Protein AF-0000000072445864 (afdb_homodimer)

Solvent-accessible surface area (backbone atoms only — not comparable to full-atom values): 28161 Å² total; per-residue (Å²): 98,70,68,9,36,53,47,49,51,48,44,52,49,45,51,53,48,44,57,66,64,64,46,76,81,78,58,61,71,74,35,46,64,35,28,34,40,38,29,31,27,61,46,53,44,30,30,35,34,51,42,52,43,8,58,33,24,12,26,37,33,35,26,27,66,54,52,72,50,34,53,53,48,33,54,50,21,47,74,50,41,22,74,37,59,47,70,51,66,43,52,44,59,39,88,66,38,31,49,50,53,48,51,49,39,33,66,77,62,74,39,39,34,34,43,34,45,54,43,72,56,88,78,69,72,41,71,82,81,72,61,58,65,59,37,53,48,38,33,31,23,43,27,52,25,49,54,45,31,51,56,68,40,41,67,45,18,48,75,58,49,11,29,40,29,36,60,50,31,45,41,31,75,44,51,49,60,30,33,39,58,62,20,16,26,30,10,22,41,50,22,32,53,41,10,49,45,46,43,33,53,63,58,66,46,59,47,38,55,18,43,31,29,30,55,57,48,54,26,72,68,54,51,61,53,34,58,88,33,47,88,70,83,58,40,58,26,61,60,52,19,52,51,52,52,42,30,39,76,59,57,31,57,64,41,50,39,58,65,62,53,48,57,52,54,51,46,35,73,74,37,45,73,61,41,50,53,52,56,61,64,56,42,62,76,83,110,100,69,70,9,36,53,48,48,51,47,43,52,48,46,50,51,48,45,57,67,64,62,46,76,79,78,57,60,73,74,36,46,64,34,28,32,39,35,29,31,26,59,47,54,43,30,30,35,32,50,42,52,43,9,57,32,23,11,23,38,33,34,27,26,66,55,52,72,50,33,53,52,48,33,54,52,21,47,74,51,41,22,74,37,60,48,70,49,64,44,53,44,57,41,88,69,36,30,48,51,53,48,51,50,40,35,64,77,60,72,40,38,35,34,44,35,43,55,43,70,56,89,78,70,71,39,72,83,81,71,60,58,65,58,36,52,48,38,32,32,22,42,27,52,25,50,53,45,31,50,56,68,42,42,67,46,18,47,76,58,49,11,28,39,29,37,58,49,32,46,43,30,75,45,54,49,61,31,32,40,57,61,20,17,24,28,10,22,41,51,23,31,53,43,9,50,44,47,44,33,53,63,58,65,47,60,47,38,53,17,43,31,29,29,54,58,48,55,26,71,69,53,50,61,53,33,58,88,33,48,88,68,82,57,40,58,27,61,59,52,20,52,50,51,52,42,30,39,77,58,58,30,58,66,40,51,39,58,65,63,52,49,56,51,53,53,45,36,73,76,36,45,73,62,41,49,54,52,56,62,64,55,42,61,75,84,109

Nearest PDB structures (foldseek):
  2bel-assembly1_A  TM=9.881E-01  e=1.240E-33  Homo sapiens
  2ilt-assembly1_A  TM=9.310E-01  e=8.192E-34  Homo sapiens
  4bb5-assembly1_B  TM=9.255E-01  e=1.667E-33  Homo sapiens
  4k26-assembly1_A  TM=9.194E-01  e=2.841E-33  Mus musculus
  3dwf-assembly1_B  TM=9.161E-01  e=4.053E-33  Cavia porcellus

Secondary structure (DSSP, 8-state):
-HHHHHHHHHHHHHHHHHHHHSS----GGGGTT-EEEEES-SSHHHHHHHHHHHHTT-EEEEEES-HHHHHHHHHHHHHHT-SEEEEEE--TTSTTHHHHHHHHHHHHHTS-SEEEE--------S-----HHHHHHHHIIIIIHHHHHHHHHHHHHHHHT-EEEEE--GGGTS--TT-HHHHHHHHHHHHHHHHHHHHHHHTT---EEEEEEE--EE-HHHHHHHTTTB----EEHHHHHHHHHHHHHTT-SEEEESTHHHHHHHHHHH-HHHHHHHHHHHB----/-HHHHHHHHHHHHHHHHHHHHTS----GGGGTT-EEEEES-SSHHHHHHHHHHHHTT-EEEEEES-HHHHHHHHHHHHHHT-SEEEEEE--TTSTTHHHHHHHHHHHHHTS-SEEEE--------S-----HHHHHHHHIIIIIHHHHHHHHHHHHHHHHT-EEEEE--GGGTS--TT-HHHHHHHHHHHHHHHHHHHHHHHTT---EEEEEEE--EE-HHHHHHHTTTB----EEHHHHHHHHHHHHHTT-SEEEESTHHHHHHHHHHH-HHHHHHHHHHHB----

Sequence (574 aa):
MRTSAKVLLVSVCVVYAAVRWSGPSFDAESLRGARVLVTGASTGIGEQMAYHYSRFGAQIVITARREKVLQQVVEKCLSLGAQKAVYVAADMADEAQPEKVVDFALEKLGGLDYLVLNHIGSTTFSMWDGDVEHMRWLMKANFFSYVQMAWRALSALEQSKGAVVVVSSLLGRIPTPFMAPYTTSKFALDGFFGVLHHELSMKKSNVSISICTLGLIDTESAMEKVRGVLDAPAYPATDAALNIITAGATRQQELFYPWFTYSLHLFNDCFPSVMNRVIQNIYKYKPMRTSAKVLLVSVCVVYAAVRWSGPSFDAESLRGARVLVTGASTGIGEQMAYHYSRFGAQIVITARREKVLQQVVEKCLSLGAQKAVYVAADMADEAQPEKVVDFALEKLGGLDYLVLNHIGSTTFSMWDGDVEHMRWLMKANFFSYVQMAWRALSALEQSKGAVVVVSSLLGRIPTPFMAPYTTSKFALDGFFGVLHHELSMKKSNVSISICTLGLIDTESAMEKVRGVLDAPAYPATDAALNIITAGATRQQELFYPWFTYSLHLFNDCFPSVMNRVIQNIYKYKP

Foldseek 3Di:
DPVVVVVVVVVVVVVVVCVVVPFDDFDLLLLAAAQEEFEPCLFFLNLLLLLSSLLSAYAYEYEEADPVSQVVSQVNSVVNHHPHYDYDYDQQLPQPTLLVSLVVSCVVSVFHAEYEADDFDDDAQAADDPPVVVLNSRLSRLAVSLVNNCVSRVVRNLVNLHEYQYEAELLLQDPFGRQVSNSVSRVNRCVVVVVVQVVCVVVVGSYAYEYEYEYAADTPSSCVRCPPWADDDHHYSNVSSVQSVRCRSSRPRYHYPPPCSVVLSVCCVVPVVVNVVVRVVRTDDDD/DPVVVVVVVVVVVVVVVCVVVPFDDFDLLLLAAAQEEFEPCLFFLNLLLLLSSLLSAYAYEYEEADPVSQVVSQVNSVVNHHPHYDYDYDQQLPQVTLLVSLVVSCVVSVFHAEYEADDFDDDAQAADDPPVVVLNSRLSRLAVSLVNNCVSRVVRNLVNLHEYQYEAELLLQDPFGRQVSNSVSRVNRCVVVVVVQVVCVVVVGSYAYEYEYEYAADTPSSCVRCPPWADDDHHYSNVSSVQSVRCRSSRPRYHYPPPCSVVLSVCCVVPVVVNVVVRVVRTDDDD

pLDDT: mean 92.84, std 13.13, range [35.83, 98.97]

InterPro domains:
  IPR002347 Short-chain dehydrogenase/reductase SDR [PF00106] (36-225)
  IPR002347 Short-chain dehydrogenase/reductase SDR [PR00081] (35-52)
  IPR002347 Short-chain dehydrogenase/reductase SDR [PR00081] (156-172)
  IPR002347 Short-chain dehydrogenase/reductase SDR [PR00081] (182-201)
  IPR002347 Short-chain dehydrogenase/reductase SDR [PR00081] (205-222)
  IPR020904 Short-chain dehydrogenase/reductase, conserved site [PS00061] (169-197)
  IPR036291 NAD(P)-binding domain superfamily [SSF51735] (29-279)
  IPR051253 11-beta-hydroxysteroid dehydrogenase [PTHR44279] (1-285)

Radius of gyration: 24.3 Å; Cα contacts (8 Å, |Δi|>4): 1169; chains: 2; bounding box: 53×69×65 Å

Structure (mmCIF, N/CA/C/O backbone):
data_AF-0000000072445864-model_v1
#
loop_
_entity.id
_entity.type
_entity.pdbx_description
1 polymer 'Hydroxysteroid 11-beta-dehydrogenase 1-like protein'
#
loop_
_atom_site.group_PDB
_atom_site.id
_atom_site.type_symbol
_atom_site.label_atom_id
_atom_site.label_alt_id
_atom_site.label_comp_id
_atom_site.label_asym_id
_atom_site.label_entity_id
_atom_site.label_seq_id
_atom_site.pdbx_PDB_ins_code
_atom_site.Cartn_x
_atom_site.Cartn_y
_atom_site.Cartn_z
_atom_site.occupancy
_atom_site.B_iso_or_equiv
_atom_site.auth_seq_id
_atom_site.auth_comp_id
_atom_site.auth_asym_id
_atom_site.auth_atom_id
_atom_site.pdbx_PDB_model_num
ATOM 1 N N . MET A 1 1 ? 6.204 -20.929 35.946 1 35.83 1 MET A N 1
ATOM 2 C CA . MET A 1 1 ? 6.24 -20.706 34.503 1 35.83 1 MET A CA 1
ATOM 3 C C . MET A 1 1 ? 5.24 -19.629 34.095 1 35.83 1 MET A C 1
ATOM 5 O O . MET A 1 1 ? 5.331 -19.076 32.997 1 35.83 1 MET A O 1
ATOM 9 N N . ARG A 1 2 ? 4.063 -19.593 34.897 1 48.92 2 ARG A N 1
ATOM 10 C CA . ARG A 1 2 ? 2.797 -18.882 34.748 1 48.92 2 ARG A CA 1
ATOM 11 C C . ARG A 1 2 ? 2.952 -17.407 35.108 1 48.92 2 ARG A C 1
ATOM 13 O O . ARG A 1 2 ? 2.377 -16.539 34.448 1 48.92 2 ARG A O 1
ATOM 20 N N . THR A 1 3 ? 3.566 -17.062 36.165 1 48.16 3 THR A N 1
ATOM 21 C CA . THR A 1 3 ? 3.696 -15.737 36.76 1 48.16 3 THR A CA 1
ATOM 22 C C . THR A 1 3 ? 4.625 -14.859 35.926 1 48.16 3 THR A C 1
ATOM 24 O O . THR A 1 3 ? 4.352 -13.673 35.726 1 48.16 3 THR A O 1
ATOM 27 N N . SER A 1 4 ? 5.566 -15.401 35.195 1 42.78 4 SER A N 1
ATOM 28 C CA . SER A 1 4 ? 6.571 -14.656 34.444 1 42.78 4 SER A CA 1
ATOM 29 C C . SER A 1 4 ? 6.02 -14.178 33.105 1 42.78 4 SER A C 1
ATOM 31 O O . SER A 1 4 ? 6.301 -13.057 32.677 1 42.78 4 SER A O 1
ATOM 33 N N . ALA A 1 5 ? 5.274 -14.986 32.421 1 43.69 5 ALA A N 1
ATOM 34 C CA . ALA A 1 5 ? 4.638 -14.566 31.175 1 43.69 5 ALA A CA 1
ATOM 35 C C . ALA A 1 5 ? 3.655 -13.425 31.418 1 43.69 5 ALA A C 1
ATOM 37 O O . ALA A 1 5 ? 3.566 -12.492 30.617 1 43.69 5 ALA A O 1
ATOM 38 N N . LYS A 1 6 ? 2.976 -13.521 32.474 1 46.31 6 LYS A N 1
ATOM 39 C CA . LYS A 1 6 ? 2.053 -12.453 32.846 1 46.31 6 LYS A CA 1
ATOM 40 C C . LYS A 1 6 ? 2.797 -11.145 33.099 1 46.31 6 LYS A C 1
ATOM 42 O O . LYS A 1 6 ? 2.343 -10.076 32.686 1 46.31 6 LYS A O 1
ATOM 47 N N . VAL A 1 7 ? 3.889 -11.307 33.606 1 48.31 7 VAL A N 1
ATOM 48 C CA . VAL A 1 7 ? 4.687 -10.131 33.935 1 48.31 7 VAL A CA 1
ATOM 49 C C . VAL A 1 7 ? 5.258 -9.52 32.657 1 48.31 7 VAL A C 1
ATOM 51 O O . VAL A 1 7 ? 5.257 -8.297 32.492 1 48.31 7 VAL A O 1
ATOM 54 N N . LEU A 1 8 ? 5.653 -10.307 31.721 1 48.08 8 LEU A N 1
ATOM 55 C CA . LEU A 1 8 ? 6.208 -9.806 30.469 1 48.08 8 LEU A CA 1
ATOM 56 C C . LEU A 1 8 ? 5.126 -9.149 29.619 1 48.08 8 LEU A C 1
ATOM 58 O O . LEU A 1 8 ? 5.349 -8.085 29.036 1 48.08 8 LEU A O 1
ATOM 62 N N . LEU A 1 9 ? 4.037 -9.768 29.612 1 49.59 9 LEU A N 1
ATOM 63 C CA . LEU A 1 9 ? 2.922 -9.17 28.887 1 49.59 9 LEU A CA 1
ATOM 64 C C . LEU A 1 9 ? 2.498 -7.854 29.531 1 49.59 9 LEU A C 1
ATOM 66 O O . LEU A 1 9 ? 2.235 -6.872 28.833 1 49.59 9 LEU A O 1
ATOM 70 N N . VAL A 1 10 ? 2.437 -7.9 30.786 1 52.39 10 VAL A N 1
ATOM 71 C CA . VAL A 1 10 ? 2.097 -6.671 31.495 1 52.39 10 VAL A CA 1
ATOM 72 C C . VAL A 1 10 ? 3.185 -5.624 31.267 1 52.39 10 VAL A C 1
ATOM 74 O O . VAL A 1 10 ? 2.887 -4.447 31.053 1 52.39 10 VAL A O 1
ATOM 77 N N . SER A 1 11 ? 4.367 -6.103 31.206 1 50.64 11 SER A N 1
ATOM 78 C CA . SER A 1 11 ? 5.454 -5.152 31.002 1 50.64 11 SER A CA 1
ATOM 79 C C . SER A 1 11 ? 5.417 -4.562 29.597 1 50.64 11 SER A C 1
ATOM 81 O O . SER A 1 11 ? 5.607 -3.357 29.419 1 50.64 11 SER A O 1
ATOM 83 N N . VAL A 1 12 ? 5.22 -5.394 28.646 1 55.19 12 VAL A N 1
ATOM 84 C CA . VAL A 1 12 ? 5.1 -4.878 27.287 1 55.19 12 VAL A CA 1
ATOM 85 C C . VAL A 1 12 ? 3.921 -3.911 27.204 1 55.19 12 VAL A C 1
ATOM 87 O O . VAL A 1 12 ? 4.022 -2.851 26.582 1 55.19 12 VAL A O 1
ATOM 90 N N . CYS A 1 13 ? 2.878 -4.33 27.884 1 54.32 13 CYS A N 1
ATOM 91 C CA . CYS A 1 13 ? 1.723 -3.44 27.929 1 54.32 13 CYS A CA 1
ATOM 92 C C . CYS A 1 13 ? 2.059 -2.147 28.662 1 54.32 13 CYS A C 1
ATOM 94 O O . CYS A 1 13 ? 1.647 -1.064 28.241 1 54.32 13 CYS A O 1
ATOM 96 N N . VAL A 1 14 ? 2.755 -2.27 29.736 1 53.65 14 VAL A N 1
ATOM 97 C CA . VAL A 1 14 ? 3.135 -1.089 30.504 1 53.65 14 VAL A CA 1
ATOM 98 C C . VAL A 1 14 ? 4.094 -0.227 29.686 1 53.65 14 VAL A C 1
ATOM 100 O O . VAL A 1 14 ? 3.953 0.997 29.641 1 53.65 14 VAL A O 1
ATOM 103 N N . VAL A 1 15 ? 5.076 -0.846 29.091 1 55.05 15 VAL A N 1
ATOM 104 C CA . VAL A 1 15 ? 6.011 -0.077 28.275 1 55.05 15 VAL A CA 1
ATOM 105 C C . VAL A 1 15 ? 5.265 0.58 27.116 1 55.05 15 VAL A C 1
ATOM 107 O O . VAL A 1 15 ? 5.49 1.753 26.81 1 55.05 15 VAL A O 1
ATOM 110 N N . TYR A 1 16 ? 4.404 -0.228 26.532 1 55.03 16 TYR A N 1
ATOM 111 C CA . TYR A 1 16 ? 3.576 0.338 25.474 1 55.03 16 TYR A CA 1
ATOM 112 C C . TYR A 1 16 ? 2.747 1.505 25.995 1 55.03 16 TYR A C 1
ATOM 114 O O . TYR A 1 16 ? 2.679 2.56 25.359 1 55.03 16 TYR A O 1
ATOM 122 N N . ALA A 1 17 ? 2.164 1.326 27.16 1 53.25 17 ALA A N 1
ATOM 123 C CA . ALA A 1 17 ? 1.401 2.395 27.8 1 53.25 17 ALA A CA 1
ATOM 124 C C . ALA A 1 17 ? 2.304 3.569 28.168 1 53.25 17 ALA A C 1
ATOM 126 O O . ALA A 1 17 ? 1.916 4.73 28.016 1 53.25 17 ALA A O 1
ATOM 127 N N . ALA A 1 18 ? 3.419 3.262 28.67 1 52.77 18 ALA A N 1
ATOM 128 C CA . ALA A 1 18 ? 4.344 4.318 29.075 1 52.77 18 ALA A CA 1
ATOM 129 C C . ALA A 1 18 ? 4.805 5.136 27.872 1 52.77 18 ALA A C 1
ATOM 131 O O . ALA A 1 18 ? 4.9 6.363 27.947 1 52.77 18 ALA A O 1
ATOM 132 N N . VAL A 1 19 ? 5.16 4.535 26.804 1 53.34 19 VAL A N 1
ATOM 133 C CA . VAL A 1 19 ? 5.651 5.242 25.625 1 53.34 19 VAL A CA 1
ATOM 134 C C . VAL A 1 19 ? 4.537 6.106 25.039 1 53.34 19 VAL A C 1
ATOM 136 O O . VAL A 1 19 ? 4.779 7.236 24.61 1 53.34 19 VAL A O 1
ATOM 139 N N . ARG A 1 20 ? 3.431 5.531 25.064 1 52.85 20 ARG A N 1
ATOM 140 C CA . ARG A 1 20 ? 2.285 6.274 24.549 1 52.85 20 ARG A CA 1
ATOM 141 C C . ARG A 1 20 ? 1.938 7.446 25.461 1 52.85 20 ARG A C 1
ATOM 143 O O . ARG A 1 20 ? 1.508 8.5 24.988 1 52.85 20 ARG A O 1
ATOM 150 N N . TRP A 1 21 ? 2.088 7.165 26.709 1 50.13 21 TRP A N 1
ATOM 151 C CA . TRP A 1 21 ? 1.777 8.217 27.671 1 50.13 21 TRP A CA 1
ATOM 152 C C . TRP A 1 21 ? 2.913 9.231 27.755 1 50.13 21 TRP A C 1
ATOM 154 O O . TRP A 1 21 ? 2.692 10.392 28.108 1 50.13 21 TRP A O 1
ATOM 164 N N . SER A 1 22 ? 4.124 8.833 27.544 1 50.28 22 SER A N 1
ATOM 165 C CA . SER A 1 22 ? 5.228 9.768 27.73 1 50.28 22 SER A CA 1
ATOM 166 C C . SER A 1 22 ? 5.397 10.673 26.515 1 50.28 22 SER A C 1
ATOM 168 O O . SER A 1 22 ? 6.396 11.387 26.399 1 50.28 22 SER A O 1
ATOM 170 N N . GLY A 1 23 ? 4.501 10.641 25.701 1 57.34 23 GLY A N 1
ATOM 171 C CA . GLY A 1 23 ? 4.718 11.508 24.553 1 57.34 23 GLY A CA 1
ATOM 172 C C . GLY A 1 23 ? 4.692 12.983 24.906 1 57.34 23 GLY A C 1
ATOM 173 O O . GLY A 1 23 ? 4.267 13.357 26.001 1 57.34 23 GLY A O 1
ATOM 174 N N . PRO A 1 24 ? 5.452 13.784 24.158 1 66.56 24 PRO A N 1
ATOM 175 C CA . PRO A 1 24 ? 5.498 15.222 24.434 1 66.56 24 PRO A CA 1
ATOM 176 C C . PRO A 1 24 ? 4.114 15.82 24.679 1 66.56 24 PRO A C 1
ATOM 178 O O . PRO A 1 24 ? 3.118 15.317 24.153 1 66.56 24 PRO A O 1
ATOM 181 N N . SER A 1 25 ? 4.064 16.661 25.627 1 82.91 25 SER A N 1
ATOM 182 C CA . SER A 1 25 ? 2.816 17.335 25.972 1 82.91 25 SER A CA 1
ATOM 183 C C . SER A 1 25 ? 2.432 18.363 24.914 1 82.91 25 SER A C 1
ATOM 185 O O . SER A 1 25 ? 3.29 19.087 24.404 1 82.91 25 SER A O 1
ATOM 187 N N . PHE A 1 26 ? 1.321 18.336 24.409 1 91.47 26 PHE A N 1
ATOM 188 C CA . PHE A 1 26 ? 0.773 19.247 23.412 1 91.47 26 PHE A CA 1
ATOM 189 C C . PHE A 1 26 ? 0.541 20.629 24.012 1 91.47 26 PHE A C 1
ATOM 191 O O . PHE A 1 26 ? -0.076 20.756 25.072 1 91.47 26 PHE A O 1
ATOM 198 N N . ASP A 1 27 ? 1.189 21.632 23.386 1 92.98 27 ASP A N 1
ATOM 199 C CA . ASP A 1 27 ? 1.005 23.035 23.743 1 92.98 27 ASP A CA 1
ATOM 200 C C . ASP A 1 27 ? 0.201 23.773 22.675 1 92.98 27 ASP A C 1
ATOM 202 O O . ASP A 1 27 ? 0.737 24.13 21.624 1 92.98 27 ASP A O 1
ATOM 206 N N . ALA A 1 28 ? -0.993 24.162 22.982 1 93.31 28 ALA A N 1
ATOM 207 C CA . ALA A 1 28 ? -1.9 24.809 22.038 1 93.31 28 ALA A CA 1
ATOM 208 C C . ALA A 1 28 ? -1.313 26.121 21.525 1 93.31 28 ALA A C 1
ATOM 210 O O . ALA A 1 28 ? -1.527 26.494 20.369 1 93.31 28 ALA A O 1
ATOM 211 N N . GLU A 1 29 ? -0.602 26.768 22.363 1 95.36 29 GLU A N 1
ATOM 212 C CA . GLU A 1 29 ? -0.032 28.066 22.015 1 95.36 29 GLU A CA 1
ATOM 213 C C . GLU A 1 29 ? 0.999 27.935 20.898 1 95.36 29 GLU A C 1
ATOM 215 O O . GLU A 1 29 ? 1.291 28.906 20.198 1 95.36 29 GLU A O 1
ATOM 220 N N . SER A 1 30 ? 1.489 26.778 20.78 1 95.46 30 SER A N 1
ATOM 221 C CA . SER A 1 30 ? 2.492 26.547 19.745 1 95.46 30 SER A CA 1
ATOM 222 C C . SER A 1 30 ? 1.885 26.661 18.351 1 95.46 30 SER A C 1
ATOM 224 O O . SER A 1 30 ? 2.607 26.824 17.365 1 95.46 30 SER A O 1
ATOM 226 N N . LEU A 1 31 ? 0.563 26.68 18.246 1 98.1 31 LEU A N 1
ATOM 227 C CA . LEU A 1 31 ? -0.097 26.714 16.946 1 98.1 31 LEU A CA 1
ATOM 228 C C . LEU A 1 31 ? -0.607 28.117 16.633 1 98.1 31 LEU A C 1
ATOM 230 O O . LEU A 1 31 ? -1.149 28.358 15.551 1 98.1 31 LEU A O 1
ATOM 234 N N . ARG A 1 32 ? -0.431 29.002 17.618 1 98.39 32 ARG A N 1
ATOM 235 C CA . ARG A 1 32 ? -0.849 30.376 17.357 1 98.39 32 ARG A CA 1
ATOM 236 C C . ARG A 1 32 ? -0.044 30.985 16.214 1 98.39 32 ARG A C 1
ATOM 238 O O . ARG A 1 32 ? 1.188 31.002 16.255 1 98.39 32 ARG A O 1
ATOM 245 N N . GLY A 1 33 ? -0.7 31.365 15.185 1 98.63 33 GLY A N 1
ATOM 246 C CA . GLY A 1 33 ? -0.062 31.986 14.035 1 98.63 33 GLY A CA 1
ATOM 247 C C . GLY A 1 33 ? 0.507 30.98 13.053 1 98.63 33 GLY A C 1
ATOM 248 O O . GLY A 1 33 ? 1.006 31.355 11.99 1 98.63 33 GLY A O 1
ATOM 249 N N . ALA A 1 34 ? 0.425 29.737 13.449 1 98.84 34 ALA A N 1
ATOM 250 C CA . ALA A 1 34 ? 0.949 28.705 12.558 1 98.84 34 ALA A CA 1
ATOM 251 C C . ALA A 1 34 ? 0.221 28.717 11.217 1 98.84 34 ALA A C 1
ATOM 253 O O . ALA A 1 34 ? -0.997 28.904 11.166 1 98.84 34 ALA A O 1
ATOM 254 N N . ARG A 1 35 ? 0.934 28.567 10.12 1 98.93 35 ARG A N 1
ATOM 255 C CA . ARG A 1 35 ? 0.391 28.507 8.767 1 98.93 35 ARG A CA 1
ATOM 256 C C . ARG A 1 35 ? 0.075 27.069 8.368 1 98.93 35 ARG A C 1
ATOM 258 O O . ARG A 1 35 ? 0.981 26.245 8.225 1 98.93 35 ARG A O 1
ATOM 265 N N . VAL A 1 36 ? -1.227 26.799 8.125 1 98.95 36 VAL A N 1
ATOM 266 C CA . VAL A 1 36 ? -1.662 25.413 7.985 1 98.95 36 VAL A CA 1
ATOM 267 C C . VAL A 1 36 ? -2.49 25.258 6.711 1 98.95 36 VAL A C 1
ATOM 269 O O . VAL A 1 36 ? -3.393 26.057 6.449 1 98.95 36 VAL A O 1
ATOM 272 N N . LEU A 1 37 ? -2.17 24.301 5.882 1 98.97 37 LEU A N 1
ATOM 273 C CA . LEU A 1 37 ? -3.019 23.866 4.779 1 98.97 37 LEU A CA 1
ATOM 274 C C . LEU A 1 37 ? -3.714 22.55 5.113 1 98.97 37 LEU A C 1
ATOM 276 O O . LEU A 1 37 ? -3.052 21.545 5.381 1 98.97 37 LEU A O 1
ATOM 280 N N . VAL A 1 38 ? -5.027 22.524 5.143 1 98.96 38 VAL A N 1
ATOM 281 C CA . VAL A 1 38 ? -5.815 21.33 5.43 1 98.96 38 VAL A CA 1
ATOM 282 C C . VAL A 1 38 ? -6.606 20.922 4.189 1 98.96 38 VAL A C 1
ATOM 284 O O . VAL A 1 38 ? -7.391 21.711 3.659 1 98.96 38 VAL A O 1
ATOM 287 N N . THR A 1 39 ? -6.427 19.715 3.757 1 98.92 39 THR A N 1
ATOM 288 C CA . THR A 1 39 ? -7.181 19.226 2.608 1 98.92 39 THR A CA 1
ATOM 289 C C . THR A 1 39 ? -8.401 18.429 3.061 1 98.92 39 THR A C 1
ATOM 291 O O . THR A 1 39 ? -8.408 17.865 4.157 1 98.92 39 THR A O 1
ATOM 294 N N . GLY A 1 40 ? -9.408 18.347 2.146 1 98.56 40 GLY A N 1
ATOM 295 C CA . GLY A 1 40 ? -10.637 17.651 2.494 1 98.56 40 GLY A CA 1
ATOM 296 C C . GLY A 1 40 ? -11.357 18.268 3.678 1 98.56 40 GLY A C 1
ATOM 297 O O . GLY A 1 40 ? -11.787 17.557 4.589 1 98.56 40 GLY A O 1
ATOM 298 N N . ALA A 1 41 ? -11.441 19.558 3.704 1 98.47 41 ALA A N 1
ATOM 299 C CA . ALA A 1 41 ? -11.839 20.273 4.914 1 98.47 41 ALA A CA 1
ATOM 300 C C . ALA A 1 41 ? -13.307 20.685 4.849 1 98.47 41 ALA A C 1
ATOM 302 O O . ALA A 1 41 ? -13.759 21.52 5.636 1 98.47 41 ALA A O 1
ATOM 303 N N . SER A 1 42 ? -14.091 20.124 3.914 1 97.66 42 SER A N 1
ATOM 304 C CA . SER A 1 42 ? -15.476 20.549 3.741 1 97.66 42 SER A CA 1
ATOM 305 C C . SER A 1 42 ? -16.393 19.874 4.756 1 97.66 42 SER A C 1
ATOM 307 O O . SER A 1 42 ? -17.476 20.38 5.055 1 97.66 42 SER A O 1
ATOM 309 N N . THR A 1 43 ? -16.032 18.655 5.244 1 96.38 43 THR A N 1
ATOM 310 C CA . THR A 1 43 ? -16.844 17.923 6.21 1 96.38 43 THR A CA 1
ATOM 311 C C . THR A 1 43 ? -15.978 16.979 7.04 1 96.38 43 THR A C 1
ATOM 313 O O . THR A 1 43 ? -14.761 16.92 6.853 1 96.38 43 THR A O 1
ATOM 316 N N . GLY A 1 44 ? -16.599 16.384 8.021 1 97.39 44 GLY A N 1
ATOM 317 C CA . GLY A 1 44 ? -15.987 15.285 8.751 1 97.39 44 GLY A CA 1
ATOM 318 C C . GLY A 1 44 ? -14.738 15.694 9.51 1 97.39 44 GLY A C 1
ATOM 319 O O . GLY A 1 44 ? -14.743 16.695 10.229 1 97.39 44 GLY A O 1
ATOM 320 N N . ILE A 1 45 ? -13.72 14.932 9.39 1 98.69 45 ILE A N 1
ATOM 321 C CA . ILE A 1 45 ? -12.491 15.082 10.161 1 98.69 45 ILE A CA 1
ATOM 322 C C . ILE A 1 45 ? -11.773 16.363 9.742 1 98.69 45 ILE A C 1
ATOM 324 O O . ILE A 1 45 ? -11.262 17.101 10.589 1 98.69 45 ILE A O 1
ATOM 328 N N . GLY A 1 46 ? -11.744 16.632 8.42 1 98.77 46 GLY A N 1
ATOM 329 C CA . GLY A 1 46 ? -11.077 17.819 7.909 1 98.77 46 GLY A CA 1
ATOM 330 C C . GLY A 1 46 ? -11.687 19.111 8.419 1 98.77 46 GLY A C 1
ATOM 331 O O . GLY A 1 46 ? -10.966 20.04 8.79 1 98.77 46 GLY A O 1
ATOM 332 N N . GLU A 1 47 ? -12.975 19.118 8.413 1 98.76 47 GLU A N 1
ATOM 333 C CA . GLU A 1 47 ? -13.697 20.27 8.945 1 98.76 47 GLU A CA 1
ATOM 334 C C . GLU A 1 47 ? -13.38 20.486 10.422 1 98.76 47 GLU A C 1
ATOM 336 O O . GLU A 1 47 ? -13.125 21.614 10.849 1 98.76 47 GLU A O 1
ATOM 341 N N . GLN A 1 48 ? -13.381 19.424 11.169 1 98.86 48 GLN A N 1
ATOM 342 C CA . GLN A 1 48 ? -13.092 19.504 12.597 1 98.86 48 GLN A CA 1
ATOM 343 C C . GLN A 1 48 ? -11.648 19.933 12.843 1 98.86 48 GLN A C 1
ATOM 345 O O . GLN A 1 48 ? -11.366 20.665 13.794 1 98.86 48 GLN A O 1
ATOM 350 N N . MET A 1 49 ? -10.732 19.506 12.022 1 98.93 49 MET A N 1
ATOM 351 C CA . MET A 1 49 ? -9.35 19.956 12.159 1 98.93 49 MET A CA 1
ATOM 352 C C . MET A 1 49 ? -9.239 21.457 11.914 1 98.93 49 MET A C 1
ATOM 354 O O . MET A 1 49 ? -8.536 22.158 12.643 1 98.93 49 MET A O 1
ATOM 358 N N . ALA A 1 50 ? -9.921 21.898 10.854 1 98.92 50 ALA A N 1
ATOM 359 C CA . ALA A 1 50 ? -9.912 23.331 10.572 1 98.92 50 ALA A CA 1
ATOM 360 C C . ALA A 1 50 ? -10.4 24.13 11.776 1 98.92 50 ALA A C 1
ATOM 362 O O . ALA A 1 50 ? -9.801 25.145 12.14 1 98.92 50 ALA A O 1
ATOM 363 N N . TYR A 1 51 ? -11.423 23.649 12.42 1 98.92 51 TYR A N 1
ATOM 364 C CA . TYR A 1 51 ? -11.986 24.331 13.58 1 98.92 51 TYR A CA 1
ATOM 365 C C . TYR A 1 51 ? -11.007 24.319 14.748 1 98.92 51 TYR A C 1
ATOM 367 O O . TYR A 1 51 ? -10.811 25.339 15.413 1 98.92 51 TYR A O 1
ATOM 375 N N . HIS A 1 52 ? -10.397 23.184 15.015 1 98.89 52 HIS A N 1
ATOM 376 C CA . HIS A 1 52 ? -9.43 23.105 16.104 1 98.89 52 HIS A CA 1
ATOM 377 C C . HIS A 1 52 ? -8.24 24.024 15.852 1 98.89 52 HIS A C 1
ATOM 379 O O . HIS A 1 52 ? -7.822 24.765 16.745 1 98.89 52 HIS A O 1
ATOM 385 N N . TYR A 1 53 ? -7.669 24.015 14.653 1 98.89 53 TYR A N 1
ATOM 386 C CA . TYR A 1 53 ? -6.56 24.902 14.321 1 98.89 53 TYR A CA 1
ATOM 387 C C . TYR A 1 53 ? -6.947 26.361 14.533 1 98.89 53 TYR A C 1
ATOM 389 O O . TYR A 1 53 ? -6.142 27.159 15.02 1 98.89 53 TYR A O 1
ATOM 397 N N . SER A 1 54 ? -8.184 26.667 14.169 1 98.84 54 SER A N 1
ATOM 398 C CA . SER A 1 54 ? -8.685 28.03 14.324 1 98.84 54 SER A CA 1
ATOM 399 C C . SER A 1 54 ? -8.751 28.431 15.793 1 98.84 54 SER A C 1
ATOM 401 O O . SER A 1 54 ? -8.325 29.527 16.163 1 98.84 54 SER A O 1
ATOM 403 N N . ARG A 1 55 ? -9.273 27.525 16.591 1 98.67 55 ARG A N 1
ATOM 404 C CA . ARG A 1 55 ? -9.374 27.785 18.024 1 98.67 55 ARG A CA 1
ATOM 405 C C . ARG A 1 55 ? -8.001 28.053 18.63 1 98.67 55 ARG A C 1
ATOM 407 O O . ARG A 1 55 ? -7.879 28.817 19.589 1 98.67 55 ARG A O 1
ATOM 414 N N . PHE A 1 56 ? -6.972 27.474 18.054 1 98.64 56 PHE A N 1
ATOM 415 C CA . PHE A 1 56 ? -5.612 27.632 18.556 1 98.64 56 PHE A CA 1
ATOM 416 C C . PHE A 1 56 ? -4.948 28.859 17.944 1 98.64 56 PHE A C 1
ATOM 418 O O . PHE A 1 56 ? -3.773 29.129 18.201 1 98.64 56 PHE A O 1
ATOM 425 N N . GLY A 1 57 ? -5.655 29.579 17.07 1 98.69 57 GLY A N 1
ATOM 426 C CA . GLY A 1 57 ? -5.18 30.845 16.533 1 98.69 57 GLY A CA 1
ATOM 427 C C . GLY A 1 57 ? -4.303 30.681 15.306 1 98.69 57 GLY A C 1
ATOM 428 O O . GLY A 1 57 ? -3.424 31.507 15.051 1 98.69 57 GLY A O 1
ATOM 429 N N . ALA A 1 58 ? -4.485 29.68 14.553 1 98.86 58 ALA A N 1
ATOM 430 C CA . ALA A 1 58 ? -3.674 29.422 13.366 1 98.86 58 ALA A CA 1
ATOM 431 C C . ALA A 1 58 ? -4.16 30.25 12.18 1 98.86 58 ALA A C 1
ATOM 433 O O . ALA A 1 58 ? -5.231 30.859 12.237 1 98.86 58 ALA A O 1
ATOM 434 N N . GLN A 1 59 ? -3.306 30.39 11.182 1 98.91 59 GLN A N 1
ATOM 435 C CA . GLN A 1 59 ? -3.658 30.822 9.833 1 98.91 59 GLN A CA 1
ATOM 436 C C . GLN A 1 59 ? -3.898 29.626 8.917 1 98.91 59 GLN A C 1
ATOM 438 O O . GLN A 1 59 ? -3.019 28.777 8.752 1 98.91 59 GLN A O 1
ATOM 443 N N . ILE A 1 60 ? -5.062 29.615 8.308 1 98.76 60 ILE A N 1
ATOM 444 C CA . ILE A 1 60 ? -5.384 28.334 7.689 1 98.76 60 ILE A CA 1
ATOM 445 C C . ILE A 1 60 ? -5.858 28.559 6.255 1 98.76 60 ILE A C 1
ATOM 447 O O . ILE A 1 60 ? -6.554 29.537 5.97 1 98.76 60 ILE A O 1
ATOM 451 N N . VAL A 1 61 ? -5.413 27.759 5.359 1 98.94 61 VAL A N 1
ATOM 452 C CA . VAL A 1 61 ? -5.985 27.549 4.034 1 98.94 61 VAL A CA 1
ATOM 453 C C . VAL A 1 61 ? -6.655 26.178 3.972 1 98.94 61 VAL A C 1
ATOM 455 O O . VAL A 1 61 ? -6.069 25.174 4.382 1 98.94 61 VAL A O 1
ATOM 458 N N . ILE A 1 62 ? -7.911 26.145 3.534 1 98.95 62 ILE A N 1
ATOM 459 C CA . ILE A 1 62 ? -8.607 24.867 3.426 1 98.95 62 ILE A CA 1
ATOM 460 C C . ILE A 1 62 ? -8.985 24.607 1.969 1 98.95 62 ILE A C 1
ATOM 462 O O . ILE A 1 62 ? -9.146 25.546 1.186 1 98.95 62 ILE A O 1
ATOM 466 N N . THR A 1 63 ? -9.053 23.341 1.611 1 98.92 63 THR A N 1
ATOM 467 C CA . THR A 1 63 ? -9.44 22.991 0.249 1 98.92 63 THR A CA 1
ATOM 468 C C . THR A 1 63 ? -10.318 21.743 0.239 1 98.92 63 THR A C 1
ATOM 470 O O . THR A 1 63 ? -10.236 20.913 1.147 1 98.92 63 THR A O 1
ATOM 473 N N . ALA A 1 64 ? -11.185 21.606 -0.622 1 98.66 64 ALA A N 1
ATOM 474 C CA . ALA A 1 64 ? -12.08 20.518 -1.008 1 98.66 64 ALA A CA 1
ATOM 475 C C . ALA A 1 64 ? -12.789 20.831 -2.323 1 98.66 64 ALA A C 1
ATOM 477 O O . ALA A 1 64 ? -12.481 21.829 -2.979 1 98.66 64 ALA A O 1
ATOM 478 N N . ARG A 1 65 ? -13.711 20.054 -2.695 1 97.17 65 ARG A N 1
ATOM 479 C CA . ARG A 1 65 ? -14.336 20.219 -4.003 1 97.17 65 ARG A CA 1
ATOM 480 C C . ARG A 1 65 ? -15.484 21.221 -3.939 1 97.17 65 ARG A C 1
ATOM 482 O O . ARG A 1 65 ? -15.761 21.918 -4.917 1 97.17 65 ARG A O 1
ATOM 489 N N . ARG A 1 66 ? -16.174 21.318 -2.8 1 96.89 66 ARG A N 1
ATOM 490 C CA . ARG A 1 66 ? -17.421 22.071 -2.707 1 96.89 66 ARG A CA 1
ATOM 491 C C . ARG A 1 66 ? -17.167 23.492 -2.215 1 96.89 66 ARG A C 1
ATOM 493 O O . ARG A 1 66 ? -17.079 23.731 -1.009 1 96.89 66 ARG A O 1
ATOM 500 N N . GLU A 1 67 ? -17.268 24.416 -3.101 1 98.12 67 GLU A N 1
ATOM 501 C CA . GLU A 1 67 ? -16.874 25.794 -2.82 1 98.12 67 GLU A CA 1
ATOM 502 C C . GLU A 1 67 ? -17.801 26.434 -1.791 1 98.12 67 GLU A C 1
ATOM 504 O O . GLU A 1 67 ? -17.338 27.082 -0.849 1 98.12 67 GLU A O 1
ATOM 509 N N . LYS A 1 68 ? -19.065 26.237 -1.963 1 98.52 68 LYS A N 1
ATOM 510 C CA . LYS A 1 68 ? -20.036 26.864 -1.071 1 98.52 68 LYS A CA 1
ATOM 511 C C . LYS A 1 68 ? -19.86 26.375 0.364 1 98.52 68 LYS A C 1
ATOM 513 O O . LYS A 1 68 ? -19.972 27.158 1.31 1 98.52 68 LYS A O 1
ATOM 518 N N . VAL A 1 69 ? -19.624 25.117 0.492 1 98.59 69 VAL A N 1
ATOM 519 C CA . VAL A 1 69 ? -19.422 24.545 1.819 1 98.59 69 VAL A CA 1
ATOM 520 C C . VAL A 1 69 ? -18.123 25.079 2.419 1 98.59 69 VAL A C 1
ATOM 522 O O . VAL A 1 69 ? -18.063 25.384 3.613 1 98.59 69 VAL A O 1
ATOM 525 N N . LEU A 1 70 ? -17.11 25.221 1.596 1 98.81 70 LEU A N 1
ATOM 526 C CA . LEU A 1 70 ? -15.833 25.752 2.06 1 98.81 70 LEU A CA 1
ATOM 527 C C . LEU A 1 70 ? -15.997 27.172 2.592 1 98.81 70 LEU A C 1
ATOM 529 O O . LEU A 1 70 ? -15.373 27.541 3.589 1 98.81 70 LEU A O 1
ATOM 533 N N . GLN A 1 71 ? -16.778 27.93 1.928 1 98.66 71 GLN A N 1
ATOM 534 C CA . GLN A 1 71 ? -17.039 29.296 2.371 1 98.66 71 GLN A CA 1
ATOM 535 C C . GLN A 1 71 ? -17.639 29.313 3.774 1 98.66 71 GLN A C 1
ATOM 537 O O . GLN A 1 71 ? -17.252 30.133 4.61 1 98.66 71 GLN A O 1
ATOM 542 N N . GLN A 1 72 ? -18.541 28.398 4.006 1 98.81 72 GLN A N 1
ATOM 543 C CA . GLN A 1 72 ? -19.165 28.292 5.321 1 98.81 72 GLN A CA 1
ATOM 544 C C . GLN A 1 72 ? -18.148 27.879 6.381 1 98.81 72 GLN A C 1
ATOM 546 O O . GLN A 1 72 ? -18.171 28.388 7.503 1 98.81 72 GLN A O 1
ATOM 551 N N . VAL A 1 73 ? -17.296 26.964 6.049 1 98.88 73 VAL A N 1
ATOM 552 C CA . VAL A 1 73 ? -16.272 26.507 6.983 1 98.88 73 VAL A CA 1
ATOM 553 C C . VAL A 1 73 ? -15.32 27.655 7.31 1 98.88 73 VAL A C 1
ATOM 555 O O . VAL A 1 73 ? -14.93 27.836 8.466 1 98.88 73 VAL A O 1
ATOM 558 N N . VAL A 1 74 ? -14.982 28.443 6.335 1 98.85 74 VAL A N 1
ATOM 559 C CA . VAL A 1 74 ? -14.077 29.571 6.533 1 98.85 74 VAL A CA 1
ATOM 560 C C . VAL A 1 74 ? -14.713 30.584 7.481 1 98.85 74 VAL A C 1
ATOM 562 O O . VAL A 1 74 ? -14.051 31.097 8.387 1 98.85 74 VAL A O 1
ATOM 565 N N . GLU A 1 75 ? -15.961 30.868 7.266 1 98.81 75 GLU A N 1
ATOM 566 C CA . GLU A 1 75 ? -16.669 31.796 8.143 1 98.81 75 GLU A CA 1
ATOM 567 C C . GLU A 1 75 ? -16.644 31.315 9.591 1 98.81 75 GLU A C 1
ATOM 569 O O . GLU A 1 75 ? -16.408 32.103 10.508 1 98.81 75 GLU A O 1
ATOM 574 N N . LYS A 1 76 ? -16.91 30.043 9.744 1 98.86 76 LYS A N 1
ATOM 575 C CA . LYS A 1 76 ? -16.88 29.466 11.085 1 98.86 76 LYS A CA 1
ATOM 576 C C . LYS A 1 76 ? -15.471 29.509 11.669 1 98.86 76 LYS A C 1
ATOM 578 O O . LYS A 1 76 ? -15.295 29.78 12.859 1 98.86 76 LYS A O 1
ATOM 583 N N . CYS A 1 77 ? -14.478 29.251 10.885 1 98.89 77 CYS A N 1
ATOM 584 C CA . CYS A 1 77 ? -13.091 29.314 11.333 1 98.89 77 CYS A CA 1
ATOM 585 C C . CYS A 1 77 ? -12.749 30.705 11.854 1 98.89 77 CYS A C 1
ATOM 587 O O . CYS A 1 77 ? -12.117 30.842 12.902 1 98.89 77 CYS A O 1
ATOM 589 N N . LEU A 1 78 ? -13.139 31.722 11.113 1 98.78 78 LEU A N 1
ATOM 590 C CA . LEU A 1 78 ? -12.875 33.098 11.517 1 98.78 78 LEU A CA 1
ATOM 591 C C . LEU A 1 78 ? -13.572 33.42 12.835 1 98.78 78 LEU A C 1
ATOM 593 O O . LEU A 1 78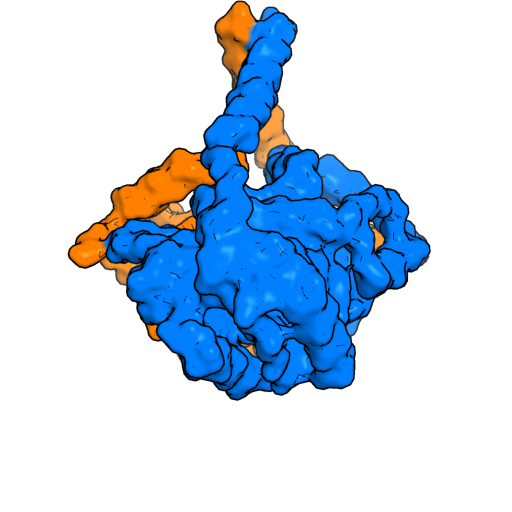 ? -12.987 34.062 13.711 1 98.78 78 LEU A O 1
ATOM 597 N N . SER A 1 79 ? -14.752 32.904 12.991 1 98.72 79 SER A N 1
ATOM 598 C CA . SER A 1 79 ? -15.508 33.15 14.215 1 98.72 79 SER A CA 1
ATOM 599 C C . SER A 1 79 ? -14.884 32.427 15.405 1 98.72 79 SER A C 1
ATOM 601 O O . SER A 1 79 ? -15.042 32.855 16.55 1 98.72 79 SER A O 1
ATOM 603 N N . LEU A 1 80 ? -14.152 31.318 15.194 1 98.67 80 LEU A N 1
ATOM 604 C CA . LEU A 1 80 ? -13.575 30.496 16.252 1 98.67 80 LEU A CA 1
ATOM 605 C C . LEU A 1 80 ? -12.214 31.036 16.679 1 98.67 80 LEU A C 1
ATOM 607 O O . LEU A 1 80 ? -11.659 30.602 17.691 1 98.67 80 LEU A O 1
ATOM 611 N N . GLY A 1 81 ? -11.639 31.919 15.81 1 98.3 81 GLY A N 1
ATOM 612 C CA . GLY A 1 81 ? -10.437 32.582 16.291 1 98.3 81 GLY A CA 1
ATOM 613 C C . GLY A 1 81 ? -9.257 32.436 15.349 1 98.3 81 GLY A C 1
ATOM 614 O O . GLY A 1 81 ? -8.124 32.764 15.709 1 98.3 81 GLY A O 1
ATOM 615 N N . ALA A 1 82 ? -9.485 31.957 14.19 1 98.74 82 ALA A N 1
ATOM 616 C CA . ALA A 1 82 ? -8.397 31.898 13.218 1 98.74 82 ALA A CA 1
ATOM 617 C C . ALA A 1 82 ? -7.835 33.289 12.939 1 98.74 82 ALA A C 1
ATOM 619 O O . ALA A 1 82 ? -8.59 34.256 12.81 1 98.74 82 ALA A O 1
ATOM 620 N N . GLN A 1 83 ? -6.543 33.4 12.886 1 98.78 83 GLN A N 1
ATOM 621 C CA . GLN A 1 83 ? -5.94 34.682 12.535 1 98.78 83 GLN A CA 1
ATOM 622 C C . GLN A 1 83 ? -6.19 35.024 11.069 1 98.78 83 GLN A C 1
ATOM 624 O O . GLN A 1 83 ? -6.29 36.199 10.709 1 98.78 83 GLN A O 1
ATOM 629 N N . LYS A 1 84 ? -6.21 33.988 10.276 1 98.79 84 LYS A N 1
ATOM 630 C CA . LYS A 1 84 ? -6.525 34.049 8.852 1 98.79 84 LYS A CA 1
ATOM 631 C C . LYS A 1 84 ? -7.171 32.751 8.375 1 98.79 84 LYS A C 1
ATOM 633 O O . LYS A 1 84 ? -6.786 31.664 8.811 1 98.79 84 LYS A O 1
ATOM 638 N N . ALA A 1 85 ? -8.18 32.867 7.532 1 98.87 85 ALA A N 1
ATOM 639 C CA . ALA A 1 85 ? -8.81 31.685 6.949 1 98.87 85 ALA A CA 1
ATOM 640 C C . ALA A 1 85 ? -9.267 31.956 5.519 1 98.87 85 ALA A C 1
ATOM 642 O O . ALA A 1 85 ? -10.003 32.913 5.266 1 98.87 85 ALA A O 1
ATOM 643 N N . VAL A 1 86 ? -8.766 31.206 4.606 1 98.84 86 VAL A N 1
ATOM 644 C CA . VAL A 1 86 ? -9.163 31.321 3.207 1 98.84 86 VAL A CA 1
ATOM 645 C C . VAL A 1 86 ? -9.352 29.929 2.607 1 98.84 86 VAL A C 1
ATOM 647 O O . VAL A 1 86 ? -8.9 28.934 3.178 1 98.84 86 VAL A O 1
ATOM 650 N N . TYR A 1 87 ? -10.104 29.856 1.522 1 98.87 87 TYR A N 1
ATOM 651 C CA . TYR A 1 87 ? -10.355 28.565 0.89 1 98.87 87 TYR A CA 1
ATOM 652 C C . TYR A 1 87 ? -9.947 28.588 -0.578 1 98.87 87 TYR A C 1
ATOM 654 O O . TYR A 1 87 ? -9.844 29.657 -1.183 1 98.87 87 TYR A O 1
ATOM 662 N N . VAL A 1 88 ? -9.644 27.455 -1.129 1 98.84 88 VAL A N 1
ATOM 663 C CA . VAL A 1 88 ? -9.482 27.228 -2.561 1 98.84 88 VAL A CA 1
ATOM 664 C C . VAL A 1 88 ? -10.176 25.928 -2.96 1 98.84 88 VAL A C 1
ATOM 666 O O . VAL A 1 88 ? -9.85 24.858 -2.441 1 98.84 88 VAL A O 1
ATOM 669 N N . ALA A 1 89 ? -11.159 26.013 -3.789 1 98.68 89 ALA A N 1
ATOM 670 C CA . ALA A 1 89 ? -11.869 24.826 -4.258 1 98.68 89 ALA A CA 1
ATOM 671 C C . ALA A 1 89 ? -11.061 24.088 -5.321 1 98.68 89 ALA A C 1
ATOM 673 O O . ALA A 1 89 ? -10.561 24.702 -6.267 1 98.68 89 ALA A O 1
ATOM 674 N N . ALA A 1 90 ? -10.881 22.76 -5.105 1 98.58 90 ALA A N 1
ATOM 675 C CA . ALA A 1 90 ? -10.089 21.981 -6.053 1 98.58 90 ALA A CA 1
ATOM 676 C C . ALA A 1 90 ? -10.467 20.503 -5.999 1 98.58 90 ALA A C 1
ATOM 678 O O . ALA A 1 90 ? -10.861 19.994 -4.947 1 98.58 90 ALA A O 1
ATOM 679 N N . ASP A 1 91 ? -10.368 19.854 -7.135 1 97.97 91 ASP A N 1
ATOM 680 C CA . ASP A 1 91 ? -10.504 18.405 -7.254 1 97.97 91 ASP A CA 1
ATOM 681 C C . ASP A 1 91 ? -9.137 17.725 -7.277 1 97.97 91 ASP A C 1
ATOM 683 O O . ASP A 1 91 ? -8.405 17.825 -8.264 1 97.97 91 ASP A O 1
ATOM 687 N N . MET A 1 92 ? -8.903 16.926 -6.281 1 97.89 92 MET A N 1
ATOM 688 C CA . MET A 1 92 ? -7.573 16.353 -6.094 1 97.89 92 MET A CA 1
ATOM 689 C C . MET A 1 92 ? -7.335 15.202 -7.067 1 97.89 92 MET A C 1
ATOM 691 O O . MET A 1 92 ? -6.202 14.746 -7.229 1 97.89 92 MET A O 1
ATOM 695 N N . ALA A 1 93 ? -8.372 14.757 -7.738 1 97.22 93 ALA A N 1
ATOM 696 C CA . ALA A 1 93 ? -8.211 13.737 -8.772 1 97.22 93 ALA A CA 1
ATOM 697 C C . ALA A 1 93 ? -7.719 14.354 -10.078 1 97.22 93 ALA A C 1
ATOM 699 O O . ALA A 1 93 ? -7.29 13.638 -10.987 1 97.22 93 ALA A O 1
ATOM 700 N N . ASP A 1 94 ? -7.828 15.688 -10.114 1 97.1 94 ASP A N 1
ATOM 701 C CA . ASP A 1 94 ? -7.224 16.403 -11.233 1 97.1 94 ASP A CA 1
ATOM 702 C C . ASP A 1 94 ? -5.718 16.558 -11.039 1 97.1 94 ASP A C 1
ATOM 704 O O . ASP A 1 94 ? -5.273 17.213 -10.093 1 97.1 94 ASP A O 1
ATOM 708 N N . GLU A 1 95 ? -4.921 16.111 -11.969 1 95.65 95 GLU A N 1
ATOM 709 C CA . GLU A 1 95 ? -3.478 15.957 -11.811 1 95.65 95 GLU A CA 1
ATOM 710 C C . GLU A 1 95 ? -2.796 17.309 -11.627 1 95.65 95 GLU A C 1
ATOM 712 O O . GLU A 1 95 ? -1.714 17.39 -11.042 1 95.65 95 GLU A O 1
ATOM 717 N N . ALA A 1 96 ? -3.383 18.355 -12.021 1 96.76 96 ALA A N 1
ATOM 718 C CA . ALA A 1 96 ? -2.759 19.675 -11.963 1 96.76 96 ALA A CA 1
ATOM 719 C C . ALA A 1 96 ? -3.119 20.395 -10.667 1 96.76 96 ALA A C 1
ATOM 721 O O . ALA A 1 96 ? -2.443 21.348 -10.271 1 96.76 96 ALA A O 1
ATOM 722 N N . GLN A 1 97 ? -4.124 19.992 -9.99 1 98.4 97 GLN A N 1
ATOM 723 C CA . GLN A 1 97 ? -4.726 20.781 -8.92 1 98.4 97 GLN A CA 1
ATOM 724 C C . GLN A 1 97 ? -3.917 20.668 -7.631 1 98.4 97 GLN A C 1
ATOM 726 O O . GLN A 1 97 ? -3.769 21.647 -6.897 1 98.4 97 GLN A O 1
ATOM 731 N N . PRO A 1 98 ? -3.386 19.53 -7.344 1 98.59 98 PRO A N 1
ATOM 732 C CA . PRO A 1 98 ? -2.668 19.426 -6.071 1 98.59 98 PRO A CA 1
ATOM 733 C C . PRO A 1 98 ? -1.548 20.455 -5.939 1 98.59 98 PRO A C 1
ATOM 735 O O . PRO A 1 98 ? -1.439 21.125 -4.909 1 98.59 98 PRO A O 1
ATOM 738 N N . GLU A 1 99 ? -0.728 20.634 -6.892 1 98.36 99 GLU A N 1
ATOM 739 C CA . GLU A 1 99 ? 0.373 21.589 -6.817 1 98.36 99 GLU A CA 1
ATOM 740 C C . GLU A 1 99 ? -0.144 23.025 -6.774 1 98.36 99 GLU A C 1
ATOM 742 O O . GLU A 1 99 ? 0.407 23.867 -6.062 1 98.36 99 GLU A O 1
ATOM 747 N N . LYS A 1 100 ? -1.193 23.281 -7.503 1 98.69 100 LYS A N 1
ATOM 748 C CA . LYS A 1 100 ? -1.782 24.617 -7.518 1 98.69 100 LYS A CA 1
ATOM 749 C C . LYS A 1 100 ? -2.317 24.996 -6.14 1 98.69 100 LYS A C 1
ATOM 751 O O . LYS A 1 100 ? -2.235 26.158 -5.735 1 98.69 100 LYS A O 1
ATOM 756 N N . VAL A 1 101 ? -2.873 24.057 -5.497 1 98.92 101 VAL A N 1
ATOM 757 C CA . VAL A 1 101 ? -3.412 24.298 -4.163 1 98.92 101 VAL A CA 1
ATOM 758 C C . VAL A 1 101 ? -2.278 24.659 -3.206 1 98.92 101 VAL A C 1
ATOM 760 O O . VAL A 1 101 ? -2.417 25.567 -2.383 1 98.92 101 VAL A O 1
ATOM 763 N N . VAL A 1 102 ? -1.142 23.935 -3.285 1 98.92 102 VAL A N 1
ATOM 764 C CA . VAL A 1 102 ? 0.003 24.224 -2.428 1 98.92 102 VAL A CA 1
ATOM 765 C C . VAL A 1 102 ? 0.54 25.619 -2.736 1 98.92 102 VAL A C 1
ATOM 767 O O . VAL A 1 102 ? 0.849 26.388 -1.823 1 98.92 102 VAL A O 1
ATOM 770 N N . ASP A 1 103 ? 0.604 25.955 -4.017 1 98.87 103 ASP A N 1
ATOM 771 C CA . ASP A 1 103 ? 1.076 27.277 -4.419 1 98.87 103 ASP A CA 1
ATOM 772 C C . ASP A 1 103 ? 0.171 28.375 -3.866 1 98.87 103 ASP A C 1
ATOM 774 O O . ASP A 1 103 ? 0.655 29.412 -3.406 1 98.87 103 ASP A O 1
ATOM 778 N N . PHE A 1 104 ? -1.061 28.179 -3.952 1 98.91 104 PHE A N 1
ATOM 779 C CA . PHE A 1 104 ? -2.031 29.131 -3.423 1 98.91 104 PHE A CA 1
ATOM 780 C C . PHE A 1 104 ? -1.819 29.346 -1.93 1 98.91 104 PHE A C 1
ATOM 782 O O . PHE A 1 104 ? -1.822 30.484 -1.455 1 98.91 104 PHE A O 1
ATOM 789 N N . ALA A 1 105 ? -1.681 28.241 -1.193 1 98.92 105 ALA A N 1
ATOM 790 C CA . ALA A 1 105 ? -1.465 28.329 0.249 1 98.92 105 ALA A CA 1
ATOM 791 C C . ALA A 1 105 ? -0.193 29.109 0.567 1 98.92 105 ALA A C 1
ATOM 793 O O . ALA A 1 105 ? -0.18 29.946 1.472 1 98.92 105 ALA A O 1
ATOM 794 N N . LEU A 1 106 ? 0.885 28.826 -0.143 1 98.87 106 LEU A N 1
ATOM 795 C CA . LEU A 1 106 ? 2.157 29.509 0.065 1 98.87 106 LEU A CA 1
ATOM 796 C C . LEU A 1 106 ? 2.018 31.006 -0.193 1 98.87 106 LEU A C 1
ATOM 798 O O . LEU A 1 106 ? 2.565 31.822 0.552 1 98.87 106 LEU A O 1
ATOM 802 N N . GLU A 1 107 ? 1.307 31.303 -1.231 1 98.78 107 GLU A N 1
ATOM 803 C CA . GLU A 1 107 ? 1.093 32.704 -1.581 1 98.78 107 GLU A CA 1
ATOM 804 C C . GLU A 1 107 ? 0.275 33.422 -0.511 1 98.78 107 GLU A C 1
ATOM 806 O O . GLU A 1 107 ? 0.622 34.529 -0.096 1 98.78 107 GLU A O 1
ATOM 811 N N . LYS A 1 108 ? -0.774 32.864 -0.056 1 98.83 108 LYS A N 1
ATOM 812 C CA . LYS A 1 108 ? -1.714 33.511 0.855 1 98.83 108 LYS A CA 1
ATOM 813 C C . LYS A 1 108 ? -1.146 33.584 2.27 1 98.83 108 LYS A C 1
ATOM 815 O O . LYS A 1 108 ? -1.419 34.535 3.005 1 98.83 108 LYS A O 1
ATOM 820 N N . LEU A 1 109 ? -0.359 32.557 2.638 1 98.78 109 LEU A N 1
ATOM 821 C CA . LEU A 1 109 ? 0.113 32.473 4.015 1 98.78 109 LEU A CA 1
ATOM 822 C C . LEU A 1 109 ? 1.538 33.003 4.135 1 98.78 109 LEU A C 1
ATOM 824 O O . LEU A 1 109 ? 2.014 33.271 5.24 1 98.78 109 LEU A O 1
ATOM 828 N N . GLY A 1 110 ? 2.283 33.144 3.044 1 98.41 110 GLY A N 1
ATOM 829 C CA . GLY A 1 110 ? 3.671 33.576 3.055 1 98.41 110 GLY A CA 1
ATOM 830 C C . GLY A 1 110 ? 4.633 32.484 3.484 1 98.41 110 GLY A C 1
ATOM 831 O O . GLY A 1 110 ? 5.738 32.769 3.948 1 98.41 110 GLY A O 1
ATOM 832 N N . GLY A 1 111 ? 4.197 31.3 3.471 1 98.54 111 GLY A N 1
ATOM 833 C CA . GLY A 1 111 ? 4.923 30.119 3.911 1 98.54 111 GLY A CA 1
ATOM 834 C C . GLY A 1 111 ? 4.013 29.006 4.395 1 98.54 111 GLY A C 1
ATOM 835 O O . GLY A 1 111 ? 2.791 29.089 4.252 1 98.54 111 GLY A O 1
ATOM 836 N N . LEU A 1 112 ? 4.625 27.956 4.928 1 98.88 112 LEU A N 1
ATOM 837 C CA . LEU A 1 112 ? 3.844 26.81 5.381 1 98.88 112 LEU A CA 1
ATOM 838 C C . LEU A 1 112 ? 4.539 26.1 6.537 1 98.88 112 LEU A C 1
ATOM 840 O O . LEU A 1 112 ? 5.738 25.82 6.469 1 98.88 112 LEU A O 1
ATOM 844 N N . ASP A 1 113 ? 3.772 25.816 7.564 1 98.93 113 ASP A N 1
ATOM 845 C CA . ASP A 1 113 ? 4.309 25.116 8.727 1 98.93 113 ASP A CA 1
ATOM 846 C C . ASP A 1 113 ? 3.753 23.696 8.818 1 98.93 113 ASP A C 1
ATOM 848 O O . ASP A 1 113 ? 4.431 22.788 9.304 1 98.93 113 ASP A O 1
ATOM 852 N N . TYR A 1 114 ? 2.467 23.537 8.414 1 98.94 114 TYR A N 1
ATOM 853 C CA . TYR A 1 114 ? 1.805 22.239 8.458 1 98.94 114 TYR A CA 1
ATOM 854 C C . TYR A 1 114 ? 1.063 21.96 7.157 1 98.94 114 TYR A C 1
ATOM 856 O O . TYR A 1 114 ? 0.263 22.782 6.702 1 98.94 114 TYR A O 1
ATOM 864 N N . LEU A 1 115 ? 1.332 20.893 6.552 1 98.96 115 LEU A N 1
ATOM 865 C CA . LEU A 1 115 ? 0.533 20.327 5.47 1 98.96 115 LEU A CA 1
ATOM 866 C C . LEU A 1 115 ? -0.255 19.115 5.954 1 98.96 115 LEU A C 1
ATOM 868 O O . LEU A 1 115 ? 0.33 18.087 6.304 1 98.96 115 LEU A O 1
ATOM 872 N N . VAL A 1 116 ? -1.56 19.25 6.027 1 98.97 116 VAL A N 1
ATOM 873 C CA . VAL A 1 116 ? -2.415 18.162 6.487 1 98.97 116 VAL A CA 1
ATOM 874 C C . VAL A 1 116 ? -3.119 17.518 5.295 1 98.97 116 VAL A C 1
ATOM 876 O O . VAL A 1 116 ? -4.018 18.116 4.699 1 98.97 116 VAL A O 1
ATOM 879 N N . LEU A 1 117 ? -2.726 16.353 4.987 1 98.94 117 LEU A N 1
ATOM 880 C CA . LEU A 1 117 ? -3.288 15.572 3.89 1 98.94 117 LEU A CA 1
ATOM 881 C C . LEU A 1 117 ? -4.396 14.651 4.39 1 98.94 117 LEU A C 1
ATOM 883 O O . LEU A 1 117 ? -4.125 13.661 5.074 1 98.94 117 LEU A O 1
ATOM 887 N N . ASN A 1 118 ? -5.607 14.942 3.992 1 98.8 118 ASN A N 1
ATOM 888 C CA . ASN A 1 118 ? -6.751 14.291 4.622 1 98.8 118 ASN A CA 1
ATOM 889 C C . ASN A 1 118 ? -7.857 14.001 3.611 1 98.8 118 ASN A C 1
ATOM 891 O O . ASN A 1 118 ? -8.784 13.243 3.9 1 98.8 118 ASN A O 1
ATOM 895 N N . HIS A 1 119 ? -7.732 14.528 2.424 1 98.6 119 HIS A N 1
ATOM 896 C CA . HIS A 1 119 ? -8.805 14.398 1.444 1 98.6 119 HIS A CA 1
ATOM 897 C C . HIS A 1 119 ? -8.903 12.97 0.92 1 98.6 119 HIS A C 1
ATOM 899 O O . HIS A 1 119 ? -7.911 12.238 0.911 1 98.6 119 HIS A O 1
ATOM 905 N N . ILE A 1 120 ? -10.074 12.586 0.511 1 96.85 120 ILE A N 1
ATOM 906 C CA . ILE A 1 120 ? -10.292 11.276 -0.093 1 96.85 120 ILE A CA 1
ATOM 907 C C . ILE A 1 120 ? -11.298 11.396 -1.236 1 96.85 120 ILE A C 1
ATOM 909 O O . ILE A 1 120 ? -12.154 12.283 -1.227 1 96.85 120 ILE A O 1
ATOM 913 N N . GLY A 1 121 ? -11.16 10.539 -2.171 1 95.89 121 GLY A N 1
ATOM 914 C CA . GLY A 1 121 ? -12.184 10.4 -3.193 1 95.89 121 GLY A CA 1
ATOM 915 C C . GLY A 1 121 ? -13.337 9.511 -2.766 1 95.89 121 GLY A C 1
ATOM 916 O O . GLY A 1 121 ? -13.191 8.691 -1.857 1 95.89 121 GLY A O 1
ATOM 917 N N . SER A 1 122 ? -14.411 9.668 -3.44 1 93.02 122 SER A N 1
ATOM 918 C CA . SER A 1 122 ? -15.584 8.846 -3.162 1 93.02 122 SER A CA 1
ATOM 919 C C . SER A 1 122 ? -15.386 7.416 -3.653 1 93.02 122 SER A C 1
ATOM 921 O O . SER A 1 122 ? -14.828 7.196 -4.73 1 93.02 122 SER A O 1
ATOM 923 N N . THR A 1 123 ? -15.797 6.489 -2.85 1 91.38 123 THR A N 1
ATOM 924 C CA . THR A 1 123 ? -15.76 5.085 -3.241 1 91.38 123 THR A CA 1
ATOM 925 C C . THR A 1 123 ? -16.944 4.326 -2.648 1 91.38 123 THR A C 1
ATOM 927 O O . THR A 1 123 ? -17.662 4.854 -1.797 1 91.38 123 THR A O 1
ATOM 930 N N . THR A 1 124 ? -17.167 3.161 -3.202 1 86.75 124 THR A N 1
ATOM 931 C CA . THR A 1 124 ? -18.306 2.354 -2.779 1 86.75 124 THR A CA 1
ATOM 932 C C . THR A 1 124 ? -17.875 1.296 -1.767 1 86.75 124 THR A C 1
ATOM 934 O O . THR A 1 124 ? -16.733 0.832 -1.795 1 86.75 124 THR A O 1
ATOM 937 N N . PHE A 1 125 ? -18.788 0.995 -0.885 1 92.26 125 PHE A N 1
ATOM 938 C CA . PHE A 1 125 ? -18.629 -0.101 0.063 1 92.26 125 PHE A CA 1
ATOM 939 C C . PHE A 1 125 ? -19.243 -1.384 -0.484 1 92.26 125 PHE A C 1
ATOM 941 O O . PHE A 1 125 ? -20.381 -1.724 -0.152 1 92.26 125 PHE A O 1
ATOM 948 N N . SER A 1 126 ? -18.503 -2.065 -1.276 1 93.17 126 SER A N 1
ATOM 949 C CA . SER A 1 126 ? -18.971 -3.267 -1.958 1 93.17 126 SER A CA 1
ATOM 950 C C . SER A 1 126 ? -17.811 -4.195 -2.302 1 93.17 126 SER A C 1
ATOM 952 O O . SER A 1 126 ? -16.651 -3.776 -2.299 1 93.17 126 SER A O 1
ATOM 954 N N . MET A 1 127 ? -18.162 -5.421 -2.603 1 95.07 127 MET A N 1
ATOM 955 C CA . MET A 1 127 ? -17.161 -6.355 -3.109 1 95.07 127 MET A CA 1
ATOM 956 C C . MET A 1 127 ? -16.575 -5.864 -4.429 1 95.07 127 MET A C 1
ATOM 958 O O . MET A 1 127 ? -17.274 -5.241 -5.23 1 95.07 127 MET A O 1
ATOM 962 N N . TRP A 1 128 ? -15.387 -6.169 -4.605 1 96.13 128 TRP A N 1
ATOM 963 C CA . TRP A 1 128 ? -14.699 -5.709 -5.807 1 96.13 128 TRP A CA 1
ATOM 964 C C . TRP A 1 128 ? -15.274 -6.376 -7.052 1 96.13 128 TRP A C 1
ATOM 966 O O . TRP A 1 128 ? -15.479 -7.592 -7.075 1 96.13 128 TRP A O 1
ATOM 976 N N . ASP A 1 129 ? -15.509 -5.562 -8.07 1 95.89 129 ASP A N 1
ATOM 977 C CA . ASP A 1 129 ? -16.189 -6.083 -9.252 1 95.89 129 ASP A CA 1
ATOM 978 C C . ASP A 1 129 ? -15.324 -5.92 -10.5 1 95.89 129 ASP A C 1
ATOM 980 O O . ASP A 1 129 ? -15.837 -5.913 -11.621 1 95.89 129 ASP A O 1
ATOM 984 N N . GLY A 1 130 ? -14.08 -5.595 -10.276 1 96.53 130 GLY A N 1
ATOM 985 C CA . GLY A 1 130 ? -13.182 -5.53 -11.418 1 96.53 130 GLY A CA 1
ATOM 986 C C . GLY A 1 130 ? -13.062 -4.136 -12.005 1 96.53 130 GLY A C 1
ATOM 987 O O . GLY A 1 130 ? -12.434 -3.947 -13.049 1 96.53 130 GLY A O 1
ATOM 988 N N . ASP A 1 131 ? -13.599 -3.14 -11.366 1 96.85 131 ASP A N 1
ATOM 989 C CA . ASP A 1 131 ? -13.567 -1.772 -11.875 1 96.85 131 ASP A CA 1
ATOM 990 C C . ASP A 1 131 ? -12.189 -1.144 -11.677 1 96.85 131 ASP A C 1
ATOM 992 O O . ASP A 1 131 ? -12.001 -0.315 -10.784 1 96.85 131 ASP A O 1
ATOM 996 N N . VAL A 1 132 ? -11.295 -1.399 -12.575 1 97.26 132 VAL A N 1
ATOM 997 C CA . VAL A 1 132 ? -9.915 -0.93 -12.494 1 97.26 132 VAL A CA 1
ATOM 998 C C . VAL A 1 132 ? -9.87 0.581 -12.712 1 97.26 132 VAL A C 1
ATOM 1000 O O . VAL A 1 132 ? -9.034 1.274 -12.127 1 97.26 132 VAL A O 1
ATOM 1003 N N . GLU A 1 133 ? -10.725 1.054 -13.494 1 96.58 133 GLU A N 1
ATOM 1004 C CA . GLU A 1 133 ? -10.75 2.484 -13.784 1 96.58 133 GLU A CA 1
ATOM 1005 C C . GLU A 1 133 ? -11.072 3.295 -12.532 1 96.58 133 GLU A C 1
ATOM 1007 O O . GLU A 1 133 ? -10.466 4.341 -12.291 1 96.58 133 GLU A O 1
ATOM 1012 N N . HIS A 1 134 ? -12.036 2.823 -11.812 1 97.23 134 HIS A N 1
ATOM 1013 C CA . HIS A 1 134 ? -12.333 3.505 -10.558 1 97.23 134 HIS A CA 1
ATOM 1014 C C . HIS A 1 134 ? -11.139 3.463 -9.611 1 97.23 134 HIS A C 1
ATOM 1016 O O . HIS A 1 134 ? -10.856 4.442 -8.916 1 97.23 134 HIS A O 1
ATOM 1022 N N . MET A 1 135 ? -10.508 2.36 -9.544 1 97.44 135 MET A N 1
ATOM 1023 C CA . MET A 1 135 ? -9.328 2.227 -8.694 1 97.44 135 MET A CA 1
ATOM 1024 C C . MET A 1 135 ? -8.241 3.211 -9.115 1 97.44 135 MET A C 1
ATOM 1026 O O . MET A 1 135 ? -7.594 3.827 -8.266 1 97.44 135 MET A O 1
ATOM 1030 N N . ARG A 1 136 ? -8.032 3.329 -10.416 1 97.26 136 ARG A N 1
ATOM 1031 C CA . ARG A 1 136 ? -7.068 4.294 -10.935 1 97.26 136 ARG A CA 1
ATOM 1032 C C . ARG A 1 136 ? -7.441 5.715 -10.526 1 97.26 136 ARG A C 1
ATOM 1034 O O . ARG A 1 136 ? -6.582 6.491 -10.103 1 97.26 136 ARG A O 1
ATOM 1041 N N . TRP A 1 137 ? -8.663 5.993 -10.702 1 97.61 137 TRP A N 1
ATOM 1042 C CA . TRP A 1 137 ? -9.156 7.319 -10.347 1 97.61 137 TRP A CA 1
ATOM 1043 C C . TRP A 1 137 ? -8.95 7.597 -8.861 1 97.61 137 TRP A C 1
ATOM 1045 O O . TRP A 1 137 ? -8.495 8.679 -8.483 1 97.61 137 TRP A O 1
ATOM 1055 N N . LEU A 1 138 ? -9.325 6.654 -8.05 1 97.97 138 LEU A N 1
ATOM 1056 C CA . LEU A 1 138 ? -9.199 6.834 -6.607 1 97.97 138 LEU A CA 1
ATOM 1057 C C . LEU A 1 138 ? -7.736 6.983 -6.204 1 97.97 138 LEU A C 1
ATOM 1059 O O . LEU A 1 138 ? -7.416 7.729 -5.275 1 97.97 138 LEU A O 1
ATOM 1063 N N . MET A 1 139 ? -6.818 6.263 -6.85 1 98.13 139 MET A N 1
ATOM 1064 C CA . MET A 1 139 ? -5.387 6.369 -6.581 1 98.13 139 MET A CA 1
ATOM 1065 C C . MET A 1 139 ? -4.878 7.773 -6.891 1 98.13 139 MET A C 1
ATOM 1067 O O . MET A 1 139 ? -3.97 8.27 -6.222 1 98.13 139 MET A O 1
ATOM 1071 N N . LYS A 1 140 ? -5.474 8.407 -7.884 1 97.95 140 LYS A N 1
ATOM 1072 C CA . LYS A 1 140 ? -5.101 9.785 -8.188 1 97.95 140 LYS A CA 1
ATOM 1073 C C . LYS A 1 140 ? -5.436 10.715 -7.025 1 97.95 140 LYS A C 1
ATOM 1075 O O . LYS A 1 140 ? -4.598 11.513 -6.6 1 97.95 140 LYS A O 1
ATOM 1080 N N . ALA A 1 141 ? -6.579 10.557 -6.537 1 98.39 141 ALA A N 1
ATOM 1081 C CA . ALA A 1 141 ? -7.073 11.449 -5.492 1 98.39 141 ALA A CA 1
ATOM 1082 C C . ALA A 1 141 ? -6.431 11.125 -4.146 1 98.39 141 ALA A C 1
ATOM 1084 O O . ALA A 1 141 ? -5.971 12.024 -3.438 1 98.39 141 ALA A O 1
ATOM 1085 N N . ASN A 1 142 ? -6.416 9.844 -3.835 1 98.57 142 ASN A N 1
ATOM 1086 C CA . ASN A 1 142 ? -6.078 9.411 -2.483 1 98.57 142 ASN A CA 1
ATOM 1087 C C . ASN A 1 142 ? -4.568 9.317 -2.286 1 98.57 142 ASN A C 1
ATOM 1089 O O . ASN A 1 142 ? -4.085 9.318 -1.152 1 98.57 142 ASN A O 1
ATOM 1093 N N . PHE A 1 143 ? -3.84 9.155 -3.353 1 98.81 143 PHE A N 1
ATOM 1094 C CA . PHE A 1 143 ? -2.427 8.848 -3.168 1 98.81 143 PHE A CA 1
ATOM 1095 C C . PHE A 1 143 ? -1.554 9.832 -3.938 1 98.81 143 PHE A C 1
ATOM 1097 O O . PHE A 1 143 ? -0.789 10.592 -3.341 1 98.81 143 PHE A O 1
ATOM 1104 N N . PHE A 1 144 ? -1.681 9.889 -5.274 1 98.79 144 PHE A N 1
ATOM 1105 C CA . PHE A 1 144 ? -0.772 10.697 -6.078 1 98.79 144 PHE A CA 1
ATOM 1106 C C . PHE A 1 144 ? -0.886 12.171 -5.707 1 98.79 144 PHE A C 1
ATOM 1108 O O . PHE A 1 144 ? 0.108 12.9 -5.723 1 98.79 144 PHE A O 1
ATOM 1115 N N . SER A 1 145 ? -2.062 12.581 -5.437 1 98.82 145 SER A N 1
ATOM 1116 C CA . SER A 1 145 ? -2.245 13.965 -5.011 1 98.82 145 SER A CA 1
ATOM 1117 C C . SER A 1 145 ? -1.465 14.258 -3.734 1 98.82 145 SER A C 1
ATOM 1119 O O . SER A 1 145 ? -0.87 15.329 -3.596 1 98.82 145 SER A O 1
ATOM 1121 N N . TYR A 1 146 ? -1.479 13.297 -2.738 1 98.86 146 TYR A N 1
ATOM 1122 C CA . TYR A 1 146 ? -0.702 13.447 -1.512 1 98.86 146 TYR A CA 1
ATOM 1123 C C . TYR A 1 146 ? 0.78 13.623 -1.824 1 98.86 146 TYR A C 1
ATOM 1125 O O . TYR A 1 146 ? 1.438 14.503 -1.265 1 98.86 146 TYR A O 1
ATOM 1133 N N . VAL A 1 147 ? 1.254 12.78 -2.69 1 98.79 147 VAL A N 1
ATOM 1134 C CA . VAL A 1 147 ? 2.669 12.768 -3.046 1 98.79 147 VAL A CA 1
ATOM 1135 C C . VAL A 1 147 ? 3.051 14.097 -3.692 1 98.79 147 VAL A C 1
ATOM 1137 O O . VAL A 1 147 ? 4.07 14.696 -3.339 1 98.79 147 VAL A O 1
ATOM 1140 N N . GLN A 1 148 ? 2.26 14.567 -4.604 1 98.75 148 GLN A N 1
ATOM 1141 C CA . GLN A 1 148 ? 2.506 15.824 -5.305 1 98.75 148 GLN A CA 1
ATOM 1142 C C . GLN A 1 148 ? 2.528 17 -4.333 1 98.75 148 GLN A C 1
ATOM 1144 O O . GLN A 1 148 ? 3.404 17.864 -4.416 1 98.75 148 GLN A O 1
ATOM 1149 N N . MET A 1 149 ? 1.59 17 -3.479 1 98.89 149 MET A N 1
ATOM 1150 C CA . MET A 1 149 ? 1.48 18.112 -2.54 1 98.89 149 MET A CA 1
ATOM 1151 C C . MET A 1 149 ? 2.652 18.117 -1.563 1 98.89 149 MET A C 1
ATOM 1153 O O . MET A 1 149 ? 3.223 19.171 -1.278 1 98.89 149 MET A O 1
ATOM 1157 N N . ALA A 1 150 ? 2.955 16.942 -1.056 1 98.82 150 ALA A N 1
ATOM 1158 C CA . ALA A 1 150 ? 4.072 16.841 -0.12 1 98.82 150 ALA A CA 1
ATOM 1159 C C . ALA A 1 150 ? 5.371 17.319 -0.762 1 98.82 150 ALA A C 1
ATOM 1161 O O . ALA A 1 150 ? 6.129 18.079 -0.154 1 98.82 150 ALA A O 1
ATOM 1162 N N . TRP A 1 151 ? 5.588 16.884 -1.991 1 98.66 151 TRP A N 1
ATOM 1163 C CA . TRP A 1 151 ? 6.816 17.266 -2.681 1 98.66 151 TRP A CA 1
ATOM 1164 C C . TRP A 1 151 ? 6.848 18.768 -2.944 1 98.66 151 TRP A C 1
ATOM 1166 O O . TRP A 1 151 ? 7.873 19.42 -2.728 1 98.66 151 TRP A O 1
ATOM 1176 N N . ARG A 1 152 ? 5.771 19.269 -3.378 1 98.67 152 ARG A N 1
ATOM 1177 C CA . ARG A 1 152 ? 5.692 20.686 -3.716 1 98.67 152 ARG A CA 1
ATOM 1178 C C . ARG A 1 152 ? 5.896 21.556 -2.48 1 98.67 152 ARG A C 1
ATOM 1180 O O . ARG A 1 152 ? 6.468 22.645 -2.569 1 98.67 152 ARG A O 1
ATOM 1187 N N . ALA A 1 153 ? 5.451 21.082 -1.36 1 98.86 153 ALA A N 1
ATOM 1188 C CA . ALA A 1 153 ? 5.472 21.865 -0.127 1 98.86 153 ALA A CA 1
ATOM 1189 C C . ALA A 1 153 ? 6.796 21.692 0.61 1 98.86 153 ALA A C 1
ATOM 1191 O O . ALA A 1 153 ? 7.098 22.442 1.541 1 98.86 153 ALA A O 1
ATOM 1192 N N . LEU A 1 154 ? 7.588 20.748 0.235 1 98.73 154 LEU A N 1
ATOM 1193 C CA . LEU A 1 154 ? 8.704 20.271 1.045 1 98.73 154 LEU A CA 1
ATOM 1194 C C . LEU A 1 154 ? 9.696 21.396 1.318 1 98.73 154 LEU A C 1
ATOM 1196 O O . LEU A 1 154 ? 10.154 21.565 2.451 1 98.73 154 LEU A O 1
ATOM 1200 N N . SER A 1 155 ? 10.06 22.17 0.332 1 98.32 155 SER A N 1
ATOM 1201 C CA . SER A 1 155 ? 11.031 23.244 0.509 1 98.32 155 SER A CA 1
ATOM 1202 C C . SER A 1 155 ? 10.545 24.268 1.529 1 98.32 155 SER A C 1
ATOM 1204 O O . SER A 1 155 ? 11.319 24.732 2.369 1 98.32 155 SER A O 1
ATOM 1206 N N . ALA A 1 156 ? 9.315 24.663 1.446 1 98.78 156 ALA A N 1
ATOM 1207 C CA . ALA A 1 156 ? 8.742 25.62 2.389 1 98.78 156 ALA A CA 1
ATOM 1208 C C . ALA A 1 156 ? 8.689 25.038 3.799 1 98.78 156 ALA A C 1
ATOM 1210 O O . ALA A 1 156 ? 8.933 25.745 4.779 1 98.78 156 ALA A O 1
ATOM 1211 N N . LEU A 1 157 ? 8.362 23.769 3.897 1 98.89 157 LEU A N 1
ATOM 1212 C CA . LEU A 1 157 ? 8.299 23.101 5.192 1 98.89 157 LEU A CA 1
ATOM 1213 C C . LEU A 1 157 ? 9.685 23.001 5.82 1 98.89 157 LEU A C 1
ATOM 1215 O O . LEU A 1 157 ? 9.824 23.077 7.043 1 98.89 157 LEU A O 1
ATOM 1219 N N . GLU A 1 158 ? 10.654 22.752 5.015 1 98.57 158 GLU A N 1
ATOM 1220 C CA . GLU A 1 158 ? 12.019 22.709 5.53 1 98.57 158 GLU A CA 1
ATOM 1221 C C . GLU A 1 158 ? 12.436 24.06 6.103 1 98.57 158 GLU A C 1
ATOM 1223 O O . GLU A 1 158 ? 13.132 24.122 7.119 1 98.57 158 GLU A O 1
ATOM 1228 N N . GLN A 1 159 ? 12.039 25.151 5.452 1 98.34 159 GLN A N 1
ATOM 1229 C CA . GLN A 1 159 ? 12.371 26.49 5.925 1 98.34 159 GLN A CA 1
ATOM 1230 C C . GLN A 1 159 ? 11.739 26.766 7.286 1 98.34 159 GLN A C 1
ATOM 1232 O O . GLN A 1 159 ? 12.331 27.448 8.125 1 98.34 159 GLN A O 1
ATOM 1237 N N . SER A 1 160 ? 10.616 26.212 7.544 1 98.36 160 SER A N 1
ATOM 1238 C CA . SER A 1 160 ? 9.881 26.503 8.77 1 98.36 160 SER A CA 1
ATOM 1239 C C . SER A 1 160 ? 10.078 25.402 9.807 1 98.36 160 SER A C 1
ATOM 1241 O O . SER A 1 160 ? 9.552 25.488 10.919 1 98.36 160 SER A O 1
ATOM 1243 N N . LYS A 1 161 ? 10.801 24.382 9.441 1 98.13 161 LYS A N 1
ATOM 1244 C CA . LYS A 1 161 ? 10.872 23.181 10.27 1 98.13 161 LYS A CA 1
ATOM 1245 C C . LYS A 1 161 ? 9.483 22.602 10.518 1 98.13 161 LYS A C 1
ATOM 1247 O O . LYS A 1 161 ? 9.116 22.323 11.662 1 98.13 161 LYS A O 1
ATOM 1252 N N . GLY A 1 162 ? 8.801 22.514 9.436 1 98.66 162 GLY A N 1
ATOM 1253 C CA . GLY A 1 162 ? 7.384 22.193 9.51 1 98.66 162 GLY A CA 1
ATOM 1254 C C . GLY A 1 162 ? 7.11 20.701 9.505 1 98.66 162 GLY A C 1
ATOM 1255 O O . GLY A 1 162 ? 7.99 19.901 9.833 1 98.66 162 GLY A O 1
ATOM 1256 N N . ALA A 1 163 ? 5.772 20.342 9.281 1 98.78 163 ALA A N 1
ATOM 1257 C CA . ALA A 1 163 ? 5.344 18.95 9.399 1 98.78 163 ALA A CA 1
ATOM 1258 C C . ALA A 1 163 ? 4.332 18.594 8.313 1 98.78 163 ALA A C 1
ATOM 1260 O O . ALA A 1 163 ? 3.518 19.431 7.916 1 98.78 163 ALA A O 1
ATOM 1261 N N . VAL A 1 164 ? 4.495 17.419 7.825 1 98.93 164 VAL A N 1
ATOM 1262 C CA . VAL A 1 164 ? 3.461 16.799 7.003 1 98.93 164 VAL A CA 1
ATOM 1263 C C . VAL A 1 164 ? 2.646 15.823 7.847 1 98.93 164 VAL A C 1
ATOM 1265 O O . VAL A 1 164 ? 3.204 14.921 8.477 1 98.93 164 VAL A O 1
ATOM 1268 N N . VAL A 1 165 ? 1.361 16.049 7.93 1 98.95 165 VAL A N 1
ATOM 1269 C CA . VAL A 1 165 ? 0.436 15.169 8.636 1 98.95 165 VAL A CA 1
ATOM 1270 C C . VAL A 1 165 ? -0.398 14.38 7.629 1 98.95 165 VAL A C 1
ATOM 1272 O O . VAL A 1 165 ? -1.151 14.962 6.845 1 98.95 165 VAL A O 1
ATOM 1275 N N . VAL A 1 166 ? -0.241 13.092 7.631 1 98.94 166 VAL A N 1
ATOM 1276 C CA . VAL A 1 166 ? -0.882 12.213 6.658 1 98.94 166 VAL A CA 1
ATOM 1277 C C . VAL A 1 166 ? -1.994 11.416 7.336 1 98.94 166 VAL A C 1
ATOM 1279 O O . VAL A 1 166 ? -1.726 10.564 8.187 1 98.94 166 VAL A O 1
ATOM 1282 N N . VAL A 1 167 ? -3.202 11.698 6.958 1 98.9 167 VAL A N 1
ATOM 1283 C CA . VAL A 1 167 ? -4.324 10.953 7.519 1 98.9 167 VAL A CA 1
ATOM 1284 C C . VAL A 1 167 ? -4.511 9.645 6.753 1 98.9 167 VAL A C 1
ATOM 1286 O O . VAL A 1 167 ? -4.821 9.656 5.559 1 98.9 167 VAL A O 1
ATOM 1289 N N . SER A 1 168 ? -4.265 8.569 7.417 1 98.63 168 SER A N 1
ATOM 1290 C CA . SER A 1 168 ? -4.429 7.222 6.879 1 98.63 168 SER A CA 1
ATOM 1291 C C . SER A 1 168 ? -5.547 6.472 7.595 1 98.63 168 SER A C 1
ATOM 1293 O O . SER A 1 168 ? -6.498 7.085 8.084 1 98.63 168 SER A O 1
ATOM 1295 N N . SER A 1 169 ? -5.568 5.179 7.521 1 98.18 169 SER A N 1
ATOM 1296 C CA . SER A 1 169 ? -6.647 4.336 8.026 1 98.18 169 SER A CA 1
ATOM 1297 C C . SER A 1 169 ? -6.113 3 8.532 1 98.18 169 SER A C 1
ATOM 1299 O O . SER A 1 169 ? -5.054 2.544 8.097 1 98.18 169 SER A O 1
ATOM 1301 N N . LEU A 1 170 ? -6.86 2.467 9.464 1 97.69 170 LEU A N 1
ATOM 1302 C CA . LEU A 1 170 ? -6.572 1.086 9.835 1 97.69 170 LEU A CA 1
ATOM 1303 C C . LEU A 1 170 ? -6.614 0.175 8.613 1 97.69 170 LEU A C 1
ATOM 1305 O O . LEU A 1 170 ? -5.885 -0.817 8.547 1 97.69 170 LEU A O 1
ATOM 1309 N N . LEU A 1 171 ? -7.36 0.525 7.627 1 97.59 171 LEU A N 1
ATOM 1310 C CA . LEU A 1 171 ? -7.464 -0.243 6.391 1 97.59 171 LEU A CA 1
ATOM 1311 C C . LEU A 1 171 ? -6.206 -0.085 5.545 1 97.59 171 LEU A C 1
ATOM 1313 O O . LEU A 1 171 ? -6.038 -0.777 4.538 1 97.59 171 LEU A O 1
ATOM 1317 N N . GLY A 1 172 ? -5.291 0.782 5.903 1 98.12 172 GLY A N 1
ATOM 1318 C CA . GLY A 1 172 ? -3.969 0.864 5.303 1 98.12 172 GLY A CA 1
ATOM 1319 C C . GLY A 1 172 ? -2.979 -0.115 5.905 1 98.12 172 GLY A C 1
ATOM 1320 O O . GLY A 1 172 ? -1.852 -0.244 5.421 1 98.12 172 GLY A O 1
ATOM 1321 N N . ARG A 1 173 ? -3.478 -0.805 6.925 1 97.25 173 ARG A N 1
ATOM 1322 C CA . ARG A 1 173 ? -2.627 -1.74 7.654 1 97.25 173 ARG A CA 1
ATOM 1323 C C . ARG A 1 173 ? -3.22 -3.145 7.641 1 97.25 173 ARG A C 1
ATOM 1325 O O . ARG A 1 173 ? -2.485 -4.135 7.642 1 97.25 173 ARG A O 1
ATOM 1332 N N . ILE A 1 174 ? -4.488 -3.224 7.65 1 97.63 174 ILE A N 1
ATOM 1333 C CA . ILE A 1 174 ? -5.215 -4.489 7.673 1 97.63 174 ILE A CA 1
ATOM 1334 C C . ILE A 1 174 ? -6.199 -4.54 6.506 1 97.63 174 ILE A C 1
ATOM 1336 O O . ILE A 1 174 ? -7.211 -3.834 6.508 1 97.63 174 ILE A O 1
ATOM 1340 N N . PRO A 1 175 ? -5.937 -5.421 5.603 1 97.6 175 PRO A N 1
ATOM 1341 C CA . PRO A 1 175 ? -6.934 -5.547 4.537 1 97.6 175 PRO A CA 1
ATOM 1342 C C . PRO A 1 175 ? -8.255 -6.131 5.032 1 97.6 175 PRO A C 1
ATOM 1344 O O . PRO A 1 175 ? -8.259 -7.115 5.777 1 97.6 175 PRO A O 1
ATOM 1347 N N . THR A 1 176 ? -9.369 -5.544 4.707 1 96.32 176 THR A N 1
ATOM 1348 C CA . THR A 1 176 ? -10.713 -6.018 5.018 1 96.32 176 THR A CA 1
ATOM 1349 C C . THR A 1 176 ? -11.591 -6.013 3.77 1 96.32 176 THR A C 1
ATOM 1351 O O . THR A 1 176 ? -11.346 -5.248 2.836 1 96.32 176 THR A O 1
ATOM 1354 N N . PRO A 1 177 ? -12.597 -6.812 3.702 1 96.94 177 PRO A N 1
ATOM 1355 C CA . PRO A 1 177 ? -13.453 -6.863 2.515 1 96.94 177 PRO A CA 1
ATOM 1356 C C . PRO A 1 177 ? -14.238 -5.572 2.296 1 96.94 177 PRO A C 1
ATOM 1358 O O . PRO A 1 177 ? -14.319 -4.734 3.199 1 96.94 177 PRO A O 1
ATOM 1361 N N . PHE A 1 178 ? -14.726 -5.276 1.028 1 95.84 178 PHE A N 1
ATOM 1362 C CA . PHE A 1 178 ? -15.716 -4.285 0.621 1 95.84 178 PHE A CA 1
ATOM 1363 C C . PHE A 1 178 ? -15.051 -2.948 0.318 1 95.84 178 PHE A C 1
ATOM 1365 O O . PHE A 1 178 ? -15.718 -1.995 -0.091 1 95.84 178 PHE A O 1
ATOM 1372 N N . MET A 1 179 ? -13.757 -2.822 0.512 1 96.39 179 MET A N 1
ATOM 1373 C CA . MET A 1 179 ? -13.099 -1.529 0.345 1 96.39 179 MET A CA 1
ATOM 1374 C C . MET A 1 179 ? -11.78 -1.683 -0.406 1 96.39 179 MET A C 1
ATOM 1376 O O . MET A 1 179 ? -10.779 -1.063 -0.044 1 96.39 179 MET A O 1
ATOM 1380 N N . ALA A 1 180 ? -11.785 -2.441 -1.426 1 98.06 180 ALA A N 1
ATOM 1381 C CA . ALA A 1 180 ? -10.553 -2.804 -2.12 1 98.06 180 ALA A CA 1
ATOM 1382 C C . ALA A 1 180 ? -9.822 -1.563 -2.626 1 98.06 180 ALA A C 1
ATOM 1384 O O . ALA A 1 180 ? -8.639 -1.371 -2.337 1 98.06 180 ALA A O 1
ATOM 1385 N N . PRO A 1 181 ? -10.504 -0.613 -3.418 1 98.05 181 PRO A N 1
ATOM 1386 C CA . PRO A 1 181 ? -9.77 0.555 -3.911 1 98.05 181 PRO A CA 1
ATOM 1387 C C . PRO A 1 181 ? -9.274 1.458 -2.784 1 98.05 181 PRO A C 1
ATOM 1389 O O . PRO A 1 181 ? -8.145 1.953 -2.837 1 98.05 181 PRO A O 1
ATOM 1392 N N . TYR A 1 182 ? -10.09 1.68 -1.767 1 97.99 182 TYR A N 1
ATOM 1393 C CA . TYR A 1 182 ? -9.726 2.522 -0.633 1 97.99 182 TYR A CA 1
ATOM 1394 C C . TYR A 1 182 ? -8.552 1.926 0.134 1 97.99 182 TYR A C 1
ATOM 1396 O O . TYR A 1 182 ? -7.569 2.617 0.412 1 97.99 182 TYR A O 1
ATOM 1404 N N . THR A 1 183 ? -8.655 0.61 0.469 1 98.49 183 THR A N 1
ATOM 1405 C CA . THR A 1 183 ? -7.6 -0.102 1.18 1 98.49 183 THR A CA 1
ATOM 1406 C C . THR A 1 183 ? -6.284 -0.029 0.41 1 98.49 183 THR A C 1
ATOM 1408 O O . THR A 1 183 ? -5.234 0.257 0.99 1 98.49 183 THR A O 1
ATOM 1411 N N . THR A 1 184 ? -6.365 -0.243 -0.869 1 98.59 184 THR A N 1
ATOM 1412 C CA . THR A 1 184 ? -5.191 -0.197 -1.733 1 98.59 184 THR A CA 1
ATOM 1413 C C . THR A 1 184 ? -4.514 1.168 -1.653 1 98.59 184 THR A C 1
ATOM 1415 O O . THR A 1 184 ? -3.292 1.254 -1.508 1 98.59 184 THR A O 1
ATOM 1418 N N . SER A 1 185 ? -5.264 2.198 -1.759 1 98.6 185 SER A N 1
ATOM 1419 C CA . SER A 1 185 ? -4.718 3.55 -1.737 1 98.6 185 SER A CA 1
ATOM 1420 C C . SER A 1 185 ? -4.066 3.861 -0.393 1 98.6 185 SER A C 1
ATOM 1422 O O . SER A 1 185 ? -3.035 4.534 -0.338 1 98.6 185 SER A O 1
ATOM 1424 N N . LYS A 1 186 ? -4.676 3.416 0.7 1 98.74 186 LYS A N 1
ATOM 1425 C CA . LYS A 1 186 ? -4.138 3.708 2.026 1 98.74 186 LYS A CA 1
ATOM 1426 C C . LYS A 1 186 ? -2.875 2.896 2.298 1 98.74 186 LYS A C 1
ATOM 1428 O O . LYS A 1 186 ? -1.961 3.369 2.976 1 98.74 186 LYS A O 1
ATOM 1433 N N . PHE A 1 187 ? -2.795 1.671 1.753 1 98.83 187 PHE A N 1
ATOM 1434 C CA . PHE A 1 187 ? -1.545 0.921 1.8 1 98.83 187 PHE A CA 1
ATOM 1435 C C . PHE A 1 187 ? -0.441 1.661 1.055 1 98.83 187 PHE A C 1
ATOM 1437 O O . PHE A 1 187 ? 0.668 1.814 1.572 1 98.83 187 PHE A O 1
ATOM 1444 N N . ALA A 1 188 ? -0.781 2.1 -0.106 1 98.82 188 ALA A N 1
ATOM 1445 C CA . ALA A 1 188 ? 0.195 2.839 -0.903 1 98.82 188 ALA A CA 1
ATOM 1446 C C . ALA A 1 188 ? 0.704 4.064 -0.149 1 98.82 188 ALA A C 1
ATOM 1448 O O . ALA A 1 188 ? 1.904 4.35 -0.155 1 98.82 188 ALA A O 1
ATOM 1449 N N . LEU A 1 189 ? -0.193 4.719 0.475 1 98.64 189 LEU A N 1
ATOM 1450 C CA . LEU A 1 189 ? 0.123 5.913 1.25 1 98.64 189 LEU A CA 1
ATOM 1451 C C . LEU A 1 189 ? 1.102 5.589 2.374 1 98.64 189 LEU A C 1
ATOM 1453 O O . LEU A 1 189 ? 2.095 6.295 2.56 1 98.64 189 LEU A O 1
ATOM 1457 N N . ASP A 1 190 ? 0.817 4.58 3.107 1 98.47 190 ASP A N 1
ATOM 1458 C CA . ASP A 1 190 ? 1.659 4.181 4.23 1 98.47 190 ASP A CA 1
ATOM 1459 C C . ASP A 1 190 ? 3.055 3.784 3.756 1 98.47 190 ASP A C 1
ATOM 1461 O O . ASP A 1 190 ? 4.051 4.102 4.409 1 98.47 190 ASP A O 1
ATOM 1465 N N . GLY A 1 191 ? 3.063 3.065 2.676 1 98.63 191 GLY A N 1
ATOM 1466 C CA . GLY A 1 191 ? 4.352 2.687 2.118 1 98.63 191 GLY A CA 1
ATOM 1467 C C . GLY A 1 191 ? 5.202 3.878 1.719 1 98.63 191 GLY A C 1
ATOM 1468 O O . GLY A 1 191 ? 6.358 3.989 2.133 1 98.63 191 GLY A O 1
ATOM 1469 N N . PHE A 1 192 ? 4.641 4.811 0.994 1 98.88 192 PHE A N 1
ATOM 1470 C CA . PHE A 1 192 ? 5.391 5.937 0.45 1 98.88 192 PHE A CA 1
ATOM 1471 C C . PHE A 1 192 ? 5.872 6.857 1.566 1 98.88 192 PHE A C 1
ATOM 1473 O O . PHE A 1 192 ? 7.048 7.224 1.612 1 98.88 192 PHE A O 1
ATOM 1480 N N . PHE A 1 193 ? 4.996 7.218 2.388 1 98.88 193 PHE A N 1
ATOM 1481 C CA . PHE A 1 193 ? 5.363 8.199 3.403 1 98.88 193 PHE A CA 1
ATOM 1482 C C . PHE A 1 193 ? 6.258 7.571 4.465 1 98.88 193 PHE A C 1
ATOM 1484 O O . PHE A 1 193 ? 7.025 8.27 5.13 1 98.88 193 PHE A O 1
ATOM 1491 N N . GLY A 1 194 ? 6.126 6.225 4.655 1 98.44 194 GLY A N 1
ATOM 1492 C CA . GLY A 1 194 ? 7.142 5.553 5.449 1 98.44 194 GLY A CA 1
ATOM 1493 C C . GLY A 1 194 ? 8.54 5.702 4.88 1 98.44 194 GLY A C 1
ATOM 1494 O O . GLY A 1 194 ? 9.495 5.945 5.62 1 98.44 194 GLY A O 1
ATOM 1495 N N . VAL A 1 195 ? 8.645 5.539 3.578 1 98.48 195 VAL A N 1
ATOM 1496 C CA . VAL A 1 195 ? 9.934 5.687 2.91 1 98.48 195 VAL A CA 1
ATOM 1497 C C . VAL A 1 195 ? 10.418 7.131 3.034 1 98.48 195 VAL A C 1
ATOM 1499 O O . VAL A 1 195 ? 11.585 7.376 3.347 1 98.48 195 VAL A O 1
ATOM 1502 N N . LEU A 1 196 ? 9.535 8.039 2.763 1 98.6 196 LEU A N 1
ATOM 1503 C CA . LEU A 1 196 ? 9.895 9.452 2.804 1 98.6 196 LEU A CA 1
ATOM 1504 C C . LEU A 1 196 ? 10.388 9.846 4.193 1 98.6 196 LEU A C 1
ATOM 1506 O O . LEU A 1 196 ? 11.297 10.67 4.323 1 98.6 196 LEU A O 1
ATOM 1510 N N . HIS A 1 197 ? 9.774 9.301 5.234 1 98.04 197 HIS A N 1
ATOM 1511 C CA . HIS A 1 197 ? 10.235 9.534 6.598 1 98.04 197 HIS A CA 1
ATOM 1512 C C . HIS A 1 197 ? 11.702 9.15 6.758 1 98.04 197 HIS A C 1
ATOM 1514 O O . HIS A 1 197 ? 12.494 9.921 7.304 1 98.04 197 HIS A O 1
ATOM 1520 N N . HIS A 1 198 ? 12.071 7.973 6.302 1 97.82 198 HIS A N 1
ATOM 1521 C CA . HIS A 1 198 ? 13.456 7.522 6.379 1 97.82 198 HIS A CA 1
ATOM 1522 C C . HIS A 1 198 ? 14.385 8.461 5.618 1 97.82 198 HIS A C 1
ATOM 1524 O O . HIS A 1 198 ? 15.452 8.825 6.117 1 97.82 198 HIS A O 1
ATOM 1530 N N . GLU A 1 199 ? 13.943 8.786 4.463 1 98.04 199 GLU A N 1
ATOM 1531 C CA . GLU A 1 199 ? 14.817 9.566 3.591 1 98.04 199 GLU A CA 1
ATOM 1532 C C . GLU A 1 199 ? 15.029 10.974 4.138 1 98.04 199 GLU A C 1
ATOM 1534 O O . GLU A 1 199 ? 16.142 11.502 4.095 1 98.04 199 GLU A O 1
ATOM 1539 N N . LEU A 1 200 ? 14.016 11.569 4.624 1 97.94 200 LEU A N 1
ATOM 1540 C CA . LEU A 1 200 ? 14.159 12.889 5.227 1 97.94 200 LEU A CA 1
ATOM 1541 C C . LEU A 1 200 ? 15.06 12.831 6.456 1 97.94 200 LEU A C 1
ATOM 1543 O O . LEU A 1 200 ? 15.886 13.722 6.668 1 97.94 200 LEU A O 1
ATOM 1547 N N . SER A 1 201 ? 14.846 11.816 7.24 1 96.79 201 SER A N 1
ATOM 1548 C CA . SER A 1 201 ? 15.699 11.64 8.41 1 96.79 201 SER A CA 1
ATOM 1549 C C . SER A 1 201 ? 17.163 11.492 8.01 1 96.79 201 SER A C 1
ATOM 1551 O O . SER A 1 201 ? 18.041 12.121 8.604 1 96.79 201 SER A O 1
ATOM 1553 N N . MET A 1 202 ? 17.422 10.71 7.044 1 96.4 202 MET A N 1
ATOM 1554 C CA . MET A 1 202 ? 18.787 10.448 6.596 1 96.4 202 MET A CA 1
ATOM 1555 C C . MET A 1 202 ? 19.412 11.701 5.993 1 96.4 202 MET A C 1
ATOM 1557 O O . MET A 1 202 ? 20.622 11.906 6.094 1 96.4 202 MET A O 1
ATOM 1561 N N . LYS A 1 203 ? 18.561 12.535 5.421 1 96.69 203 LYS A N 1
ATOM 1562 C CA . LYS A 1 203 ? 19.02 13.802 4.858 1 96.69 203 LYS A CA 1
ATOM 1563 C C . LYS A 1 203 ? 19.15 14.87 5.94 1 96.69 203 LYS A C 1
ATOM 1565 O O . LYS A 1 203 ? 19.488 16.019 5.648 1 96.69 203 LYS A O 1
ATOM 1570 N N . LYS A 1 204 ? 18.765 14.54 7.179 1 96.54 204 LYS A N 1
ATOM 1571 C CA . LYS A 1 204 ? 18.774 15.456 8.316 1 96.54 204 LYS A CA 1
ATOM 1572 C C . LYS A 1 204 ? 17.844 16.641 8.075 1 96.54 204 LYS A C 1
ATOM 1574 O O . LYS A 1 204 ? 18.18 17.779 8.413 1 96.54 204 LYS A O 1
ATOM 1579 N N . SER A 1 205 ? 16.81 16.295 7.356 1 96.92 205 SER A N 1
ATOM 1580 C CA . SER A 1 205 ? 15.758 17.295 7.205 1 96.92 205 SER A CA 1
ATOM 1581 C C . SER A 1 205 ? 15.036 17.542 8.525 1 96.92 205 SER A C 1
ATOM 1583 O O . SER A 1 205 ? 14.879 16.625 9.333 1 96.92 205 SER A O 1
ATOM 1585 N N . ASN A 1 206 ? 14.605 18.736 8.752 1 96.92 206 ASN A N 1
ATOM 1586 C CA . ASN A 1 206 ? 13.891 19.066 9.98 1 96.92 206 ASN A CA 1
ATOM 1587 C C . ASN A 1 206 ? 12.38 18.948 9.799 1 96.92 206 ASN A C 1
ATOM 1589 O O . ASN A 1 206 ? 11.612 19.377 10.662 1 96.92 206 ASN A O 1
ATOM 1593 N N . VAL A 1 207 ? 11.98 18.479 8.668 1 98.64 207 VAL A N 1
ATOM 1594 C CA . VAL A 1 207 ? 10.563 18.247 8.412 1 98.64 207 VAL A CA 1
ATOM 1595 C C . VAL A 1 207 ? 10.134 16.923 9.041 1 98.64 207 VAL A C 1
ATOM 1597 O O . VAL A 1 207 ? 10.812 15.905 8.881 1 98.64 207 VAL A O 1
ATOM 1600 N N . SER A 1 208 ? 9.041 16.926 9.79 1 98.26 208 SER A N 1
ATOM 1601 C CA . SER A 1 208 ? 8.507 15.694 10.359 1 98.26 208 SER A CA 1
ATOM 1602 C C . SER A 1 208 ? 7.332 15.17 9.541 1 98.26 208 SER A C 1
ATOM 1604 O O . SER A 1 208 ? 6.633 15.944 8.883 1 98.26 208 SER A O 1
ATOM 1606 N N . ILE A 1 209 ? 7.195 13.897 9.516 1 98.62 209 ILE A N 1
ATOM 1607 C CA . ILE A 1 209 ? 6.041 13.238 8.914 1 98.62 209 ILE A CA 1
ATOM 1608 C C . ILE A 1 209 ? 5.301 12.425 9.974 1 98.62 209 ILE A C 1
ATOM 1610 O O . ILE A 1 209 ? 5.904 11.603 10.668 1 98.62 209 ILE A O 1
ATOM 1614 N N . SER A 1 210 ? 4.009 12.691 10.119 1 98.55 210 SER A N 1
ATOM 1615 C CA . SER A 1 210 ? 3.15 11.916 11.008 1 98.55 210 SER A CA 1
ATOM 1616 C C . SER A 1 210 ? 2.088 11.152 10.224 1 98.55 210 SER A C 1
ATOM 1618 O O . SER A 1 210 ? 1.264 11.756 9.533 1 98.55 210 SER A O 1
ATOM 1620 N N . ILE A 1 211 ? 2.136 9.881 10.251 1 98.63 211 ILE A N 1
ATOM 1621 C CA . ILE A 1 211 ? 1.097 9.053 9.65 1 98.63 211 ILE A CA 1
ATOM 1622 C C . ILE A 1 211 ? 0.039 8.711 10.697 1 98.63 211 ILE A C 1
ATOM 1624 O O . ILE A 1 211 ? 0.342 8.076 11.71 1 98.63 211 ILE A O 1
ATOM 1628 N N . CYS A 1 212 ? -1.174 9.104 10.457 1 98.79 212 CYS A N 1
ATOM 1629 C CA . CYS A 1 212 ? -2.26 8.956 11.42 1 98.79 212 CYS A CA 1
ATOM 1630 C C . CYS A 1 212 ? -3.223 7.856 10.99 1 98.79 212 CYS A C 1
ATOM 1632 O O . CYS A 1 212 ? -4.088 8.079 10.141 1 98.79 212 CYS A O 1
ATOM 1634 N N . THR A 1 213 ? -3.117 6.768 11.622 1 98.63 213 THR A N 1
ATOM 1635 C CA . THR A 1 213 ? -3.948 5.605 11.33 1 98.63 213 THR A CA 1
ATOM 1636 C C . THR A 1 213 ? -5.232 5.637 12.155 1 98.63 213 THR A C 1
ATOM 1638 O O . THR A 1 213 ? -5.191 5.52 13.381 1 98.63 213 THR A O 1
ATOM 1641 N N . LEU A 1 214 ? -6.358 5.71 11.479 1 98.56 214 LEU A N 1
ATOM 1642 C CA . LEU A 1 214 ? -7.63 5.885 12.172 1 98.56 214 LEU A CA 1
ATOM 1643 C C . LEU A 1 214 ? -8.493 4.634 12.048 1 98.56 214 LEU A C 1
ATOM 1645 O O . LEU A 1 214 ? -8.508 3.987 10.998 1 98.56 214 LEU A O 1
ATOM 1649 N N . GLY A 1 215 ? -9.184 4.33 13.131 1 97.16 215 GLY A N 1
ATOM 1650 C CA . GLY A 1 215 ? -10.289 3.388 13.049 1 97.16 215 GLY A CA 1
ATOM 1651 C C . GLY A 1 215 ? -11.557 4.004 12.489 1 97.16 215 GLY A C 1
ATOM 1652 O O . GLY A 1 215 ? -11.498 4.939 11.688 1 97.16 215 GLY A O 1
ATOM 1653 N N . LEU A 1 216 ? -12.678 3.463 12.809 1 96.22 216 LEU A N 1
ATOM 1654 C CA . LEU A 1 216 ? -13.95 3.99 12.328 1 96.22 216 LEU A CA 1
ATOM 1655 C C . LEU A 1 216 ? -14.306 5.289 13.043 1 96.22 216 LEU A C 1
ATOM 1657 O O . LEU A 1 216 ? -14.484 5.301 14.263 1 96.22 216 LEU A O 1
ATOM 1661 N N . ILE A 1 217 ? -14.335 6.319 12.315 1 97.95 217 ILE A N 1
ATOM 1662 C CA . ILE A 1 217 ? -14.672 7.636 12.844 1 97.95 217 ILE A CA 1
ATOM 1663 C C . ILE A 1 217 ? -16.099 8.003 12.444 1 97.95 217 ILE A C 1
ATOM 1665 O O . ILE A 1 217 ? -16.524 7.732 11.318 1 97.95 217 ILE A O 1
ATOM 1669 N N . ASP A 1 218 ? -16.755 8.671 13.338 1 96.64 218 ASP A N 1
ATOM 1670 C CA . ASP A 1 218 ? -18.172 8.975 13.165 1 96.64 218 ASP A CA 1
ATOM 1671 C C . ASP A 1 218 ? -18.367 10.18 12.248 1 96.64 218 ASP A C 1
ATOM 1673 O O . ASP A 1 218 ? -18.633 11.288 12.718 1 96.64 218 ASP A O 1
ATOM 1677 N N . THR A 1 219 ? -18.211 10.021 11.009 1 96.02 219 THR A N 1
ATOM 1678 C CA . THR A 1 219 ? -18.561 10.993 9.979 1 96.02 219 THR A CA 1
ATOM 1679 C C . THR A 1 219 ? -19.798 10.543 9.208 1 96.02 219 THR A C 1
ATOM 1681 O O . THR A 1 219 ? -20.092 9.348 9.138 1 96.02 219 THR A O 1
ATOM 1684 N N . GLU A 1 220 ? -20.486 11.448 8.648 1 93.49 220 GLU A N 1
ATOM 1685 C CA . GLU A 1 220 ? -21.689 11.113 7.891 1 93.49 220 GLU A CA 1
ATOM 1686 C C . GLU A 1 220 ? -21.374 10.147 6.753 1 93.49 220 GLU A C 1
ATOM 1688 O O . GLU A 1 220 ? -22.078 9.152 6.564 1 93.49 220 GLU A O 1
ATOM 1693 N N . SER A 1 221 ? -20.359 10.427 6.076 1 91.73 221 SER A N 1
ATOM 1694 C CA . SER A 1 221 ? -19.973 9.601 4.937 1 91.73 221 SER A CA 1
ATOM 1695 C C . SER A 1 221 ? -19.618 8.184 5.375 1 91.73 221 SER A C 1
ATOM 1697 O O . SER A 1 221 ? -20.074 7.21 4.774 1 91.73 221 SER A O 1
ATOM 1699 N N . ALA A 1 222 ? -18.823 8.03 6.384 1 92.39 222 ALA A N 1
ATOM 1700 C CA . ALA A 1 222 ? -18.405 6.715 6.863 1 92.39 222 ALA A CA 1
ATOM 1701 C C . ALA A 1 222 ? -19.597 5.917 7.386 1 92.39 222 ALA A C 1
ATOM 1703 O O . ALA A 1 222 ? -19.746 4.734 7.071 1 92.39 222 ALA A O 1
ATOM 1704 N N . MET A 1 223 ? -20.455 6.545 8.134 1 92.96 223 MET A N 1
ATOM 1705 C CA . MET A 1 223 ? -21.593 5.862 8.743 1 92.96 223 MET A CA 1
ATOM 1706 C C . MET A 1 223 ? -22.584 5.4 7.68 1 92.96 223 MET A C 1
ATOM 1708 O O . MET A 1 223 ? -23.188 4.335 7.811 1 92.96 223 MET A O 1
ATOM 1712 N N . GLU A 1 224 ? -22.718 6.17 6.706 1 91.6 224 GLU A N 1
ATOM 1713 C CA . GLU A 1 224 ? -23.591 5.778 5.603 1 91.6 224 GLU A CA 1
ATOM 1714 C C . GLU A 1 224 ? -23.059 4.536 4.893 1 91.6 224 GLU A C 1
ATOM 1716 O O . GLU A 1 224 ? -23.831 3.654 4.511 1 91.6 224 GLU A O 1
ATOM 1721 N N . LYS A 1 225 ? -21.828 4.457 4.735 1 89.03 225 LYS A N 1
ATOM 1722 C CA . LYS A 1 225 ? -21.204 3.375 3.98 1 89.03 225 LYS A CA 1
ATOM 1723 C C . LYS A 1 225 ? -21.255 2.062 4.757 1 89.03 225 LYS A C 1
ATOM 1725 O O . LYS A 1 225 ? -21.48 0.999 4.176 1 89.03 225 LYS A O 1
ATOM 1730 N N . VAL A 1 226 ? -21.069 2.13 6.007 1 90.29 226 VAL A N 1
ATOM 1731 C CA . VAL A 1 226 ? -20.956 0.894 6.775 1 90.29 226 VAL A CA 1
ATOM 1732 C C . VAL A 1 226 ? -22.346 0.412 7.185 1 90.29 226 VAL A C 1
ATOM 1734 O O . VAL A 1 226 ? -22.506 -0.721 7.645 1 90.29 226 VAL A O 1
ATOM 1737 N N . ARG A 1 227 ? -23.304 1.22 7.044 1 88.21 227 ARG A N 1
ATOM 1738 C CA . ARG A 1 227 ? -24.659 0.883 7.469 1 88.21 227 ARG A CA 1
ATOM 1739 C C . ARG A 1 227 ? -25.112 -0.438 6.859 1 88.21 227 ARG A C 1
ATOM 1741 O O . ARG A 1 227 ? -25.026 -0.629 5.644 1 88.21 227 ARG A O 1
ATOM 1748 N N . GLY A 1 228 ? -25.486 -1.357 7.714 1 86.58 228 GLY A N 1
ATOM 1749 C CA . GLY A 1 228 ? -26.033 -2.622 7.251 1 86.58 228 GLY A CA 1
ATOM 1750 C C . GLY A 1 228 ? -24.966 -3.653 6.934 1 86.58 228 GLY A C 1
ATOM 1751 O O . GLY A 1 228 ? -25.279 -4.81 6.648 1 86.58 228 GLY A O 1
ATOM 1752 N N . VAL A 1 229 ? -23.786 -3.256 6.933 1 89.09 229 VAL A N 1
ATOM 1753 C CA . VAL A 1 229 ? -22.727 -4.179 6.539 1 89.09 229 VAL A CA 1
ATOM 1754 C C . VAL A 1 229 ? -21.833 -4.482 7.739 1 89.09 229 VAL A C 1
ATOM 1756 O O . VAL A 1 229 ? -21.394 -5.62 7.922 1 89.09 229 VAL A O 1
ATOM 1759 N N . LEU A 1 230 ? -21.554 -3.477 8.49 1 88.37 230 LEU A N 1
ATOM 1760 C CA . LEU A 1 230 ? -20.647 -3.593 9.626 1 88.37 230 LEU A CA 1
ATOM 1761 C C . LEU A 1 230 ? -21.209 -2.87 10.846 1 88.37 230 LEU A C 1
ATOM 1763 O O . LEU A 1 230 ? -21.635 -1.717 10.748 1 88.37 230 LEU A O 1
ATOM 1767 N N . ASP A 1 231 ? -21.257 -3.636 11.926 1 84.25 231 ASP A N 1
ATOM 1768 C CA . ASP A 1 231 ? -21.616 -3.005 13.192 1 84.25 231 ASP A CA 1
ATOM 1769 C C . ASP A 1 231 ? -20.383 -2.786 14.066 1 84.25 231 ASP A C 1
ATOM 1771 O O . ASP A 1 231 ? -19.915 -3.713 14.731 1 84.25 231 ASP A O 1
ATOM 1775 N N . ALA A 1 232 ? -19.774 -1.743 13.985 1 85.34 232 ALA A N 1
ATOM 1776 C CA . ALA A 1 232 ? -18.607 -1.402 14.795 1 85.34 232 ALA A CA 1
ATOM 1777 C C . ALA A 1 232 ? -18.767 -0.025 15.434 1 85.34 232 ALA A C 1
ATOM 1779 O O . ALA A 1 232 ? -19.393 0.866 14.855 1 85.34 232 ALA A O 1
ATOM 1780 N N . PRO A 1 233 ? -18.239 0.085 16.576 1 89.98 233 PRO A N 1
ATOM 1781 C CA . PRO A 1 233 ? -18.307 1.404 17.209 1 89.98 233 PRO A CA 1
ATOM 1782 C C . PRO A 1 233 ? -17.507 2.463 16.455 1 89.98 233 PRO A C 1
ATOM 1784 O O . PRO A 1 233 ? -16.421 2.175 15.945 1 89.98 233 PRO A O 1
ATOM 1787 N N . ALA A 1 234 ? -18.072 3.597 16.3 1 95.49 234 ALA A N 1
ATOM 1788 C CA . ALA A 1 234 ? -17.4 4.739 15.686 1 95.49 234 ALA A CA 1
ATOM 1789 C C . ALA A 1 234 ? -16.989 5.766 16.738 1 95.49 234 ALA A C 1
ATOM 1791 O O . ALA A 1 234 ? -17.67 5.929 17.754 1 95.49 234 ALA A O 1
ATOM 1792 N N . TYR A 1 235 ? -15.883 6.443 16.569 1 97.22 235 TYR A N 1
ATOM 1793 C CA . TYR A 1 235 ? -15.363 7.449 17.489 1 97.22 235 TYR A CA 1
ATOM 1794 C C . TYR A 1 235 ? -15.59 8.854 16.946 1 97.22 235 TYR A C 1
ATOM 1796 O O . TYR A 1 235 ? -15.677 9.051 15.732 1 97.22 235 TYR A O 1
ATOM 1804 N N . PRO A 1 236 ? -15.647 9.843 17.812 1 97.42 236 PRO A N 1
ATOM 1805 C CA . PRO A 1 236 ? -16.027 11.189 17.377 1 97.42 236 PRO A CA 1
ATOM 1806 C C . PRO A 1 236 ? -14.979 11.834 16.472 1 97.42 236 PRO A C 1
ATOM 1808 O O . PRO A 1 236 ? -13.783 11.776 16.768 1 97.42 236 PRO A O 1
ATOM 1811 N N . ALA A 1 237 ? -15.462 12.444 15.43 1 98.21 237 ALA A N 1
ATOM 1812 C CA . ALA A 1 237 ? -14.601 13.121 14.464 1 98.21 237 ALA A CA 1
ATOM 1813 C C . ALA A 1 237 ? -13.808 14.243 15.128 1 98.21 237 ALA A C 1
ATOM 1815 O O . ALA A 1 237 ? -12.64 14.465 14.799 1 98.21 237 ALA A O 1
ATOM 1816 N N . THR A 1 238 ? -14.398 14.946 16.099 1 98.32 238 THR A N 1
ATOM 1817 C CA . THR A 1 238 ? -13.751 16.061 16.782 1 98.32 238 THR A CA 1
ATOM 1818 C C . THR A 1 238 ? -12.536 15.581 17.571 1 98.32 238 THR A C 1
ATOM 1820 O O . THR A 1 238 ? -11.48 16.216 17.543 1 98.32 238 THR A O 1
ATOM 1823 N N . ASP A 1 239 ? -12.711 14.43 18.256 1 98.17 239 ASP A N 1
ATOM 1824 C CA . ASP A 1 239 ? -11.606 13.867 19.025 1 98.17 239 ASP A CA 1
ATOM 1825 C C . ASP A 1 239 ? -10.491 13.375 18.104 1 98.17 239 ASP A C 1
ATOM 1827 O O . ASP A 1 239 ? -9.309 13.569 18.393 1 98.17 239 ASP A O 1
ATOM 1831 N N . ALA A 1 240 ? -10.93 12.702 17.051 1 98.51 240 ALA A N 1
ATOM 1832 C CA . ALA A 1 240 ? -9.944 12.246 16.076 1 98.51 240 ALA A CA 1
ATOM 1833 C C . ALA A 1 240 ? -9.127 13.415 15.533 1 98.51 240 ALA A C 1
ATOM 1835 O O . ALA A 1 240 ? -7.901 13.331 15.431 1 98.51 240 ALA A O 1
ATOM 1836 N N . ALA A 1 241 ? -9.796 14.498 15.192 1 98.78 241 ALA A N 1
ATOM 1837 C CA . ALA A 1 241 ? -9.155 15.694 14.651 1 98.78 241 ALA A CA 1
ATOM 1838 C C . ALA A 1 241 ? -8.116 16.247 15.622 1 98.78 241 ALA A C 1
ATOM 1840 O O . ALA A 1 241 ? -7 16.587 15.22 1 98.78 241 ALA A O 1
ATOM 1841 N N . LEU A 1 242 ? -8.479 16.34 16.873 1 98.4 242 LEU A N 1
ATOM 1842 C CA . LEU A 1 242 ? -7.562 16.869 17.877 1 98.4 242 LEU A CA 1
ATOM 1843 C C . LEU A 1 242 ? -6.334 15.975 18.016 1 98.4 242 LEU A C 1
ATOM 1845 O O . LEU A 1 242 ? -5.215 16.47 18.17 1 98.4 242 LEU A O 1
ATOM 1849 N N . ASN A 1 243 ? -6.565 14.689 17.983 1 98.23 243 ASN A N 1
ATOM 1850 C CA . ASN A 1 243 ? -5.448 13.755 18.076 1 98.23 243 ASN A CA 1
ATOM 1851 C C . ASN A 1 243 ? -4.506 13.886 16.882 1 98.23 243 ASN A C 1
ATOM 1853 O O . ASN A 1 243 ? -3.286 13.824 17.039 1 98.23 243 ASN A O 1
ATOM 1857 N N . ILE A 1 244 ? -5.038 14.077 15.704 1 98.74 244 ILE A N 1
ATOM 1858 C CA . ILE A 1 244 ? -4.242 14.247 14.494 1 98.74 244 ILE A CA 1
ATOM 1859 C C . ILE A 1 244 ? -3.387 15.507 14.611 1 98.74 244 ILE A C 1
ATOM 1861 O O . ILE A 1 244 ? -2.186 15.478 14.332 1 98.74 244 ILE A O 1
ATOM 1865 N N . ILE A 1 245 ? -3.999 16.6 15.042 1 98.77 245 ILE A N 1
ATOM 1866 C CA . ILE A 1 245 ? -3.308 17.876 15.191 1 98.77 245 ILE A CA 1
ATOM 1867 C C . ILE A 1 245 ? -2.182 17.737 16.213 1 98.77 245 ILE A C 1
ATOM 1869 O O . ILE A 1 245 ? -1.066 18.208 15.984 1 98.77 245 ILE A O 1
ATOM 1873 N N . THR A 1 246 ? -2.473 17.061 17.298 1 98.2 246 THR A N 1
ATOM 1874 C CA . THR A 1 246 ? -1.493 16.863 18.36 1 98.2 246 THR A CA 1
ATOM 1875 C C . THR A 1 246 ? -0.307 16.046 17.857 1 98.2 246 THR A C 1
ATOM 1877 O O . THR A 1 246 ? 0.844 16.351 18.177 1 98.2 246 THR A O 1
ATOM 1880 N N . ALA A 1 247 ? -0.589 15.029 17.092 1 97.85 247 ALA A N 1
ATOM 1881 C CA . ALA A 1 247 ? 0.474 14.188 16.547 1 97.85 247 ALA A CA 1
ATOM 1882 C C . ALA A 1 247 ? 1.427 15.004 15.679 1 97.85 247 ALA A C 1
ATOM 1884 O O . ALA A 1 247 ? 2.646 14.834 15.756 1 97.85 247 ALA A O 1
ATOM 1885 N N . GLY A 1 248 ? 0.864 15.856 14.844 1 98.09 248 GLY A N 1
ATOM 1886 C CA . GLY A 1 248 ? 1.694 16.717 14.016 1 98.09 248 GLY A CA 1
ATOM 1887 C C . GLY A 1 248 ? 2.507 17.714 14.82 1 98.09 248 GLY A C 1
ATOM 1888 O O . GLY A 1 248 ? 3.706 17.877 14.586 1 98.09 248 GLY A O 1
ATOM 1889 N N . ALA A 1 249 ? 1.878 18.361 15.754 1 98.02 249 ALA A N 1
ATOM 1890 C CA . ALA A 1 249 ? 2.5 19.428 16.534 1 98.02 249 ALA A CA 1
ATOM 1891 C C . ALA A 1 249 ? 3.616 18.881 17.419 1 98.02 249 ALA A C 1
ATOM 1893 O O . ALA A 1 249 ? 4.593 19.579 17.699 1 98.02 249 ALA A O 1
ATOM 1894 N N . THR A 1 250 ? 3.421 17.64 17.858 1 97.18 250 THR A N 1
ATOM 1895 C CA . THR A 1 250 ? 4.43 17.041 18.723 1 97.18 250 THR A CA 1
ATOM 1896 C C . THR A 1 250 ? 5.383 16.164 17.916 1 97.18 250 THR A C 1
ATOM 1898 O O . THR A 1 250 ? 6.201 15.438 18.485 1 97.18 250 THR A O 1
ATOM 1901 N N . ARG A 1 251 ? 5.17 16.109 16.622 1 96.4 251 ARG A N 1
ATOM 1902 C CA . ARG A 1 251 ? 6.083 15.476 15.676 1 96.4 251 ARG A CA 1
ATOM 1903 C C . ARG A 1 251 ? 6.165 13.973 15.916 1 96.4 251 ARG A C 1
ATOM 1905 O O . ARG A 1 251 ? 7.254 13.395 15.903 1 96.4 251 ARG A O 1
ATOM 1912 N N . GLN A 1 252 ? 5.007 13.435 16.232 1 95.38 252 GLN A N 1
ATOM 1913 C CA . GLN A 1 252 ? 4.936 11.983 16.364 1 95.38 252 GLN A CA 1
ATOM 1914 C C . GLN A 1 252 ? 4.972 11.304 14.999 1 95.38 252 GLN A C 1
ATOM 1916 O O . GLN A 1 252 ? 4.265 11.714 14.076 1 95.38 252 GLN A O 1
ATOM 1921 N N . GLN A 1 253 ? 5.723 10.285 14.91 1 94.59 253 GLN A N 1
ATOM 1922 C CA . GLN A 1 253 ? 5.852 9.602 13.627 1 94.59 253 GLN A CA 1
ATOM 1923 C C . GLN A 1 253 ? 4.554 8.897 13.246 1 94.59 253 GLN A C 1
ATOM 1925 O O . GLN A 1 253 ? 4.202 8.829 12.066 1 94.59 253 GLN A O 1
ATOM 1930 N N . GLU A 1 254 ? 3.944 8.337 14.263 1 95.75 254 GLU A N 1
ATOM 1931 C CA . GLU A 1 254 ? 2.714 7.593 14.007 1 95.75 254 GLU A CA 1
ATOM 1932 C C . GLU A 1 254 ? 1.669 7.867 15.085 1 95.75 254 GLU A C 1
ATOM 1934 O O . GLU A 1 254 ? 2.007 8.007 16.263 1 95.75 254 GLU A O 1
ATOM 1939 N N . LEU A 1 255 ? 0.472 7.933 14.652 1 96.82 255 LEU A N 1
ATOM 1940 C CA . LEU A 1 255 ? -0.696 7.972 15.526 1 96.82 255 LEU A CA 1
ATOM 1941 C C . LEU A 1 255 ? -1.665 6.844 15.189 1 96.82 255 LEU A C 1
ATOM 1943 O O . LEU A 1 255 ? -1.946 6.591 14.015 1 96.82 255 LEU A O 1
ATOM 1947 N N . PHE A 1 256 ? -2.056 6.106 16.142 1 96.92 256 PHE A N 1
ATOM 1948 C CA . PHE A 1 256 ? -3.206 5.214 16.048 1 96.92 256 PHE A CA 1
ATOM 1949 C C . PHE A 1 256 ? -4.368 5.739 16.884 1 96.92 256 PHE A C 1
ATOM 1951 O O . PHE A 1 256 ? -4.211 6.001 18.079 1 96.92 256 PHE A O 1
ATOM 1958 N N . TYR A 1 257 ? -5.437 5.931 16.211 1 97.19 257 TYR A N 1
ATOM 1959 C CA . TYR A 1 257 ? -6.628 6.397 16.912 1 97.19 257 TYR A CA 1
ATOM 1960 C C . TYR A 1 257 ? -7.86 5.617 16.472 1 97.19 257 TYR A C 1
ATOM 1962 O O . TYR A 1 257 ? -8.151 5.525 15.277 1 97.19 257 TYR A O 1
ATOM 1970 N N . PRO A 1 258 ? -8.719 5.058 17.427 1 95.92 258 PRO A N 1
ATOM 1971 C CA . PRO A 1 258 ? -8.397 4.977 18.853 1 95.92 258 PRO A CA 1
ATOM 1972 C C . PRO A 1 258 ? -7.196 4.077 19.137 1 95.92 258 PRO A C 1
ATOM 1974 O O . PRO A 1 258 ? -6.736 3.356 18.248 1 95.92 258 PRO A O 1
ATOM 1977 N N . TRP A 1 259 ? -6.709 4.096 20.291 1 91.87 259 TRP A N 1
ATOM 1978 C CA . TRP A 1 259 ? -5.419 3.5 20.625 1 91.87 259 TRP A CA 1
ATOM 1979 C C . TRP A 1 259 ? -5.432 1.996 20.371 1 91.87 259 TRP A C 1
ATOM 1981 O O . TRP A 1 259 ? -4.405 1.412 20.017 1 91.87 259 TRP A O 1
ATOM 1991 N N . PHE A 1 260 ? -6.511 1.358 20.504 1 91.63 260 PHE A N 1
ATOM 1992 C CA . PHE A 1 260 ? -6.562 -0.096 20.41 1 91.63 260 PHE A CA 1
ATOM 1993 C C . PHE A 1 260 ? -6.371 -0.552 18.969 1 91.63 260 PHE A C 1
ATOM 1995 O O . PHE A 1 260 ? -6.107 -1.729 18.715 1 91.63 260 PHE A O 1
ATOM 2002 N N . THR A 1 261 ? -6.525 0.338 18.003 1 94.43 261 THR A N 1
ATOM 2003 C CA . THR A 1 261 ? -6.285 -0.014 16.608 1 94.43 261 THR A CA 1
ATOM 2004 C C . THR A 1 261 ? -4.848 -0.489 16.41 1 94.43 261 THR A C 1
ATOM 2006 O O . THR A 1 261 ? -4.577 -1.317 15.538 1 94.43 261 THR A O 1
ATOM 2009 N N . TYR A 1 262 ? -3.948 0.019 17.215 1 94.08 262 TYR A N 1
ATOM 2010 C CA . TYR A 1 262 ? -2.57 -0.458 17.166 1 94.08 262 TYR A CA 1
ATOM 2011 C C . TYR A 1 262 ? -2.491 -1.936 17.529 1 94.08 262 TYR A C 1
ATOM 2013 O O . TYR A 1 262 ? -1.818 -2.713 16.849 1 94.08 262 TYR A O 1
ATOM 2021 N N . SER A 1 263 ? -3.168 -2.32 18.61 1 92.29 263 SER A N 1
ATOM 2022 C CA . SER A 1 263 ? -3.19 -3.714 19.041 1 92.29 263 SER A CA 1
ATOM 2023 C C . SER A 1 263 ? -3.815 -4.612 17.978 1 92.29 263 SER A C 1
ATOM 2025 O O . SER A 1 263 ? -3.359 -5.737 17.763 1 92.29 263 SER A O 1
ATOM 2027 N N . LEU A 1 264 ? -4.834 -4.112 17.383 1 92.33 264 LEU A N 1
ATOM 2028 C CA . LEU A 1 264 ? -5.487 -4.882 16.33 1 92.33 264 LEU A CA 1
ATOM 2029 C C . LEU A 1 264 ? -4.53 -5.14 15.171 1 92.33 264 LEU A C 1
ATOM 2031 O O . LEU A 1 264 ? -4.506 -6.239 14.614 1 92.33 264 LEU A O 1
ATOM 2035 N N . HIS A 1 265 ? -3.803 -4.099 14.836 1 94.16 265 HIS A N 1
ATOM 2036 C CA . HIS A 1 265 ? -2.813 -4.205 13.77 1 94.16 265 HIS A CA 1
ATOM 2037 C C . HIS A 1 265 ? -1.754 -5.251 14.103 1 94.16 265 HIS A C 1
ATOM 2039 O O . HIS A 1 265 ? -1.432 -6.101 13.27 1 94.16 265 HIS A O 1
ATOM 2045 N N . LEU A 1 266 ? -1.276 -5.249 15.326 1 91.98 266 LEU A N 1
ATOM 2046 C CA . LEU A 1 266 ? -0.261 -6.204 15.757 1 91.98 266 LEU A CA 1
ATOM 2047 C C . LEU A 1 266 ? -0.825 -7.62 15.787 1 91.98 266 LEU A C 1
ATOM 2049 O O . LEU A 1 266 ? -0.155 -8.569 15.373 1 91.98 266 LEU A O 1
ATOM 2053 N N . PHE A 1 267 ? -2.008 -7.747 16.252 1 91.37 267 PHE A N 1
ATOM 2054 C CA . PHE A 1 267 ? -2.652 -9.053 16.335 1 91.37 267 PHE A CA 1
ATOM 2055 C C . PHE A 1 267 ? -2.868 -9.639 14.944 1 91.37 267 PHE A C 1
ATOM 2057 O O . PHE A 1 267 ? -2.729 -10.847 14.745 1 91.37 267 PHE A O 1
ATOM 2064 N N . ASN A 1 268 ? -3.221 -8.793 14.059 1 92.98 268 ASN A N 1
ATOM 2065 C CA . ASN A 1 268 ? -3.4 -9.229 12.679 1 92.98 268 ASN A CA 1
ATOM 2066 C C . ASN A 1 268 ? -2.114 -9.82 12.107 1 92.98 268 ASN A C 1
ATOM 2068 O O . ASN A 1 268 ? -2.15 -10.833 11.406 1 92.98 268 ASN A O 1
ATOM 2072 N N . ASP A 1 269 ? -1.018 -9.206 12.374 1 90.45 269 ASP A N 1
ATOM 2073 C CA . ASP A 1 269 ? 0.26 -9.657 11.831 1 90.45 269 ASP A CA 1
ATOM 2074 C C . ASP A 1 269 ? 0.735 -10.929 12.529 1 90.45 269 ASP A C 1
ATOM 2076 O O . ASP A 1 269 ? 1.366 -11.786 11.907 1 90.45 269 ASP A O 1
ATOM 2080 N N . CYS A 1 270 ? 0.389 -11.058 13.789 1 88.13 270 CYS A N 1
ATOM 2081 C CA . CYS A 1 270 ? 0.848 -12.192 14.583 1 88.13 270 CYS A CA 1
ATOM 2082 C C . CYS A 1 270 ? -0.027 -13.416 14.343 1 88.13 270 CYS A C 1
ATOM 2084 O O . CYS A 1 270 ? 0.462 -14.547 14.358 1 88.13 270 CYS A O 1
ATOM 2086 N N . PHE A 1 271 ? -1.317 -13.153 14.149 1 90.33 271 PHE A N 1
ATOM 2087 C CA . PHE A 1 271 ? -2.267 -14.249 14.003 1 90.33 271 PHE A CA 1
ATOM 2088 C C . PHE A 1 271 ? -3.184 -14.016 12.809 1 90.33 271 PHE A C 1
ATOM 2090 O O . PHE A 1 271 ? -4.402 -13.908 12.967 1 90.33 271 PHE A O 1
ATOM 2097 N N . PRO A 1 272 ? -2.565 -14.048 11.66 1 90.73 272 PRO A N 1
ATOM 2098 C CA . PRO A 1 272 ? -3.349 -13.681 10.478 1 90.73 272 PRO A CA 1
ATOM 2099 C C . PRO A 1 272 ? -4.532 -14.617 10.24 1 90.73 272 PRO A C 1
ATOM 2101 O O . PRO A 1 272 ? -5.612 -14.166 9.851 1 90.73 272 PRO A O 1
ATOM 2104 N N . SER A 1 273 ? -4.393 -15.901 10.452 1 91.2 273 SER A N 1
ATOM 2105 C CA . SER A 1 273 ? -5.478 -16.844 10.203 1 91.2 273 SER A CA 1
ATOM 2106 C C . SER A 1 273 ? -6.668 -16.572 11.116 1 91.2 273 SER A C 1
ATOM 2108 O O . SER A 1 273 ? -7.819 -16.626 10.678 1 91.2 273 SER A O 1
ATOM 2110 N N . VAL A 1 274 ? -6.389 -16.286 12.413 1 91.42 274 VAL A N 1
ATOM 2111 C CA . VAL A 1 274 ? -7.441 -15.979 13.377 1 91.42 274 VAL A CA 1
ATOM 2112 C C . VAL A 1 274 ? -8.123 -14.667 12.997 1 91.42 274 VAL A C 1
ATOM 2114 O O . VAL A 1 274 ? -9.353 -14.584 12.974 1 91.42 274 VAL A O 1
ATOM 2117 N N . MET A 1 275 ? -7.32 -13.723 12.719 1 92.47 275 MET A N 1
ATOM 2118 C CA . MET A 1 275 ? -7.862 -12.41 12.384 1 92.47 275 MET A CA 1
ATOM 2119 C C . MET A 1 275 ? -8.691 -12.473 11.105 1 92.47 275 MET A C 1
ATOM 2121 O O . MET A 1 275 ? -9.703 -11.781 10.981 1 92.47 275 MET A O 1
ATOM 2125 N N . ASN A 1 276 ? -8.221 -13.249 10.159 1 94.39 276 ASN A N 1
ATOM 2126 C CA . ASN A 1 276 ? -8.99 -13.409 8.93 1 94.39 276 ASN A CA 1
ATOM 2127 C C . ASN A 1 276 ? -10.396 -13.93 9.211 1 94.39 276 ASN A C 1
ATOM 2129 O O . ASN A 1 276 ? -11.371 -13.442 8.637 1 94.39 276 ASN A O 1
ATOM 2133 N N . ARG A 1 277 ? -10.513 -14.933 10.049 1 93.93 277 ARG A N 1
ATOM 2134 C CA . ARG A 1 277 ? -11.814 -15.487 10.408 1 93.93 277 ARG A CA 1
ATOM 2135 C C . ARG A 1 277 ? -12.682 -14.442 11.101 1 93.93 277 ARG A C 1
ATOM 2137 O O . ARG A 1 277 ? -13.876 -14.329 10.814 1 93.93 277 ARG A O 1
ATOM 2144 N N . VAL A 1 278 ? -12.073 -13.722 12.007 1 93.44 278 VAL A N 1
ATOM 2145 C CA . VAL A 1 278 ? -12.793 -12.683 12.737 1 93.44 278 VAL A CA 1
ATOM 2146 C C . VAL A 1 278 ? -13.304 -11.625 11.762 1 93.44 278 VAL A C 1
ATOM 2148 O O . VAL A 1 278 ? -14.476 -11.244 11.809 1 93.44 278 VAL A O 1
ATOM 2151 N N . ILE A 1 279 ? -12.453 -11.173 10.867 1 94.19 279 ILE A N 1
ATOM 2152 C CA . ILE A 1 279 ? -12.783 -10.129 9.902 1 94.19 279 ILE A CA 1
ATOM 2153 C C . ILE A 1 279 ? -13.927 -10.598 9.006 1 94.19 279 ILE A C 1
ATOM 2155 O O . ILE A 1 279 ? -14.906 -9.875 8.808 1 94.19 279 ILE A O 1
ATOM 2159 N N . GLN A 1 280 ? -13.877 -11.745 8.52 1 94.55 280 GLN A N 1
ATOM 2160 C CA . GLN A 1 280 ? -14.901 -12.271 7.623 1 94.55 280 GLN A CA 1
ATOM 2161 C C . GLN A 1 280 ? -16.24 -12.417 8.341 1 94.55 280 GLN A C 1
ATOM 2163 O O . GLN A 1 280 ? -17.298 -12.259 7.73 1 94.55 280 GLN A O 1
ATOM 2168 N N . ASN A 1 281 ? -16.183 -12.604 9.641 1 92.36 281 ASN A N 1
ATOM 2169 C CA . ASN A 1 281 ? -17.406 -12.866 10.393 1 92.36 281 ASN A CA 1
ATOM 2170 C C . ASN A 1 281 ? -18.068 -11.571 10.854 1 92.36 281 ASN A C 1
ATOM 2172 O O . ASN A 1 281 ? -19.25 -11.563 11.202 1 92.36 281 ASN A O 1
ATOM 2176 N N . ILE A 1 282 ? -17.331 -10.517 10.885 1 91.38 282 ILE A N 1
ATOM 2177 C CA . ILE A 1 282 ? -17.902 -9.27 11.381 1 91.38 282 ILE A CA 1
ATOM 2178 C C . ILE A 1 282 ? -18.716 -8.599 10.276 1 91.38 282 ILE A C 1
ATOM 2180 O O . ILE A 1 282 ? -19.643 -7.836 10.556 1 91.38 282 ILE A O 1
ATOM 2184 N N . TYR A 1 283 ? -18.412 -8.914 9.092 1 91.47 283 TYR A N 1
ATOM 2185 C CA . TYR A 1 283 ? -19.143 -8.327 7.974 1 91.47 283 TYR A CA 1
ATOM 2186 C C . TYR A 1 283 ? -20.394 -9.137 7.656 1 91.47 283 TYR A C 1
ATOM 2188 O O . TYR A 1 283 ? -20.366 -10.37 7.68 1 91.47 283 TYR A O 1
ATOM 2196 N N . LYS A 1 284 ? -21.405 -8.39 7.486 1 88.8 284 LYS A N 1
ATOM 2197 C CA . LYS A 1 284 ? -22.659 -9.033 7.102 1 88.8 284 LYS A CA 1
ATOM 2198 C C . LYS A 1 284 ? -22.71 -9.281 5.597 1 88.8 284 LYS A C 1
ATOM 2200 O O . LYS A 1 284 ? -22.905 -8.349 4.815 1 88.8 284 LYS A O 1
ATOM 2205 N N . TYR A 1 285 ? -22.492 -10.534 5.254 1 87.97 285 TYR A N 1
ATOM 2206 C CA . TYR A 1 285 ? -22.528 -10.948 3.856 1 87.97 285 TYR A CA 1
ATOM 2207 C C . TYR A 1 285 ? -23.058 -12.371 3.722 1 87.97 285 TYR A C 1
ATOM 2209 O O . TYR A 1 285 ? -22.651 -13.265 4.468 1 87.97 285 TYR A O 1
ATOM 2217 N N . LYS A 1 286 ? -24.178 -12.5 2.87 1 82.84 286 LYS A N 1
ATOM 2218 C CA . LYS A 1 286 ? -24.693 -13.825 2.539 1 82.84 286 LYS A CA 1
ATOM 2219 C C . LYS A 1 286 ? -24.388 -14.187 1.088 1 82.84 286 LYS A C 1
ATOM 2221 O O . LYS A 1 286 ? -24.883 -13.538 0.164 1 82.84 286 LYS A O 1
ATOM 2226 N N . PRO A 1 287 ? -23.417 -15.093 0.865 1 77.24 287 PRO A N 1
ATOM 2227 C CA . PRO A 1 287 ? -23.067 -15.472 -0.506 1 77.24 287 PRO A CA 1
ATOM 2228 C C . PRO A 1 287 ? -24.241 -16.08 -1.269 1 77.24 287 PRO A C 1
ATOM 2230 O O . PRO A 1 287 ? -25.152 -16.646 -0.659 1 77.24 287 PRO A O 1
ATOM 2233 N N . MET B 1 1 ? 10.226 -15.336 37.903 1 36.61 1 MET B N 1
ATOM 2234 C CA . MET B 1 1 ? 9.649 -14.412 36.931 1 36.61 1 MET B CA 1
ATOM 2235 C C . MET B 1 1 ? 10.244 -14.638 35.545 1 36.61 1 MET B C 1
ATOM 2237 O O . MET B 1 1 ? 9.7 -14.163 34.546 1 36.61 1 MET B O 1
ATOM 2241 N N . ARG B 1 2 ? 11.571 -15.12 35.561 1 49.06 2 ARG B N 1
ATOM 2242 C CA . ARG B 1 2 ? 12.578 -15.27 34.515 1 49.06 2 ARG B CA 1
ATOM 2243 C C . ARG B 1 2 ? 12.286 -16.486 33.644 1 49.06 2 ARG B C 1
ATOM 2245 O O . ARG B 1 2 ? 12.463 -16.44 32.424 1 49.06 2 ARG B O 1
ATOM 2252 N N . THR B 1 3 ? 12.029 -17.615 34.16 1 48.13 3 THR B N 1
ATOM 2253 C CA . THR B 1 3 ? 11.871 -18.92 33.528 1 48.13 3 THR B CA 1
ATOM 2254 C C . THR B 1 3 ? 10.577 -18.978 32.722 1 48.13 3 THR B C 1
ATOM 2256 O O . THR B 1 3 ? 10.554 -19.514 31.612 1 48.13 3 THR B O 1
ATOM 2259 N N . SER B 1 4 ? 9.551 -18.236 33.063 1 43.5 4 SER B N 1
ATOM 2260 C CA . SER B 1 4 ? 8.238 -18.289 32.43 1 43.5 4 SER B CA 1
ATOM 2261 C C . SER B 1 4 ? 8.215 -17.484 31.135 1 43.5 4 SER B C 1
ATOM 2263 O O . SER B 1 4 ? 7.621 -17.911 30.143 1 43.5 4 SER B O 1
ATOM 2265 N N . ALA B 1 5 ? 8.819 -16.339 31.113 1 44.48 5 ALA B N 1
ATOM 2266 C CA . ALA B 1 5 ? 8.913 -15.549 29.888 1 44.48 5 ALA B CA 1
ATOM 2267 C C . ALA B 1 5 ? 9.714 -16.287 28.819 1 44.48 5 ALA B C 1
ATOM 2269 O O . ALA B 1 5 ? 9.368 -16.245 27.636 1 44.48 5 ALA B O 1
ATOM 2270 N N . LYS B 1 6 ? 10.69 -16.926 29.242 1 47.1 6 LYS B N 1
ATOM 2271 C CA . LYS B 1 6 ? 11.488 -17.736 28.326 1 47.1 6 LYS B CA 1
ATOM 2272 C C . LYS B 1 6 ? 10.658 -18.868 27.727 1 47.1 6 LYS B C 1
ATOM 2274 O O . LYS B 1 6 ? 10.758 -19.152 26.531 1 47.1 6 LYS B O 1
ATOM 2279 N N . VAL B 1 7 ? 9.839 -19.354 28.5 1 48.42 7 VAL B N 1
ATOM 2280 C CA . VAL B 1 7 ? 9.007 -20.468 28.057 1 48.42 7 VAL B CA 1
ATOM 2281 C C . VAL B 1 7 ? 7.951 -19.966 27.075 1 48.42 7 VAL B C 1
ATOM 2283 O O . VAL B 1 7 ? 7.686 -20.609 26.056 1 48.42 7 VAL B O 1
ATOM 2286 N N . LEU B 1 8 ? 7.428 -18.816 27.289 1 48.38 8 LEU B N 1
ATOM 2287 C CA . LEU B 1 8 ? 6.41 -18.265 26.4 1 48.38 8 LEU B CA 1
ATOM 2288 C C . LEU B 1 8 ? 7.02 -17.852 25.065 1 48.38 8 LEU B C 1
ATOM 2290 O O . LEU B 1 8 ? 6.439 -18.107 24.007 1 48.38 8 LEU B O 1
ATOM 2294 N N . LEU B 1 9 ? 8.139 -17.276 25.162 1 49.72 9 LEU B N 1
ATOM 2295 C CA . LEU B 1 9 ? 8.828 -16.921 23.926 1 49.72 9 LEU B CA 1
ATOM 2296 C C . LEU B 1 9 ? 9.212 -18.17 23.139 1 49.72 9 LEU B C 1
ATOM 2298 O O . LEU B 1 9 ? 9.057 -18.211 21.917 1 49.72 9 LEU B O 1
ATOM 2302 N N . VAL B 1 10 ? 9.676 -19.105 23.842 1 52.62 10 VAL B N 1
ATOM 2303 C CA . VAL B 1 10 ? 10.018 -20.363 23.185 1 52.62 10 VAL B CA 1
ATOM 2304 C C . VAL B 1 10 ? 8.753 -21.019 22.636 1 52.62 10 VAL B C 1
ATOM 2306 O O . VAL B 1 10 ? 8.754 -21.545 21.521 1 52.62 10 VAL B O 1
ATOM 2309 N N . SER B 1 11 ? 7.727 -20.885 23.359 1 50.44 11 SER B N 1
ATOM 2310 C CA . SER B 1 11 ? 6.485 -21.498 22.899 1 50.44 11 SER B CA 1
ATOM 2311 C C . SER B 1 11 ? 5.943 -20.789 21.663 1 50.44 11 SER B C 1
ATOM 2313 O O . SER B 1 11 ? 5.498 -21.437 20.714 1 50.44 11 SER B O 1
ATOM 2315 N N . VAL B 1 12 ? 5.948 -19.494 21.695 1 55 12 VAL B N 1
ATOM 2316 C CA . VAL B 1 12 ? 5.516 -18.763 20.509 1 55 12 VAL B CA 1
ATOM 2317 C C . VAL B 1 12 ? 6.417 -19.115 19.328 1 55 12 VAL B C 1
ATOM 2319 O O . VAL B 1 12 ? 5.936 -19.321 18.211 1 55 12 VAL B O 1
ATOM 2322 N N . CYS B 1 13 ? 7.682 -19.22 19.684 1 54.3 13 CYS B N 1
ATOM 2323 C CA . CYS B 1 13 ? 8.618 -19.629 18.643 1 54.3 13 CYS B CA 1
ATOM 2324 C C . CYS B 1 13 ? 8.331 -21.052 18.179 1 54.3 13 CYS B C 1
ATOM 2326 O O . CYS B 1 13 ? 8.386 -21.343 16.983 1 54.3 13 CYS B O 1
ATOM 2328 N N . VAL B 1 14 ? 8.07 -21.93 19.118 1 53.41 14 VAL B N 1
ATOM 2329 C CA . VAL B 1 14 ? 7.767 -23.315 18.776 1 53.41 14 VAL B CA 1
ATOM 2330 C C . VAL B 1 14 ? 6.46 -23.38 17.99 1 53.41 14 VAL B C 1
ATOM 2332 O O . VAL B 1 14 ? 6.365 -24.093 16.988 1 53.41 14 VAL B O 1
ATOM 2335 N N . VAL B 1 15 ? 5.463 -22.67 18.456 1 54.77 15 VAL B N 1
ATOM 2336 C CA . VAL B 1 15 ? 4.192 -22.685 17.739 1 54.77 15 VAL B CA 1
ATOM 2337 C C . VAL B 1 15 ? 4.381 -22.101 16.34 1 54.77 15 VAL B C 1
ATOM 2339 O O . VAL B 1 15 ? 3.863 -22.641 15.36 1 54.77 15 VAL B O 1
ATOM 2342 N N . TYR B 1 16 ? 5.131 -21.011 16.366 1 54.05 16 TYR B N 1
ATOM 2343 C CA . TYR B 1 16 ? 5.462 -20.43 15.069 1 54.05 16 TYR B CA 1
ATOM 2344 C C . TYR B 1 16 ? 6.21 -21.431 14.197 1 54.05 16 TYR B C 1
ATOM 2346 O O . TYR B 1 16 ? 5.887 -21.601 13.019 1 54.05 16 TYR B O 1
ATOM 2354 N N . ALA B 1 17 ? 7.138 -22.112 14.809 1 53.55 17 ALA B N 1
ATOM 2355 C CA . ALA B 1 17 ? 7.876 -23.153 14.097 1 53.55 17 ALA B CA 1
ATOM 2356 C C . ALA B 1 17 ? 6.958 -24.31 13.712 1 53.55 17 ALA B C 1
ATOM 2358 O O . ALA B 1 17 ? 7.07 -24.861 12.615 1 53.55 17 ALA B O 1
ATOM 2359 N N . ALA B 1 18 ? 6.137 -24.688 14.574 1 52.67 18 ALA B N 1
ATOM 2360 C CA . ALA B 1 18 ? 5.231 -25.803 14.308 1 52.67 18 ALA B CA 1
ATOM 2361 C C . ALA B 1 18 ? 4.268 -25.469 13.173 1 52.67 18 ALA B C 1
ATOM 2363 O O . ALA B 1 18 ? 3.99 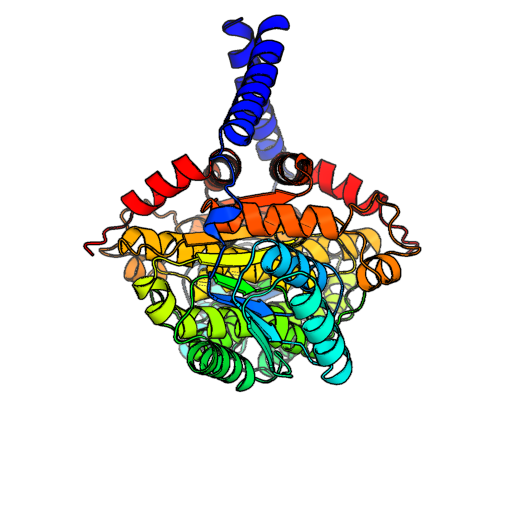-26.313 12.318 1 52.67 18 ALA B O 1
ATOM 2364 N N . VAL B 1 19 ? 3.708 -24.338 13.156 1 53.23 19 VAL B N 1
ATOM 2365 C CA . VAL B 1 19 ? 2.742 -23.96 12.13 1 53.23 19 VAL B CA 1
ATOM 2366 C C . VAL B 1 19 ? 3.434 -23.885 10.771 1 53.23 19 VAL B C 1
ATOM 2368 O O . VAL B 1 19 ? 2.875 -24.311 9.758 1 53.23 19 VAL B O 1
ATOM 2371 N N . ARG B 1 20 ? 4.558 -23.354 10.848 1 53.37 20 ARG B N 1
ATOM 2372 C CA . ARG B 1 20 ? 5.321 -23.264 9.607 1 53.37 20 ARG B CA 1
ATOM 2373 C C . ARG B 1 20 ? 5.735 -24.647 9.116 1 53.37 20 ARG B C 1
ATOM 2375 O O . ARG B 1 20 ? 5.79 -24.893 7.91 1 53.37 20 ARG B O 1
ATOM 2382 N N . TRP B 1 21 ? 6.065 -25.453 10.081 1 50 21 TRP B N 1
ATOM 2383 C CA . TRP B 1 21 ? 6.491 -26.801 9.719 1 50 21 TRP B CA 1
ATOM 2384 C C . TRP B 1 21 ? 5.291 -27.68 9.382 1 50 21 TRP B C 1
ATOM 2386 O O . TRP B 1 21 ? 5.419 -28.662 8.647 1 50 21 TRP B O 1
ATOM 2396 N N . SER B 1 22 ? 4.169 -27.454 9.958 1 50.19 22 SER B N 1
ATOM 2397 C CA . SER B 1 22 ? 3.046 -28.357 9.726 1 50.19 22 SER B CA 1
ATOM 2398 C C . SER B 1 22 ? 2.343 -28.038 8.411 1 50.19 22 SER B C 1
ATOM 2400 O O . SER B 1 22 ? 1.263 -28.564 8.135 1 50.19 22 SER B O 1
ATOM 2402 N N . GLY B 1 23 ? 2.909 -27.262 7.694 1 57.43 23 GLY B N 1
ATOM 2403 C CA . GLY B 1 23 ? 2.184 -26.983 6.465 1 57.43 23 GLY B CA 1
ATOM 2404 C C . GLY B 1 23 ? 2.1 -28.181 5.538 1 57.43 23 GLY B C 1
ATOM 2405 O O . GLY B 1 23 ? 2.793 -29.18 5.741 1 57.43 23 GLY B O 1
ATOM 2406 N N . PRO B 1 24 ? 1.022 -28.259 4.756 1 66.56 24 PRO B N 1
ATOM 2407 C CA . PRO B 1 24 ? 0.855 -29.389 3.839 1 66.56 24 PRO B CA 1
ATOM 2408 C C . PRO B 1 24 ? 2.129 -29.712 3.061 1 66.56 24 PRO B C 1
ATOM 2410 O O . PRO B 1 24 ? 2.945 -28.821 2.81 1 66.56 24 PRO B O 1
ATOM 2413 N N . SER B 1 25 ? 2.377 -30.947 2.95 1 83.07 25 SER B N 1
ATOM 2414 C CA . SER B 1 25 ? 3.55 -31.42 2.222 1 83.07 25 SER B CA 1
ATOM 2415 C C . SER B 1 25 ? 3.392 -31.205 0.72 1 83.07 25 SER B C 1
ATOM 2417 O O . SER B 1 25 ? 2.309 -31.411 0.169 1 83.07 25 SER B O 1
ATOM 2419 N N . PHE B 1 26 ? 4.265 -30.62 0.093 1 91.43 26 PHE B N 1
ATOM 2420 C CA . PHE B 1 26 ? 4.301 -30.354 -1.34 1 91.43 26 PHE B CA 1
ATOM 2421 C C . PHE B 1 26 ? 4.496 -31.645 -2.125 1 91.43 26 PHE B C 1
ATOM 2423 O O . PHE B 1 26 ? 5.401 -32.428 -1.829 1 91.43 26 PHE B O 1
ATOM 2430 N N . ASP B 1 27 ? 3.535 -31.91 -3.02 1 93.05 27 ASP B N 1
ATOM 2431 C CA . ASP B 1 27 ? 3.599 -33.039 -3.943 1 93.05 27 ASP B CA 1
ATOM 2432 C C . ASP B 1 27 ? 3.873 -32.568 -5.369 1 93.05 27 ASP B C 1
ATOM 2434 O O . ASP B 1 27 ? 2.969 -32.084 -6.053 1 93.05 27 ASP B O 1
ATOM 2438 N N . ALA B 1 28 ? 5.028 -32.856 -5.887 1 93.46 28 ALA B N 1
ATOM 2439 C CA . ALA B 1 28 ? 5.453 -32.408 -7.211 1 93.46 28 ALA B CA 1
ATOM 2440 C C . ALA B 1 28 ? 4.524 -32.944 -8.296 1 93.46 28 ALA B C 1
ATOM 2442 O O . ALA B 1 28 ? 4.282 -32.273 -9.302 1 93.46 28 ALA B O 1
ATOM 2443 N N . GLU B 1 29 ? 4.04 -34.099 -8.081 1 95.43 29 GLU B N 1
ATOM 2444 C CA . GLU B 1 29 ? 3.187 -34.751 -9.07 1 95.43 29 GLU B CA 1
ATOM 2445 C C . GLU B 1 29 ? 1.878 -33.989 -9.259 1 95.43 29 GLU B C 1
ATOM 2447 O O . GLU B 1 29 ? 1.221 -34.12 -10.293 1 95.43 29 GLU B O 1
ATOM 2452 N N . SER B 1 30 ? 1.565 -33.257 -8.281 1 95.52 30 SER B N 1
ATOM 2453 C CA . SER B 1 30 ? 0.325 -32.49 -8.358 1 95.52 30 SER B CA 1
ATOM 2454 C C . SER B 1 30 ? 0.409 -31.411 -9.432 1 95.52 30 SER B C 1
ATOM 2456 O O . SER B 1 30 ? -0.615 -30.886 -9.873 1 95.52 30 SER B O 1
ATOM 2458 N N . LEU B 1 31 ? 1.592 -31.121 -9.945 1 98.12 31 LEU B N 1
ATOM 2459 C CA . LEU B 1 31 ? 1.77 -30.052 -10.922 1 98.12 31 LEU B CA 1
ATOM 2460 C C . LEU B 1 31 ? 1.915 -30.62 -12.329 1 98.12 31 LEU B C 1
ATOM 2462 O O . LEU B 1 31 ? 2.022 -29.867 -13.3 1 98.12 31 LEU B O 1
ATOM 2466 N N . ARG B 1 32 ? 1.933 -31.959 -12.382 1 98.4 32 ARG B N 1
ATO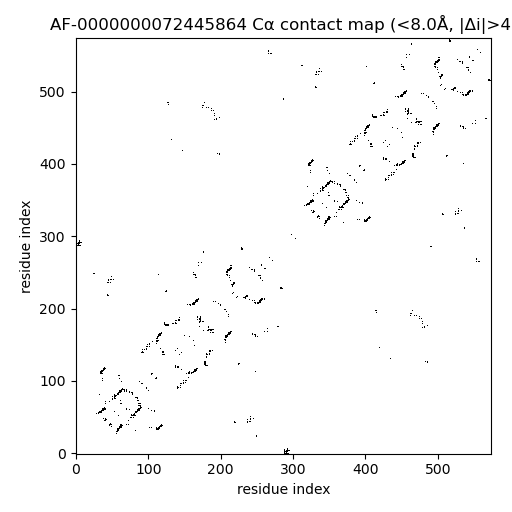M 2467 C CA . ARG B 1 32 ? 2.015 -32.565 -13.707 1 98.4 32 ARG B CA 1
ATOM 2468 C C . ARG B 1 32 ? 0.792 -32.212 -14.547 1 98.4 32 ARG B C 1
ATOM 2470 O O . ARG B 1 32 ? -0.343 -32.445 -14.128 1 98.4 32 ARG B O 1
ATOM 2477 N N . GLY B 1 33 ? 1.008 -31.567 -15.633 1 98.64 33 GLY B N 1
ATOM 2478 C CA . GLY B 1 33 ? -0.065 -31.193 -16.541 1 98.64 33 GLY B CA 1
ATOM 2479 C C . GLY B 1 33 ? -0.761 -29.905 -16.143 1 98.64 33 GLY B C 1
ATOM 2480 O O . GLY B 1 33 ? -1.638 -29.42 -16.861 1 98.64 33 GLY B O 1
ATOM 2481 N N . ALA B 1 34 ? -0.354 -29.409 -15.01 1 98.85 34 ALA B N 1
ATOM 2482 C CA . ALA B 1 34 ? -0.973 -28.165 -14.558 1 98.8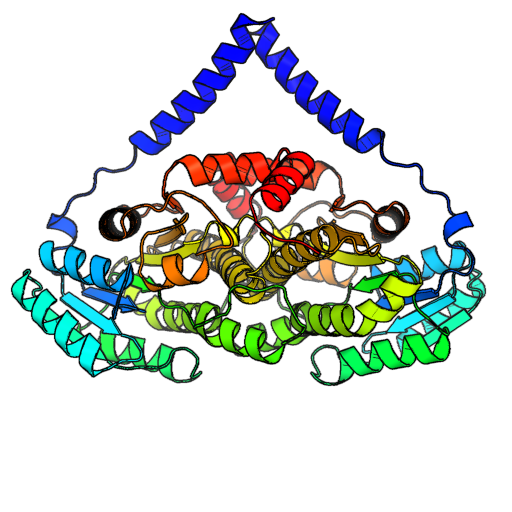5 34 ALA B CA 1
ATOM 2483 C C . ALA B 1 34 ? -0.743 -27.041 -15.564 1 98.85 34 ALA B C 1
ATOM 2485 O O . ALA B 1 34 ? 0.342 -26.925 -16.138 1 98.85 34 ALA B O 1
ATOM 2486 N N . ARG B 1 35 ? -1.746 -26.231 -15.834 1 98.92 35 ARG B N 1
ATOM 2487 C CA . ARG B 1 35 ? -1.68 -25.081 -16.73 1 98.92 35 ARG B CA 1
ATOM 2488 C C . ARG B 1 35 ? -1.287 -23.817 -15.972 1 98.92 35 ARG B C 1
ATOM 2490 O O . ARG B 1 35 ? -2.043 -23.335 -15.125 1 98.92 35 ARG B O 1
ATOM 2497 N N . VAL B 1 36 ? -0.115 -23.248 -16.334 1 98.95 36 VAL B N 1
ATOM 2498 C CA . VAL B 1 36 ? 0.465 -22.194 -15.508 1 98.95 36 VAL B CA 1
ATOM 2499 C C . VAL B 1 36 ? 0.838 -20.998 -16.382 1 98.95 36 VAL B C 1
ATOM 2501 O O . VAL B 1 36 ? 1.463 -21.16 -17.432 1 98.95 36 VAL B O 1
ATOM 2504 N N . LEU B 1 37 ? 0.416 -19.816 -16.026 1 98.97 37 LEU B N 1
ATOM 2505 C CA . LEU B 1 37 ? 0.909 -18.569 -16.6 1 98.97 37 LEU B CA 1
ATOM 2506 C C . LEU B 1 37 ? 1.874 -17.875 -15.645 1 98.97 37 LEU B C 1
ATOM 2508 O O . LEU B 1 37 ? 1.508 -17.549 -14.514 1 98.97 37 LEU B O 1
ATOM 2512 N N . VAL B 1 38 ? 3.112 -17.667 -16.035 1 98.96 38 VAL B N 1
ATOM 2513 C CA . VAL B 1 38 ? 4.13 -17.002 -15.229 1 98.96 38 VAL B CA 1
ATOM 2514 C C . VAL B 1 38 ? 4.524 -15.679 -15.883 1 98.96 38 VAL B C 1
ATOM 2516 O O . VAL B 1 38 ? 4.953 -15.654 -17.039 1 98.96 38 VAL B O 1
ATOM 2519 N N . THR B 1 39 ? 4.407 -14.609 -15.153 1 98.92 39 THR B N 1
ATOM 2520 C CA . THR B 1 39 ? 4.811 -13.31 -15.682 1 98.92 39 THR B CA 1
ATOM 2521 C C . THR B 1 39 ? 6.223 -12.955 -15.225 1 98.92 39 THR B C 1
ATOM 2523 O O . THR B 1 39 ? 6.681 -13.429 -14.183 1 98.92 39 THR B O 1
ATOM 2526 N N . GLY B 1 40 ? 6.874 -12.049 -16.011 1 98.55 40 GLY B N 1
ATOM 2527 C CA . GLY B 1 40 ? 8.244 -11.678 -15.693 1 98.55 40 GLY B CA 1
ATOM 2528 C C . GLY B 1 40 ? 9.205 -12.851 -15.732 1 98.55 40 GLY B C 1
ATOM 2529 O O . GLY B 1 40 ? 10.02 -13.024 -14.824 1 98.55 40 GLY B O 1
ATOM 2530 N N . ALA B 1 41 ? 9.089 -13.673 -16.726 1 98.46 41 ALA B N 1
ATOM 2531 C CA . ALA B 1 41 ? 9.744 -14.979 -16.718 1 98.46 41 ALA B CA 1
ATOM 2532 C C . ALA B 1 41 ? 11.02 -14.957 -17.555 1 98.46 41 ALA B C 1
ATOM 2534 O O . ALA B 1 41 ? 11.565 -16.01 -17.895 1 98.46 41 ALA B O 1
ATOM 2535 N N . SER B 1 42 ? 11.535 -13.773 -17.908 1 97.65 42 SER B N 1
ATOM 2536 C CA . SER B 1 42 ? 12.697 -13.691 -18.787 1 97.65 42 SER B CA 1
ATOM 2537 C C . SER B 1 42 ? 13.995 -13.862 -18.006 1 97.65 42 SER B C 1
ATOM 2539 O O . SER B 1 42 ? 15.028 -14.215 -18.578 1 97.65 42 SER B O 1
ATOM 2541 N N . THR B 1 43 ? 14 -13.542 -16.685 1 96.33 43 THR B N 1
ATOM 2542 C CA . THR B 1 43 ? 15.194 -13.665 -15.855 1 96.33 43 THR B CA 1
ATOM 2543 C C . THR B 1 43 ? 14.816 -13.839 -14.387 1 96.33 43 THR B C 1
ATOM 2545 O O . THR B 1 43 ? 13.632 -13.866 -14.044 1 96.33 43 THR B O 1
ATOM 2548 N N . GLY B 1 44 ? 15.813 -14.092 -13.588 1 97.38 44 GLY B N 1
ATOM 2549 C CA . GLY B 1 44 ? 15.662 -14.048 -12.143 1 97.38 44 GLY B CA 1
ATOM 2550 C C . GLY B 1 44 ? 14.688 -15.083 -11.612 1 97.38 44 GLY B C 1
ATOM 2551 O O . GLY B 1 44 ? 14.773 -16.261 -11.965 1 97.38 44 GLY B O 1
ATOM 2552 N N . ILE B 1 45 ? 13.823 -14.673 -10.766 1 98.69 45 ILE B N 1
ATOM 2553 C CA . ILE B 1 45 ? 12.913 -15.551 -10.038 1 98.69 45 ILE B CA 1
ATOM 2554 C C . ILE B 1 45 ? 11.902 -16.162 -11.006 1 98.69 45 ILE B C 1
ATOM 2556 O O . ILE B 1 45 ? 11.587 -17.351 -10.915 1 98.69 45 ILE B O 1
ATOM 2560 N N . GLY B 1 46 ? 11.392 -15.336 -11.949 1 98.77 46 GLY B N 1
ATOM 2561 C CA . GLY B 1 46 ? 10.413 -15.81 -12.914 1 98.77 46 GLY B CA 1
ATOM 2562 C C . GLY B 1 46 ? 10.942 -16.918 -13.805 1 98.77 46 GLY B C 1
ATOM 2563 O O . GLY B 1 46 ? 10.246 -17.904 -14.059 1 98.77 46 GLY B O 1
ATOM 2564 N N . GLU B 1 47 ? 12.134 -16.705 -14.245 1 98.77 47 GLU B N 1
ATOM 2565 C CA . GLU B 1 47 ? 12.796 -17.723 -15.056 1 98.77 47 GLU B CA 1
ATOM 2566 C C . GLU B 1 47 ? 12.957 -19.027 -14.28 1 98.77 47 GLU B C 1
ATOM 2568 O O . GLU B 1 47 ? 12.681 -20.107 -14.807 1 98.77 47 GLU B O 1
ATOM 2573 N N . GLN B 1 48 ? 13.384 -18.923 -13.054 1 98.86 48 GLN B N 1
ATOM 2574 C CA . GLN B 1 48 ? 13.574 -20.1 -12.213 1 98.86 48 GLN B CA 1
ATOM 2575 C C . GLN B 1 48 ? 12.244 -20.788 -11.922 1 98.86 48 GLN B C 1
ATOM 2577 O O . GLN B 1 48 ? 12.178 -22.017 -11.846 1 98.86 48 GLN B O 1
ATOM 2582 N N . MET B 1 49 ? 11.186 -20.041 -11.758 1 98.93 49 MET B N 1
ATOM 2583 C CA . MET B 1 49 ? 9.874 -20.65 -11.563 1 98.93 49 MET B CA 1
ATOM 2584 C C . MET B 1 49 ? 9.449 -21.435 -12.8 1 98.93 49 MET B C 1
ATOM 2586 O O . MET B 1 49 ? 8.921 -22.542 -12.686 1 98.93 49 MET B O 1
ATOM 2590 N N . ALA B 1 50 ? 9.662 -20.806 -13.956 1 98.92 50 ALA B N 1
ATOM 2591 C CA . ALA B 1 50 ? 9.33 -21.504 -15.195 1 98.92 50 ALA B CA 1
ATOM 2592 C C . ALA B 1 50 ? 10.055 -22.844 -15.281 1 98.92 50 ALA B C 1
ATOM 2594 O O . ALA B 1 50 ? 9.455 -23.859 -15.642 1 98.92 50 ALA B O 1
ATOM 2595 N N . TYR B 1 51 ? 11.299 -22.865 -14.894 1 98.92 51 TYR B N 1
ATOM 2596 C CA . TYR B 1 51 ? 12.097 -24.085 -14.942 1 98.92 51 TYR B CA 1
ATOM 2597 C C . TYR B 1 51 ? 11.574 -25.118 -13.951 1 98.92 51 TYR B C 1
ATOM 2599 O O . TYR B 1 51 ? 11.449 -26.298 -14.283 1 98.92 51 TYR B O 1
ATOM 2607 N N . HIS B 1 52 ? 11.274 -24.697 -12.739 1 98.89 52 HIS B N 1
ATOM 2608 C CA . HIS B 1 52 ? 10.748 -25.627 -11.746 1 98.89 52 HIS B CA 1
ATOM 2609 C C . HIS B 1 52 ? 9.411 -26.21 -12.191 1 98.89 52 HIS B C 1
ATOM 2611 O O . HIS B 1 52 ? 9.2 -27.422 -12.109 1 98.89 52 HIS B O 1
ATOM 2617 N N . TYR B 1 53 ? 8.485 -25.389 -12.664 1 98.89 53 TYR B N 1
ATOM 2618 C CA . TYR B 1 53 ? 7.203 -25.879 -13.158 1 98.89 53 TYR B CA 1
ATOM 2619 C C . TYR B 1 53 ? 7.402 -26.904 -14.269 1 98.89 53 TYR B C 1
ATOM 2621 O O . TYR B 1 53 ? 6.691 -27.909 -14.329 1 98.89 53 TYR B O 1
ATOM 2629 N N . SER B 1 54 ? 8.382 -26.624 -15.126 1 98.84 54 SER B N 1
ATOM 2630 C CA . SER B 1 54 ? 8.681 -27.525 -16.235 1 98.84 54 SER B CA 1
ATOM 2631 C C . SER B 1 54 ? 9.166 -28.88 -15.73 1 98.84 54 SER B C 1
ATOM 2633 O O . SER B 1 54 ? 8.719 -29.924 -16.21 1 98.84 54 SER B O 1
ATOM 2635 N N . ARG B 1 55 ? 10.06 -28.826 -14.763 1 98.66 55 ARG B N 1
ATOM 2636 C CA . ARG B 1 55 ? 10.588 -30.057 -14.185 1 98.66 55 ARG B CA 1
ATOM 2637 C C . ARG B 1 55 ? 9.47 -30.907 -13.59 1 98.66 55 ARG B C 1
ATOM 2639 O O . ARG B 1 55 ? 9.553 -32.137 -13.586 1 98.66 55 ARG B O 1
ATOM 2646 N N . PHE B 1 56 ? 8.414 -30.267 -13.132 1 98.64 56 PHE B N 1
ATOM 2647 C CA . PHE B 1 56 ? 7.292 -30.966 -12.517 1 98.64 56 PHE B CA 1
ATOM 2648 C C . PHE B 1 56 ? 6.275 -31.389 -13.57 1 98.64 56 PHE B C 1
ATOM 2650 O O . PHE B 1 56 ? 5.231 -31.955 -13.24 1 98.64 56 PHE B O 1
ATOM 2657 N N . GLY B 1 57 ? 6.529 -31.071 -14.843 1 98.68 57 GLY B N 1
ATOM 2658 C CA . GLY B 1 57 ? 5.709 -31.546 -15.946 1 98.68 57 GLY B CA 1
ATOM 2659 C C . GLY B 1 57 ? 4.514 -30.654 -16.228 1 98.68 57 GLY B C 1
ATOM 2660 O O . GLY B 1 57 ? 3.483 -31.124 -16.712 1 98.68 57 GLY B O 1
ATOM 2661 N N . ALA B 1 58 ? 4.589 -29.425 -15.953 1 98.86 58 ALA B N 1
ATOM 2662 C CA . ALA B 1 58 ? 3.484 -28.493 -16.162 1 98.86 58 ALA B CA 1
ATOM 2663 C C . ALA B 1 58 ? 3.415 -28.041 -17.617 1 98.86 58 ALA B C 1
ATOM 2665 O O . ALA B 1 58 ? 4.333 -28.3 -18.399 1 98.86 58 ALA B O 1
ATOM 2666 N N . GLN B 1 59 ? 2.267 -27.506 -18.008 1 98.91 59 GLN B N 1
ATOM 2667 C CA . GLN B 1 59 ? 2.08 -26.703 -19.212 1 98.91 59 GLN B CA 1
ATOM 2668 C C . GLN B 1 59 ? 2.19 -25.213 -18.902 1 98.91 59 GLN B C 1
ATOM 2670 O O . GLN B 1 59 ? 1.456 -24.693 -18.059 1 98.91 59 GLN B O 1
ATOM 2675 N N . ILE B 1 60 ? 3.066 -24.557 -19.623 1 98.77 60 ILE B N 1
ATOM 2676 C CA . ILE B 1 60 ? 3.361 -23.225 -19.108 1 98.77 60 ILE B CA 1
ATOM 2677 C C . ILE B 1 60 ? 3.294 -22.206 -20.243 1 98.77 60 ILE B C 1
ATOM 2679 O O . ILE B 1 60 ? 3.695 -22.498 -21.372 1 98.77 60 ILE B O 1
ATOM 2683 N N . VAL B 1 61 ? 2.71 -21.088 -20 1 98.94 61 VAL B N 1
ATOM 2684 C CA . VAL B 1 61 ? 2.837 -19.859 -20.777 1 98.94 61 VAL B CA 1
ATOM 2685 C C . VAL B 1 61 ? 3.658 -18.836 -19.996 1 98.94 61 VAL B C 1
ATOM 2687 O O . VAL B 1 61 ? 3.408 -18.604 -18.811 1 98.94 61 VAL B O 1
ATOM 2690 N N . ILE B 1 62 ? 4.69 -18.289 -20.635 1 98.95 62 ILE B N 1
ATOM 2691 C CA . ILE B 1 62 ? 5.507 -17.287 -19.96 1 98.95 62 ILE B CA 1
ATOM 2692 C C . ILE B 1 62 ? 5.417 -15.959 -20.709 1 98.95 62 ILE B C 1
ATOM 2694 O O . ILE B 1 62 ? 5.154 -15.935 -21.913 1 98.95 62 ILE B O 1
ATOM 2698 N N . THR B 1 63 ? 5.562 -14.863 -19.974 1 98.93 63 THR B N 1
ATOM 2699 C CA . THR B 1 63 ? 5.528 -13.549 -20.606 1 98.93 63 THR B CA 1
ATOM 2700 C C . THR B 1 63 ? 6.541 -12.61 -19.959 1 98.93 63 THR B C 1
ATOM 2702 O O . THR B 1 63 ? 6.898 -12.783 -18.791 1 98.93 63 THR B O 1
ATOM 2705 N N . ALA B 1 64 ? 7.093 -11.742 -20.631 1 98.66 64 ALA B N 1
ATOM 2706 C CA . ALA B 1 64 ? 7.973 -10.617 -20.324 1 98.66 64 ALA B CA 1
ATOM 2707 C C . ALA B 1 64 ? 8.145 -9.708 -21.537 1 98.66 64 ALA B C 1
ATOM 2709 O O . ALA B 1 64 ? 7.488 -9.9 -22.563 1 98.66 64 ALA B O 1
ATOM 2710 N N . ARG B 1 65 ? 8.993 -8.779 -21.467 1 97.16 65 ARG B N 1
ATOM 2711 C CA . ARG B 1 65 ? 9.113 -7.794 -22.537 1 97.16 65 ARG B CA 1
ATOM 2712 C C . ARG B 1 65 ? 10.04 -8.295 -23.64 1 97.16 65 ARG B C 1
ATOM 2714 O O . ARG B 1 65 ? 9.859 -7.958 -24.812 1 97.16 65 ARG B O 1
ATOM 2721 N N . ARG B 1 66 ? 11.052 -9.088 -23.289 1 96.94 66 ARG B N 1
ATOM 2722 C CA . ARG B 1 66 ? 12.12 -9.439 -24.22 1 96.94 66 ARG B CA 1
ATOM 2723 C C . ARG B 1 66 ? 11.818 -10.755 -24.928 1 96.94 66 ARG B C 1
ATOM 2725 O O . ARG B 1 66 ? 12.1 -11.831 -24.397 1 96.94 66 ARG B O 1
ATOM 2732 N N . GLU B 1 67 ? 11.474 -10.661 -26.171 1 98.11 67 GLU B N 1
ATOM 2733 C CA . GLU B 1 67 ? 10.981 -11.814 -26.919 1 98.11 67 GLU B CA 1
ATOM 2734 C C . GLU B 1 67 ? 12.082 -12.849 -27.128 1 98.11 67 GLU B C 1
ATOM 2736 O O . GLU B 1 67 ? 11.862 -14.046 -26.932 1 98.11 67 GLU B O 1
ATOM 2741 N N . LYS B 1 68 ? 13.235 -12.39 -27.492 1 98.5 68 LYS B N 1
ATOM 2742 C CA . LYS B 1 68 ? 14.334 -13.306 -27.783 1 98.5 68 LYS B CA 1
ATOM 2743 C C . LYS B 1 68 ? 14.722 -14.111 -26.546 1 98.5 68 LYS B C 1
ATOM 2745 O O . LYS B 1 68 ? 15.014 -15.304 -26.642 1 98.5 68 LYS B O 1
ATOM 2750 N N . VAL B 1 69 ? 14.743 -13.453 -25.44 1 98.6 69 VAL B N 1
ATOM 2751 C CA . VAL B 1 69 ? 15.085 -14.127 -24.192 1 98.6 69 VAL B CA 1
ATOM 2752 C C . VAL B 1 69 ? 13.99 -15.127 -23.828 1 98.6 69 VAL B C 1
ATOM 2754 O O . VAL B 1 69 ? 14.279 -16.233 -23.366 1 98.6 69 VAL B O 1
ATOM 2757 N N . LEU B 1 70 ? 12.758 -14.759 -24.066 1 98.81 70 LEU B N 1
ATOM 2758 C CA . LEU B 1 70 ? 11.638 -15.651 -23.785 1 98.81 70 LEU B CA 1
ATOM 2759 C C . LEU B 1 70 ? 11.741 -16.929 -24.61 1 98.81 70 LEU B C 1
ATOM 2761 O O . LEU B 1 70 ? 11.435 -18.017 -24.118 1 98.81 70 LEU B O 1
ATOM 2765 N N . GLN B 1 71 ? 12.118 -16.775 -25.819 1 98.65 71 GLN B N 1
ATOM 2766 C CA . GLN B 1 71 ? 12.288 -17.935 -26.689 1 98.65 71 GLN B CA 1
ATOM 2767 C C . GLN B 1 71 ? 13.308 -18.911 -26.11 1 98.65 71 GLN B C 1
ATOM 2769 O O . GLN B 1 71 ? 13.095 -20.125 -26.131 1 98.65 71 GLN B O 1
ATOM 2774 N N . GLN B 1 72 ? 14.373 -18.37 -25.585 1 98.81 72 GLN B N 1
ATOM 2775 C CA . GLN B 1 72 ? 15.406 -19.198 -24.97 1 98.81 72 GLN B CA 1
ATOM 2776 C C . GLN B 1 72 ? 14.877 -19.902 -23.724 1 98.81 72 GLN B C 1
ATOM 2778 O O . GLN B 1 72 ? 15.188 -21.071 -23.486 1 98.81 72 GLN B O 1
ATOM 2783 N N . VAL B 1 73 ? 14.118 -19.205 -22.936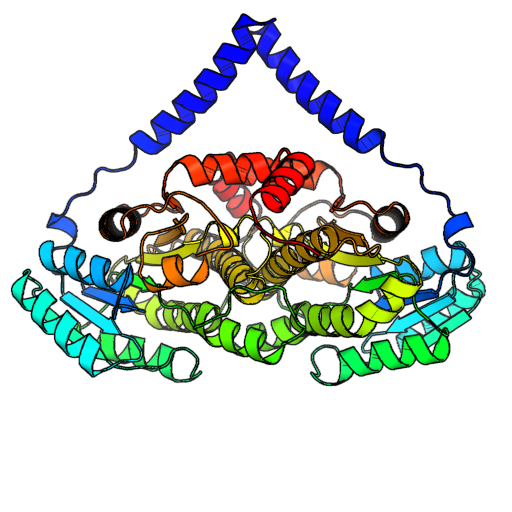 1 98.88 73 VAL B N 1
ATOM 2784 C CA . VAL B 1 73 ? 13.549 -19.787 -21.726 1 98.88 73 VAL B CA 1
ATOM 2785 C C . VAL B 1 73 ? 12.589 -20.915 -22.097 1 98.88 73 VAL B C 1
ATOM 2787 O O . VAL B 1 73 ? 12.578 -21.967 -21.452 1 98.88 73 VAL B O 1
ATOM 2790 N N . VAL B 1 74 ? 11.832 -20.735 -23.126 1 98.85 74 VAL B N 1
ATOM 2791 C CA . VAL B 1 74 ? 10.874 -21.744 -23.569 1 98.85 74 VAL B CA 1
ATOM 2792 C C . VAL B 1 74 ? 11.617 -23.002 -24.013 1 98.85 74 VAL B C 1
ATOM 2794 O O . VAL B 1 74 ? 11.219 -24.118 -23.672 1 98.85 74 VAL B O 1
ATOM 2797 N N . GLU B 1 75 ? 12.66 -22.809 -24.761 1 98.8 75 GLU B N 1
ATOM 2798 C CA . GLU B 1 75 ? 13.459 -23.948 -25.204 1 98.8 75 GLU B CA 1
ATOM 2799 C C . GLU B 1 75 ? 13.992 -24.744 -24.015 1 98.8 75 GLU B C 1
ATOM 2801 O O . GLU B 1 75 ? 13.95 -25.976 -24.018 1 98.8 75 GLU B O 1
ATOM 2806 N N . LYS B 1 76 ? 14.494 -24.019 -23.06 1 98.86 76 LYS B N 1
ATOM 2807 C CA . LYS B 1 76 ? 15.002 -24.674 -21.858 1 98.86 76 LYS B CA 1
ATOM 2808 C C . LYS B 1 76 ? 13.878 -25.367 -21.094 1 98.86 76 LYS B C 1
ATOM 2810 O O . LYS B 1 76 ? 14.064 -26.467 -20.569 1 98.86 76 LYS B O 1
ATOM 2815 N N . CYS B 1 77 ? 12.738 -24.771 -21.012 1 98.88 77 CYS B N 1
ATOM 2816 C CA . CYS B 1 77 ? 11.587 -25.372 -20.348 1 98.88 77 CYS B CA 1
ATOM 2817 C C . CYS B 1 77 ? 11.216 -26.701 -20.994 1 98.88 77 CYS B C 1
ATOM 2819 O O . CYS B 1 77 ? 10.953 -27.683 -20.297 1 98.88 77 CYS B O 1
ATOM 2821 N N . LEU B 1 78 ? 11.175 -26.721 -22.308 1 98.78 78 LEU B N 1
ATOM 2822 C CA . LEU B 1 78 ? 10.843 -27.943 -23.034 1 98.78 78 LEU B CA 1
ATOM 2823 C C . LEU B 1 78 ? 11.875 -29.033 -22.764 1 98.78 78 LEU B C 1
ATOM 2825 O O . LEU B 1 78 ? 11.517 -30.195 -22.562 1 98.78 78 LEU B O 1
ATOM 2829 N N . SER B 1 79 ? 13.107 -28.636 -22.68 1 98.72 79 SER B N 1
ATOM 2830 C CA . SER B 1 79 ? 14.174 -29.598 -22.425 1 98.72 79 SER B CA 1
ATOM 2831 C C . SER B 1 79 ? 14.103 -30.139 -21.001 1 98.72 79 SER B C 1
ATOM 2833 O O . SER B 1 79 ? 14.562 -31.25 -20.73 1 98.72 79 SER B O 1
ATOM 2835 N N . LEU B 1 80 ? 13.524 -29.401 -20.034 1 98.67 80 LEU B N 1
ATOM 2836 C CA . LEU B 1 80 ? 13.468 -29.772 -18.624 1 98.67 80 LEU B CA 1
ATOM 2837 C C . LEU B 1 80 ? 12.256 -30.654 -18.342 1 98.67 80 LEU B C 1
ATOM 2839 O O . LEU B 1 80 ? 12.142 -31.231 -17.258 1 98.67 80 LEU B O 1
ATOM 2843 N N . GLY B 1 81 ? 11.292 -30.644 -19.308 1 98.3 81 GLY B N 1
ATOM 2844 C CA . GLY B 1 81 ? 10.228 -31.621 -19.141 1 98.3 81 GLY B CA 1
ATOM 2845 C C . GLY B 1 81 ? 8.842 -31.004 -19.172 1 98.3 81 GLY B C 1
ATOM 2846 O O . GLY B 1 81 ? 7.855 -31.666 -18.844 1 98.3 81 GLY B O 1
ATOM 2847 N N . ALA B 1 82 ? 8.745 -29.787 -19.538 1 98.75 82 ALA B N 1
ATOM 2848 C CA . ALA B 1 82 ? 7.42 -29.19 -19.681 1 98.75 82 ALA B CA 1
ATOM 2849 C C . ALA B 1 82 ? 6.582 -29.952 -20.704 1 98.75 82 ALA B C 1
ATOM 2851 O O . ALA B 1 82 ? 7.087 -30.35 -21.757 1 98.75 82 ALA B O 1
ATOM 2852 N N . GLN B 1 83 ? 5.349 -30.183 -20.4 1 98.78 83 GLN B N 1
ATOM 2853 C CA . GLN B 1 83 ? 4.466 -30.826 -21.367 1 98.78 83 GLN B CA 1
ATOM 2854 C C . GLN B 1 83 ? 4.159 -29.893 -22.536 1 98.78 83 GLN B C 1
ATOM 2856 O O . GLN B 1 83 ? 3.942 -30.349 -23.66 1 98.78 83 GLN B O 1
ATOM 2861 N N . LYS B 1 84 ? 4.078 -28.632 -22.204 1 98.78 84 LYS B N 1
ATOM 2862 C CA . LYS B 1 84 ? 3.889 -27.542 -23.157 1 98.78 84 LYS B CA 1
ATOM 2863 C C . LYS B 1 84 ? 4.54 -26.256 -22.657 1 98.78 84 LYS B C 1
ATOM 2865 O O . LYS B 1 84 ? 4.499 -25.958 -21.461 1 98.78 84 LYS B O 1
ATOM 2870 N N . ALA B 1 85 ? 5.183 -25.531 -23.56 1 98.87 85 ALA B N 1
ATOM 2871 C CA . ALA B 1 85 ? 5.766 -24.241 -23.202 1 98.87 85 ALA B CA 1
ATOM 2872 C C . ALA B 1 85 ? 5.673 -23.256 -24.364 1 98.87 85 ALA B C 1
ATOM 2874 O O . ALA B 1 85 ? 6.119 -23.553 -25.475 1 98.87 85 ALA B O 1
ATOM 2875 N N . VAL B 1 86 ? 5.024 -22.165 -24.139 1 98.83 86 VAL B N 1
ATOM 2876 C CA . VAL B 1 86 ? 4.912 -21.115 -25.147 1 98.83 86 VAL B CA 1
ATOM 2877 C C . VAL B 1 86 ? 5.111 -19.749 -24.495 1 98.83 86 VAL B C 1
ATOM 2879 O O . VAL B 1 86 ? 5.043 -19.623 -23.27 1 98.83 86 VAL B O 1
ATOM 2882 N N . TYR B 1 87 ? 5.469 -18.762 -25.301 1 98.87 87 TYR B N 1
ATOM 2883 C CA . TYR B 1 87 ? 5.699 -17.425 -24.765 1 98.87 87 TYR B CA 1
ATOM 2884 C C . TYR B 1 87 ? 4.829 -16.395 -25.475 1 98.87 87 TYR B C 1
ATOM 2886 O O . TYR B 1 87 ? 4.363 -16.632 -26.592 1 98.87 87 TYR B O 1
ATOM 2894 N N . VAL B 1 88 ? 4.543 -15.309 -24.828 1 98.84 88 VAL B N 1
ATOM 2895 C CA . VAL B 1 88 ? 3.953 -14.107 -25.409 1 98.84 88 VAL B CA 1
ATOM 2896 C C . VAL B 1 88 ? 4.674 -12.87 -24.88 1 98.84 88 VAL B C 1
ATOM 2898 O O . VAL B 1 88 ? 4.711 -12.635 -23.669 1 98.84 88 VAL B O 1
ATOM 2901 N N . ALA B 1 89 ? 5.304 -12.139 -25.741 1 98.68 89 ALA B N 1
ATOM 2902 C CA . ALA B 1 89 ? 5.999 -10.919 -25.34 1 98.68 89 ALA B CA 1
ATOM 2903 C C . ALA B 1 89 ? 5.014 -9.776 -25.112 1 98.68 89 ALA B C 1
ATOM 2905 O O . ALA B 1 89 ? 4.137 -9.529 -25.943 1 98.68 89 ALA B O 1
ATOM 2906 N N . ALA B 1 90 ? 5.126 -9.125 -23.92 1 98.59 90 ALA B N 1
ATOM 2907 C CA . ALA B 1 90 ? 4.201 -8.04 -23.602 1 98.59 90 ALA B CA 1
ATOM 2908 C C . ALA B 1 90 ? 4.808 -7.085 -22.577 1 98.59 90 ALA B C 1
ATOM 2910 O O . ALA B 1 90 ? 5.597 -7.499 -21.725 1 98.59 90 ALA B O 1
ATOM 2911 N N . ASP B 1 91 ? 4.446 -5.836 -22.704 1 98.01 91 ASP B N 1
ATOM 2912 C CA . ASP B 1 91 ? 4.764 -4.807 -21.719 1 98.01 91 ASP B CA 1
ATOM 2913 C C . ASP B 1 91 ? 3.595 -4.581 -20.764 1 98.01 91 ASP B C 1
ATOM 2915 O O . ASP B 1 91 ? 2.571 -4.012 -21.15 1 98.01 91 ASP B O 1
ATOM 2919 N N . MET B 1 92 ? 3.832 -4.865 -19.514 1 97.9 92 MET B N 1
ATOM 2920 C CA . MET B 1 92 ? 2.749 -4.86 -18.536 1 97.9 92 MET B CA 1
ATOM 2921 C C . MET B 1 92 ? 2.389 -3.435 -18.129 1 97.9 92 MET B C 1
ATOM 2923 O O . MET B 1 92 ? 1.355 -3.207 -17.499 1 97.9 92 MET B O 1
ATOM 2927 N N . ALA B 1 93 ? 3.213 -2.484 -18.511 1 97.28 93 ALA B N 1
ATOM 2928 C CA . ALA B 1 93 ? 2.883 -1.082 -18.267 1 97.28 93 ALA B CA 1
ATOM 2929 C C . ALA B 1 93 ? 1.89 -0.564 -19.303 1 97.28 93 ALA B C 1
ATOM 2931 O O . ALA B 1 93 ? 1.297 0.503 -19.125 1 97.28 93 ALA B O 1
ATOM 2932 N N . ASP B 1 94 ? 1.764 -1.358 -20.371 1 97.14 94 ASP B N 1
ATOM 2933 C CA . ASP B 1 94 ? 0.72 -1.058 -21.346 1 97.14 94 ASP B CA 1
ATOM 2934 C C . ASP B 1 94 ? -0.643 -1.544 -20.858 1 97.14 94 ASP B C 1
ATOM 2936 O O . ASP B 1 94 ? -0.851 -2.745 -20.677 1 97.14 94 ASP B O 1
ATOM 2940 N N . GLU B 1 95 ? -1.613 -0.69 -20.79 1 95.65 95 GLU B N 1
ATOM 2941 C CA . GLU B 1 95 ? -2.88 -0.943 -20.112 1 95.65 95 GLU B CA 1
ATOM 2942 C C . GLU B 1 95 ? -3.67 -2.046 -20.811 1 95.65 95 GLU B C 1
ATOM 2944 O O . GLU B 1 95 ? -4.496 -2.716 -20.187 1 95.65 95 GLU B O 1
ATOM 2949 N N . ALA B 1 96 ? -3.426 -2.308 -22.016 1 96.72 96 ALA B N 1
ATOM 2950 C CA . ALA B 1 96 ? -4.199 -3.285 -22.779 1 96.72 96 ALA B CA 1
ATOM 2951 C C . ALA B 1 96 ? -3.553 -4.666 -22.715 1 96.72 96 ALA B C 1
ATOM 2953 O O . ALA B 1 96 ? -4.203 -5.676 -22.996 1 96.72 96 ALA B O 1
ATOM 2954 N N . GLN B 1 97 ? -2.332 -4.76 -22.352 1 98.4 97 GLN B N 1
ATOM 2955 C CA . GLN B 1 97 ? -1.544 -5.973 -22.547 1 98.4 97 GLN B CA 1
ATOM 2956 C C . GLN B 1 97 ? -1.851 -7.007 -21.468 1 98.4 97 GLN B C 1
ATOM 2958 O O . GLN B 1 97 ? -1.903 -8.207 -21.747 1 98.4 97 GLN B O 1
ATOM 2963 N N . PRO B 1 98 ? -2.062 -6.593 -20.268 1 98.6 98 PRO B N 1
ATOM 2964 C CA . PRO B 1 98 ? -2.29 -7.604 -19.233 1 98.6 98 PRO B CA 1
ATOM 2965 C C . PRO B 1 98 ? -3.452 -8.536 -19.565 1 98.6 98 PRO B C 1
ATOM 2967 O O . PRO B 1 98 ? -3.32 -9.758 -19.453 1 98.6 98 PRO B O 1
ATOM 2970 N N . GLU B 1 99 ? -4.558 -8.056 -19.967 1 98.35 99 GLU B N 1
ATOM 2971 C CA . GLU B 1 99 ? -5.71 -8.896 -20.283 1 98.35 99 GLU B CA 1
ATOM 2972 C C . GLU B 1 99 ? -5.443 -9.757 -21.514 1 98.35 99 GLU B C 1
ATOM 2974 O O . GLU B 1 99 ? -5.854 -10.919 -21.566 1 98.35 99 GLU B O 1
ATOM 2979 N N . LYS B 1 100 ? -4.754 -9.2 -22.472 1 98.69 100 LYS B N 1
ATOM 2980 C CA . LYS B 1 100 ? -4.425 -9.942 -23.685 1 98.69 100 LYS B CA 1
ATOM 2981 C C . LYS B 1 100 ? -3.532 -11.14 -23.373 1 98.69 100 LYS B C 1
ATOM 2983 O O . LYS B 1 100 ? -3.659 -12.196 -23.996 1 98.69 100 LYS B O 1
ATOM 2988 N N . VAL B 1 101 ? -2.656 -10.939 -22.478 1 98.92 101 VAL B N 1
ATOM 2989 C CA . VAL B 1 101 ? -1.752 -12.016 -22.088 1 98.92 101 VAL B CA 1
ATOM 2990 C C . VAL B 1 101 ? -2.548 -13.151 -21.447 1 98.92 101 VAL B C 1
ATOM 2992 O O . VAL B 1 101 ? -2.291 -14.327 -21.716 1 98.92 101 VAL B O 1
ATOM 2995 N N . VAL B 1 102 ? -3.513 -12.82 -20.569 1 98.92 102 VAL B N 1
ATOM 2996 C CA . VAL B 1 102 ? -4.341 -13.835 -19.927 1 98.92 102 VAL B CA 1
ATOM 2997 C C . VAL B 1 102 ? -5.165 -14.572 -20.981 1 98.92 102 VAL B C 1
ATOM 2999 O O . VAL B 1 102 ? -5.274 -15.8 -20.946 1 98.92 102 VAL B O 1
ATOM 3002 N N . ASP B 1 103 ? -5.702 -13.822 -21.936 1 98.87 103 ASP B N 1
ATOM 3003 C CA . ASP B 1 103 ? -6.486 -14.43 -23.006 1 98.87 103 ASP B CA 1
ATOM 3004 C C . ASP B 1 103 ? -5.637 -15.401 -23.825 1 98.87 103 ASP B C 1
ATOM 3006 O O . ASP B 1 103 ? -6.1 -16.483 -24.19 1 98.87 103 ASP B O 1
ATOM 3010 N N . PHE B 1 104 ? -4.495 -15.013 -24.136 1 98.91 104 PHE B N 1
ATOM 3011 C CA . PHE B 1 104 ? -3.571 -15.861 -24.879 1 98.91 104 PHE B CA 1
ATOM 3012 C C . PHE B 1 104 ? -3.308 -17.161 -24.129 1 98.91 104 PHE B C 1
ATOM 3014 O O . PHE B 1 104 ? -3.33 -18.242 -24.722 1 98.91 104 PHE B O 1
ATOM 3021 N N . ALA B 1 105 ? -3.009 -17.039 -22.825 1 98.92 105 ALA B N 1
ATOM 3022 C CA . ALA B 1 105 ? -2.746 -18.22 -22.007 1 98.92 105 ALA B CA 1
ATOM 3023 C C . ALA B 1 105 ? -3.949 -19.159 -21.996 1 98.92 105 ALA B C 1
ATOM 3025 O O . ALA B 1 105 ? -3.794 -20.377 -22.113 1 98.92 105 ALA B O 1
ATOM 3026 N N . LEU B 1 106 ? -5.143 -18.613 -21.826 1 98.87 106 LEU B N 1
ATOM 3027 C CA . LEU B 1 106 ? -6.366 -19.408 -21.805 1 98.87 106 LEU B CA 1
ATOM 3028 C C . LEU B 1 106 ? -6.561 -20.14 -23.129 1 98.87 106 LEU B C 1
ATOM 3030 O O . LEU B 1 106 ? -6.951 -21.31 -23.144 1 98.87 106 LEU B O 1
ATOM 3034 N N . GLU B 1 107 ? -6.285 -19.43 -24.181 1 98.78 107 GLU B N 1
ATOM 3035 C CA . GLU B 1 107 ? -6.425 -20.022 -25.508 1 98.78 107 GLU B CA 1
ATOM 3036 C C . GLU B 1 107 ? -5.423 -21.155 -25.715 1 98.78 107 GLU B C 1
ATOM 3038 O O . GLU B 1 107 ? -5.784 -22.228 -26.202 1 98.78 107 GLU B O 1
ATOM 3043 N N . LYS B 1 108 ? -4.212 -20.975 -25.38 1 98.82 108 LYS B N 1
ATOM 3044 C CA . LYS B 1 108 ? -3.14 -21.925 -25.664 1 98.82 108 LYS B CA 1
ATOM 3045 C C . LYS B 1 108 ? -3.214 -23.132 -24.732 1 98.82 108 LYS B C 1
ATOM 3047 O O . LYS B 1 108 ? -2.87 -24.248 -25.126 1 98.82 108 LYS B O 1
ATOM 3052 N N . LEU B 1 109 ? -3.658 -22.887 -23.486 1 98.78 109 LEU B N 1
ATOM 3053 C CA . LEU B 1 109 ? -3.629 -23.95 -22.488 1 98.78 109 LEU B CA 1
ATOM 3054 C C . LEU B 1 109 ? -4.998 -24.607 -22.352 1 98.78 109 LEU B C 1
ATOM 3056 O O . LEU B 1 109 ? -5.119 -25.688 -21.771 1 98.78 109 LEU B O 1
ATOM 3060 N N . GLY B 1 110 ? -6.073 -23.98 -22.838 1 98.41 110 GLY B N 1
ATOM 3061 C CA . GLY B 1 110 ? -7.429 -24.487 -22.699 1 98.41 110 GLY B CA 1
ATOM 3062 C C . GLY B 1 110 ? -8.007 -24.274 -21.313 1 98.41 110 GLY B C 1
ATOM 3063 O O . GLY B 1 110 ? -8.929 -24.983 -20.903 1 98.41 110 GLY B O 1
ATOM 3064 N N . GLY B 1 111 ? -7.421 -23.451 -20.572 1 98.52 111 GLY B N 1
ATOM 3065 C CA . GLY B 1 111 ? -7.761 -23.152 -19.19 1 98.52 111 GLY B CA 1
ATOM 3066 C C . GLY B 1 111 ? -6.576 -22.668 -18.375 1 98.52 111 GLY B C 1
ATOM 3067 O O . GLY B 1 111 ? -5.499 -22.421 -18.923 1 98.52 111 GLY B O 1
ATOM 3068 N N . LEU B 1 112 ? -6.801 -22.503 -17.076 1 98.88 112 LEU B N 1
ATOM 3069 C CA . LEU B 1 112 ? -5.741 -21.993 -16.214 1 98.88 112 LEU B CA 1
ATOM 3070 C C . LEU B 1 112 ? -5.89 -22.529 -14.794 1 98.88 112 LEU B C 1
ATOM 3072 O O . LEU B 1 112 ? -6.982 -22.493 -14.223 1 98.88 112 LEU B O 1
ATOM 3076 N N . ASP B 1 113 ? -4.79 -23.004 -14.258 1 98.94 113 ASP B N 1
ATOM 3077 C CA . ASP B 1 113 ? -4.793 -23.525 -12.895 1 98.94 113 ASP B CA 1
ATOM 3078 C C . ASP B 1 113 ? -4.018 -22.605 -11.954 1 98.94 113 ASP B C 1
ATOM 3080 O O . ASP B 1 113 ? -4.342 -22.505 -10.768 1 98.94 113 ASP B O 1
ATOM 3084 N N . TYR B 1 114 ? -2.929 -21.997 -12.481 1 98.94 114 TYR B N 1
ATOM 3085 C CA . TYR B 1 114 ? -2.092 -21.1 -11.692 1 98.94 114 TYR B CA 1
ATOM 3086 C C . TYR B 1 114 ? -1.788 -19.82 -12.461 1 98.94 114 TYR B C 1
ATOM 3088 O O . TYR B 1 114 ? -1.326 -19.87 -13.604 1 98.94 114 TYR B O 1
ATOM 3096 N N . LEU B 1 115 ? -2.072 -18.727 -11.912 1 98.96 115 LEU B N 1
ATOM 3097 C CA . LEU B 1 115 ? -1.596 -17.422 -12.358 1 98.96 115 LEU B CA 1
ATOM 3098 C C . LEU B 1 115 ? -0.509 -16.893 -11.428 1 98.96 115 LEU B C 1
ATOM 3100 O O . LEU B 1 115 ? -0.774 -16.598 -10.26 1 98.96 115 LEU B O 1
ATOM 3104 N N . VAL B 1 116 ? 0.705 -16.824 -11.911 1 98.97 116 VAL B N 1
ATOM 3105 C CA . VAL B 1 116 ? 1.827 -16.349 -11.11 1 98.97 116 VAL B CA 1
ATOM 3106 C C . VAL B 1 116 ? 2.196 -14.927 -11.528 1 98.97 116 VAL B C 1
ATOM 3108 O O . VAL B 1 116 ? 2.744 -14.715 -12.613 1 98.97 116 VAL B O 1
ATOM 3111 N N . LEU B 1 117 ? 1.915 -14.016 -10.697 1 98.94 117 LEU B N 1
ATOM 3112 C CA . LEU B 1 117 ? 2.201 -12.602 -10.913 1 98.94 117 LEU B CA 1
ATOM 3113 C C . LEU B 1 117 ? 3.545 -12.219 -10.301 1 98.94 117 LEU B C 1
ATOM 3115 O O . LEU B 1 117 ? 3.676 -12.149 -9.077 1 98.94 117 LEU B O 1
ATOM 3119 N N . ASN B 1 118 ? 4.498 -11.915 -11.143 1 98.8 118 ASN B N 1
ATOM 3120 C CA . ASN B 1 118 ? 5.874 -11.793 -10.675 1 98.8 118 ASN B CA 1
ATOM 3121 C C . ASN B 1 118 ? 6.612 -10.664 -11.389 1 98.8 118 ASN B C 1
ATOM 3123 O O . ASN B 1 118 ? 7.691 -10.252 -10.959 1 98.8 118 ASN B O 1
ATOM 3127 N N . HIS B 1 119 ? 6.014 -10.112 -12.414 1 98.6 119 HIS B N 1
ATOM 3128 C CA . HIS B 1 119 ? 6.704 -9.115 -13.225 1 98.6 119 HIS B CA 1
ATOM 3129 C C . HIS B 1 119 ? 6.849 -7.797 -12.472 1 98.6 119 HIS B C 1
ATOM 3131 O O . HIS B 1 119 ? 6.04 -7.486 -11.595 1 98.6 119 HIS B O 1
ATOM 3137 N N . ILE B 1 120 ? 7.866 -7.064 -12.798 1 96.86 120 ILE B N 1
ATOM 3138 C CA . ILE B 1 120 ? 8.076 -5.743 -12.218 1 96.86 120 ILE B CA 1
ATOM 3139 C C . ILE B 1 120 ? 8.62 -4.792 -13.282 1 96.86 120 ILE B C 1
ATOM 3141 O O . ILE B 1 120 ? 9.283 -5.223 -14.228 1 96.86 120 ILE B O 1
ATOM 3145 N N . GLY B 1 121 ? 8.318 -3.563 -13.117 1 95.93 121 GLY B N 1
ATOM 3146 C CA . GLY B 1 121 ? 8.96 -2.537 -13.924 1 95.93 121 GLY B CA 1
ATOM 3147 C C . GLY B 1 121 ? 10.315 -2.116 -13.387 1 95.93 121 GLY B C 1
ATOM 3148 O O . GLY B 1 121 ? 10.605 -2.303 -12.204 1 95.93 121 GLY B O 1
ATOM 3149 N N . SER B 1 122 ? 11.079 -1.546 -14.241 1 93.17 122 SER B N 1
ATOM 3150 C CA . SER B 1 122 ? 12.393 -1.052 -13.844 1 93.17 122 SER B CA 1
ATOM 3151 C C . SER B 1 122 ? 12.276 0.201 -12.983 1 93.17 122 SER B C 1
ATOM 3153 O O . SER B 1 122 ? 11.435 1.064 -13.244 1 93.17 122 SER B O 1
ATOM 3155 N N . THR B 1 123 ? 13.06 0.246 -11.957 1 91.52 123 THR B N 1
ATOM 3156 C CA . THR B 1 123 ? 13.122 1.431 -11.108 1 91.52 123 THR B CA 1
ATOM 3157 C C . THR B 1 123 ? 14.539 1.649 -10.587 1 91.52 123 THR B C 1
ATOM 3159 O O . THR B 1 123 ? 15.402 0.781 -10.736 1 91.52 123 THR B O 1
ATOM 3162 N N . THR B 1 124 ? 14.76 2.844 -10.101 1 86.98 124 THR B N 1
ATOM 3163 C CA . THR B 1 124 ? 16.091 3.215 -9.634 1 86.98 124 THR B CA 1
ATOM 3164 C C . THR B 1 124 ? 16.193 3.067 -8.119 1 86.98 124 THR B C 1
ATOM 3166 O O . THR B 1 124 ? 15.201 3.231 -7.405 1 86.98 124 THR B O 1
ATOM 3169 N N . PHE B 1 125 ? 17.373 2.716 -7.686 1 92.36 125 PHE B N 1
ATOM 3170 C CA . PHE B 1 125 ? 17.711 2.675 -6.269 1 92.36 125 PHE B CA 1
ATOM 3171 C C . PHE B 1 125 ? 18.305 4.003 -5.815 1 92.36 125 PHE B C 1
ATOM 3173 O O . PHE B 1 125 ? 19.527 4.157 -5.762 1 92.36 125 PHE B O 1
ATOM 3180 N N . SER B 1 126 ? 17.472 4.92 -5.491 1 93.25 126 SER B N 1
ATOM 3181 C CA . SER B 1 126 ? 17.872 6.275 -5.124 1 93.25 126 SER B CA 1
ATOM 3182 C C . SER B 1 126 ? 16.829 6.936 -4.23 1 93.25 126 SER B C 1
ATOM 3184 O O . SER B 1 126 ? 15.685 6.482 -4.161 1 93.25 126 SER B O 1
ATOM 3186 N N . MET B 1 127 ? 17.248 7.999 -3.586 1 95.16 127 MET B N 1
ATOM 3187 C CA . MET B 1 127 ? 16.299 8.815 -2.835 1 95.16 127 MET B CA 1
ATOM 3188 C C . MET B 1 127 ? 15.239 9.407 -3.759 1 95.16 127 MET B C 1
ATOM 3190 O O . MET B 1 127 ? 15.525 9.727 -4.914 1 95.16 127 MET B O 1
ATOM 3194 N N . TRP B 1 128 ? 14.125 9.541 -3.24 1 96.28 128 TRP B N 1
ATOM 3195 C CA . TRP B 1 128 ? 13.015 10.049 -4.039 1 96.28 128 TRP B CA 1
ATOM 3196 C C . TRP B 1 128 ? 13.241 11.508 -4.42 1 96.28 128 TRP B C 1
ATOM 3198 O O . TRP B 1 128 ? 13.62 12.325 -3.577 1 96.28 128 TRP B O 1
ATOM 3208 N N . ASP B 1 129 ? 12.988 11.812 -5.68 1 95.97 129 ASP B N 1
ATOM 3209 C CA . ASP B 1 129 ? 13.31 13.149 -6.169 1 95.97 129 ASP B CA 1
ATOM 3210 C C . ASP B 1 129 ? 12.066 13.85 -6.712 1 95.97 129 ASP B C 1
ATOM 3212 O O . ASP B 1 129 ? 12.171 14.776 -7.519 1 95.97 129 ASP B O 1
ATOM 3216 N N . GLY B 1 130 ? 10.933 13.268 -6.42 1 96.58 130 GLY B N 1
ATOM 3217 C CA . GLY B 1 130 ? 9.709 13.945 -6.818 1 96.58 130 GLY B CA 1
ATOM 3218 C C . GLY B 1 130 ? 9.183 13.484 -8.164 1 96.58 130 GLY B C 1
ATOM 3219 O O . GLY B 1 130 ? 8.225 14.054 -8.69 1 96.58 130 GLY B O 1
ATOM 3220 N N . ASP B 1 131 ? 9.737 12.457 -8.738 1 96.87 131 ASP B N 1
ATOM 3221 C CA . ASP B 1 131 ? 9.321 11.967 -10.049 1 96.87 131 ASP B CA 1
ATOM 3222 C C . ASP B 1 131 ? 8.005 11.199 -9.956 1 96.87 131 ASP B C 1
ATOM 3224 O O . ASP B 1 131 ? 7.994 9.968 -10.01 1 96.87 131 ASP B O 1
ATOM 3228 N N . VAL B 1 132 ? 6.924 11.894 -9.987 1 97.25 132 VAL B N 1
ATOM 3229 C CA . VAL B 1 132 ? 5.593 11.313 -9.841 1 97.25 132 VAL B CA 1
ATOM 3230 C C . VAL B 1 132 ? 5.241 10.51 -11.092 1 97.25 132 VAL B C 1
ATOM 3232 O O . VAL B 1 132 ? 4.547 9.494 -11.009 1 97.25 132 VAL B O 1
ATOM 3235 N N . GLU B 1 133 ? 5.705 10.944 -12.17 1 96.58 133 GLU B N 1
ATOM 3236 C CA . GLU B 1 133 ? 5.405 10.261 -13.425 1 96.58 133 GLU B CA 1
ATOM 3237 C C . GLU B 1 133 ? 5.987 8.851 -13.439 1 96.58 133 GLU B C 1
ATOM 3239 O O . GLU B 1 133 ? 5.335 7.909 -13.894 1 96.58 133 GLU B O 1
ATOM 3244 N N . HIS B 1 134 ? 7.196 8.756 -12.996 1 97.25 134 HIS B N 1
ATOM 3245 C CA . HIS B 1 134 ? 7.777 7.422 -12.903 1 97.25 134 HIS B CA 1
ATOM 3246 C C . HIS B 1 134 ? 6.982 6.54 -11.945 1 97.25 134 HIS B C 1
ATOM 3248 O O . HIS B 1 134 ? 6.791 5.35 -12.204 1 97.25 134 HIS B O 1
ATOM 3254 N N . MET B 1 135 ? 6.594 7.084 -10.862 1 97.43 135 MET B N 1
ATOM 3255 C CA . MET B 1 135 ? 5.797 6.336 -9.894 1 97.43 135 MET B CA 1
ATOM 3256 C C . MET B 1 135 ? 4.49 5.859 -10.518 1 97.43 135 MET B C 1
ATOM 3258 O O . MET B 1 135 ? 4.069 4.722 -10.296 1 97.43 135 MET B O 1
ATOM 3262 N N . ARG B 1 136 ? 3.846 6.739 -11.272 1 97.27 136 ARG B N 1
ATOM 3263 C CA . ARG B 1 136 ? 2.625 6.365 -11.978 1 97.27 136 ARG B CA 1
ATOM 3264 C C . ARG B 1 136 ? 2.882 5.215 -12.946 1 97.27 136 ARG B C 1
ATOM 3266 O O . ARG B 1 136 ? 2.099 4.266 -13.011 1 97.27 136 ARG B O 1
ATOM 3273 N N . TRP B 1 137 ? 3.914 5.373 -13.658 1 97.66 137 TRP B N 1
ATOM 3274 C CA . TRP B 1 137 ? 4.278 4.342 -14.624 1 97.66 137 TRP B CA 1
ATOM 3275 C C . TRP B 1 137 ? 4.532 3.009 -13.928 1 97.66 137 TRP B C 1
ATOM 3277 O O . TRP B 1 137 ? 4.057 1.965 -14.381 1 97.66 137 TRP B O 1
ATOM 3287 N N . LEU B 1 138 ? 5.301 3.049 -12.883 1 98 138 LEU B N 1
ATOM 3288 C CA . LEU B 1 138 ? 5.632 1.823 -12.166 1 98 138 LEU B CA 1
ATOM 3289 C C . LEU B 1 138 ? 4.382 1.189 -11.566 1 98 138 LEU B C 1
ATOM 3291 O O . LEU B 1 138 ? 4.271 -0.037 -11.504 1 98 138 LEU B O 1
ATOM 3295 N N . MET B 1 139 ? 3.436 1.987 -11.08 1 98.13 139 MET B N 1
ATOM 3296 C CA . MET B 1 139 ? 2.177 1.487 -10.535 1 98.13 139 MET B CA 1
ATOM 3297 C C . MET B 1 139 ? 1.376 0.75 -11.603 1 98.13 139 MET B C 1
ATOM 3299 O O . MET B 1 139 ? 0.673 -0.216 -11.302 1 98.13 139 MET B O 1
ATOM 3303 N N . LYS B 1 140 ? 1.493 1.203 -12.836 1 97.98 140 LYS B N 1
ATOM 3304 C CA . LYS B 1 140 ? 0.822 0.501 -13.927 1 97.98 140 LYS B CA 1
ATOM 3305 C C . LYS B 1 140 ? 1.366 -0.916 -14.086 1 97.98 140 LYS B C 1
ATOM 3307 O O . LYS B 1 140 ? 0.597 -1.876 -14.169 1 97.98 140 LYS B O 1
ATOM 3312 N N . ALA B 1 141 ? 2.617 -1.004 -14.076 1 98.41 141 ALA B N 1
ATOM 3313 C CA . ALA B 1 141 ? 3.275 -2.284 -14.326 1 98.41 141 ALA B CA 1
ATOM 3314 C C . ALA B 1 141 ? 3.174 -3.199 -13.108 1 98.41 141 ALA B C 1
ATOM 3316 O O . ALA B 1 141 ? 2.832 -4.377 -13.236 1 98.41 141 ALA B O 1
ATOM 3317 N N . ASN B 1 142 ? 3.47 -2.629 -11.956 1 98.58 142 ASN B N 1
ATOM 3318 C CA . ASN B 1 142 ? 3.673 -3.431 -10.754 1 98.58 142 ASN B CA 1
ATOM 3319 C C . ASN B 1 142 ? 2.35 -3.762 -10.07 1 98.58 142 ASN B C 1
ATOM 3321 O O . ASN B 1 142 ? 2.277 -4.696 -9.27 1 98.58 142 ASN B O 1
ATOM 3325 N N . PHE B 1 143 ? 1.342 -2.97 -10.306 1 98.81 143 PHE B N 1
ATOM 3326 C CA . PHE B 1 143 ? 0.138 -3.143 -9.503 1 98.81 143 PHE B CA 1
ATOM 3327 C C . PHE B 1 143 ? -1.086 -3.319 -10.393 1 98.81 143 PHE B C 1
ATOM 3329 O O . PHE B 1 143 ? -1.722 -4.375 -10.382 1 98.81 143 PHE B O 1
ATOM 3336 N N . PHE B 1 144 ? -1.416 -2.323 -11.234 1 98.79 144 PHE B N 1
ATOM 3337 C CA . PHE B 1 144 ? -2.657 -2.371 -11.997 1 98.79 144 PHE B CA 1
ATOM 3338 C C . PHE B 1 144 ? -2.665 -3.566 -12.943 1 98.79 144 PHE B C 1
ATOM 3340 O O . PHE B 1 144 ? -3.712 -4.175 -13.173 1 98.79 144 PHE B O 1
ATOM 3347 N N . SER B 1 145 ? -1.55 -3.839 -13.493 1 98.82 145 SER B N 1
ATOM 3348 C CA . SER B 1 145 ? -1.459 -5.01 -14.359 1 98.82 145 SER B CA 1
ATOM 3349 C C . SER B 1 145 ? -1.81 -6.287 -13.601 1 98.82 145 SER B C 1
ATOM 3351 O O . SER B 1 145 ? -2.489 -7.166 -14.136 1 98.82 145 SER B O 1
ATOM 3353 N N . TYR B 1 146 ? -1.313 -6.434 -12.317 1 98.86 146 TYR B N 1
ATOM 3354 C CA . TYR B 1 146 ? -1.656 -7.58 -11.482 1 98.86 146 TYR B CA 1
ATOM 3355 C C . TYR B 1 146 ? -3.166 -7.692 -11.304 1 98.86 146 TYR B C 1
ATOM 3357 O O . TYR B 1 146 ? -3.735 -8.778 -11.439 1 98.86 146 TYR B O 1
ATOM 3365 N N . VAL B 1 147 ? -3.762 -6.578 -10.995 1 98.8 147 VAL B N 1
ATOM 3366 C CA . VAL B 1 147 ? -5.194 -6.528 -10.72 1 98.8 147 VAL B CA 1
ATOM 3367 C C . VAL B 1 147 ? -5.975 -6.944 -11.965 1 98.8 147 VAL B C 1
ATOM 3369 O O . VAL B 1 147 ? -6.901 -7.754 -11.883 1 98.8 147 VAL B O 1
ATOM 3372 N N . GLN B 1 148 ? -5.613 -6.422 -13.094 1 98.75 148 GLN B N 1
ATOM 3373 C CA . GLN B 1 148 ? -6.275 -6.727 -14.359 1 98.75 148 GLN B CA 1
ATOM 3374 C C . GLN B 1 148 ? -6.165 -8.212 -14.694 1 98.75 148 GLN B C 1
ATOM 3376 O O . GLN B 1 148 ? -7.146 -8.837 -15.1 1 98.75 148 GLN B O 1
ATOM 3381 N N . MET B 1 149 ? -5.005 -8.711 -14.533 1 98.89 149 MET B N 1
ATOM 3382 C CA . MET B 1 149 ? -4.772 -10.11 -14.882 1 98.89 149 MET B CA 1
ATOM 3383 C C . MET B 1 149 ? -5.539 -11.038 -13.946 1 98.89 149 MET B C 1
ATOM 3385 O O . MET B 1 149 ? -6.145 -12.014 -14.393 1 98.89 149 MET B O 1
ATOM 3389 N N . ALA B 1 150 ? -5.465 -10.723 -12.664 1 98.82 150 ALA B N 1
ATOM 3390 C CA . ALA B 1 150 ? -6.179 -11.546 -11.691 1 98.82 150 ALA B CA 1
ATOM 3391 C C . ALA B 1 150 ? -7.676 -11.571 -11.987 1 98.82 150 ALA B C 1
ATOM 3393 O O . ALA B 1 150 ? -8.301 -12.635 -11.969 1 98.82 150 ALA B O 1
ATOM 3394 N N . TRP B 1 151 ? -8.219 -10.402 -12.282 1 98.65 151 TRP B N 1
ATOM 3395 C CA . TRP B 1 151 ? -9.65 -10.319 -12.554 1 98.65 151 TRP B CA 1
ATOM 3396 C C . TRP B 1 151 ? -10.007 -11.076 -13.829 1 98.65 151 TRP B C 1
ATOM 3398 O O . TRP B 1 151 ? -10.993 -11.817 -13.863 1 98.65 151 TRP B O 1
ATOM 3408 N N . ARG B 1 152 ? -9.228 -10.891 -14.805 1 98.67 152 ARG B N 1
ATOM 3409 C CA . ARG B 1 152 ? -9.493 -11.521 -16.094 1 98.67 152 ARG B CA 1
ATOM 3410 C C . ARG B 1 152 ? -9.415 -13.04 -15.986 1 98.67 152 ARG B C 1
ATOM 3412 O O . ARG B 1 152 ? -10.15 -13.755 -16.672 1 98.67 152 ARG B O 1
ATOM 3419 N N . ALA B 1 153 ? -8.55 -13.521 -15.152 1 98.86 153 ALA B N 1
ATOM 3420 C CA . ALA B 1 153 ? -8.288 -14.954 -15.04 1 98.86 153 ALA B CA 1
ATOM 3421 C C . ALA B 1 153 ? -9.251 -15.612 -14.056 1 98.86 153 ALA B C 1
ATOM 3423 O O . ALA B 1 153 ? -9.346 -16.84 -13.999 1 98.86 153 ALA B O 1
ATOM 3424 N N . LEU B 1 154 ? -9.964 -14.859 -13.285 1 98.73 154 LEU B N 1
ATOM 3425 C CA . LEU B 1 154 ? -10.658 -15.347 -12.098 1 98.73 154 LEU B CA 1
ATOM 3426 C C . LEU B 1 154 ? -11.67 -16.426 -12.466 1 98.73 154 LEU B C 1
ATOM 3428 O O . LEU B 1 154 ? -11.746 -17.464 -11.803 1 98.73 154 LEU B O 1
ATOM 3432 N N . SER B 1 155 ? -12.458 -16.23 -13.484 1 98.34 155 SER B N 1
ATOM 3433 C CA . SER B 1 155 ? -13.474 -17.202 -13.873 1 98.34 155 SER B CA 1
ATOM 3434 C C . SER B 1 155 ? -12.846 -18.543 -14.237 1 98.34 155 SER B C 1
ATOM 3436 O O . SER B 1 155 ? -13.362 -19.598 -13.862 1 98.34 155 SER B O 1
ATOM 3438 N N . ALA B 1 156 ? -11.799 -18.532 -14.998 1 98.79 156 ALA B N 1
ATOM 3439 C CA . ALA B 1 156 ? -11.106 -19.759 -15.382 1 98.79 156 ALA B CA 1
ATOM 3440 C C . ALA B 1 156 ? -10.496 -20.448 -14.166 1 98.79 156 ALA B C 1
ATOM 3442 O O . ALA B 1 156 ? -10.513 -21.678 -14.068 1 98.79 156 ALA B O 1
ATOM 3443 N N . LEU B 1 157 ? -9.954 -19.669 -13.255 1 98.89 157 LEU B N 1
ATOM 3444 C CA . LEU B 1 157 ? -9.358 -20.216 -12.041 1 98.89 157 LEU B CA 1
ATOM 3445 C C . LEU B 1 157 ? -10.423 -20.85 -11.152 1 98.89 157 LEU B C 1
ATOM 3447 O O . LEU B 1 157 ? -10.159 -21.846 -10.475 1 98.89 157 LEU B O 1
ATOM 3451 N N . GLU B 1 158 ? -11.548 -20.241 -11.094 1 98.57 158 GLU B N 1
ATOM 3452 C CA . GLU B 1 158 ? -12.64 -20.821 -10.319 1 98.57 158 GLU B CA 1
ATOM 3453 C C . GLU B 1 158 ? -13.055 -22.179 -10.879 1 98.57 158 GLU B C 1
ATOM 3455 O O . GLU B 1 158 ? -13.376 -23.097 -10.123 1 98.57 158 GLU B O 1
ATOM 3460 N N . GLN B 1 159 ? -13.075 -22.315 -12.206 1 98.35 159 GLN B N 1
ATOM 3461 C CA . GLN B 1 159 ? -13.442 -23.576 -12.841 1 98.35 159 GLN B CA 1
ATOM 3462 C C . GLN B 1 159 ? -12.448 -24.679 -12.49 1 98.35 159 GLN B C 1
ATOM 3464 O O . GLN B 1 159 ? -12.831 -25.841 -12.333 1 98.35 159 GLN B O 1
ATOM 3469 N N . SER B 1 160 ? -11.226 -24.333 -12.298 1 98.36 160 SER B N 1
ATOM 3470 C CA . SER B 1 160 ? -10.183 -25.327 -12.069 1 98.36 160 SER B CA 1
ATOM 3471 C C . SER B 1 160 ? -9.844 -25.44 -10.586 1 98.36 160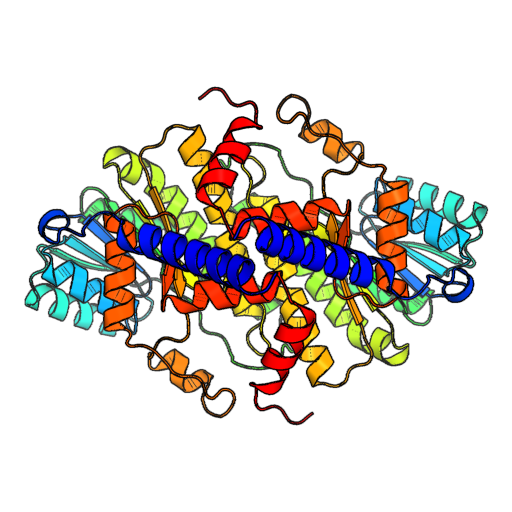 SER B C 1
ATOM 3473 O O . SER B 1 160 ? -8.997 -26.247 -10.197 1 98.36 160 SER B O 1
ATOM 3475 N N . LYS B 1 161 ? -10.473 -24.642 -9.778 1 98.12 161 LYS B N 1
ATOM 3476 C CA . LYS B 1 161 ? -10.074 -24.517 -8.379 1 98.12 161 LYS B CA 1
ATOM 3477 C C . LYS B 1 161 ? -8.608 -24.111 -8.26 1 98.12 161 LYS B C 1
ATOM 3479 O O . LYS B 1 161 ? -7.842 -24.739 -7.526 1 98.12 161 LYS B O 1
ATOM 3484 N N . GLY B 1 162 ? -8.325 -23.135 -9.036 1 98.65 162 GLY B N 1
ATOM 3485 C CA . GLY B 1 162 ? -6.932 -22.761 -9.22 1 98.65 162 GLY B CA 1
ATOM 3486 C C . GLY B 1 162 ? -6.439 -21.767 -8.186 1 98.65 162 GLY B C 1
ATOM 3487 O O . GLY B 1 162 ? -7.016 -21.652 -7.103 1 98.65 162 GLY B O 1
ATOM 3488 N N . ALA B 1 163 ? -5.208 -21.15 -8.487 1 98.79 163 ALA B N 1
ATOM 3489 C CA . ALA B 1 163 ? -4.549 -20.289 -7.509 1 98.79 163 ALA B CA 1
ATOM 3490 C C . ALA B 1 163 ? -3.912 -19.078 -8.185 1 98.79 163 ALA B C 1
ATOM 3492 O O . ALA B 1 163 ? -3.417 -19.176 -9.31 1 98.79 163 ALA B O 1
ATOM 3493 N N . VAL B 1 164 ? -4.036 -17.988 -7.518 1 98.93 164 VAL B N 1
ATOM 3494 C CA . VAL B 1 164 ? -3.249 -16.805 -7.852 1 98.93 164 VAL B CA 1
ATOM 3495 C C . VAL B 1 164 ? -2.055 -16.695 -6.907 1 98.93 164 VAL B C 1
ATOM 3497 O O . VAL B 1 164 ? -2.222 -16.687 -5.685 1 98.93 164 VAL B O 1
ATOM 3500 N N . VAL B 1 165 ? -0.87 -16.699 -7.454 1 98.95 165 VAL B N 1
ATOM 3501 C CA . VAL B 1 165 ? 0.366 -16.529 -6.697 1 98.95 165 VAL B CA 1
ATOM 3502 C C . VAL B 1 165 ? 0.934 -15.133 -6.942 1 98.95 165 VAL B C 1
ATOM 3504 O O . VAL B 1 165 ? 1.282 -14.787 -8.074 1 98.95 165 VAL B O 1
ATOM 3507 N N . VAL B 1 166 ? 0.995 -14.345 -5.92 1 98.94 166 VAL B N 1
ATOM 3508 C CA . VAL B 1 166 ? 1.407 -12.948 -6.014 1 98.94 166 VAL B CA 1
ATOM 3509 C C . VAL B 1 166 ? 2.792 -12.774 -5.395 1 98.94 166 VAL B C 1
ATOM 3511 O O . VAL B 1 166 ? 2.958 -12.913 -4.181 1 98.94 166 VAL B O 1
ATOM 3514 N N . VAL B 1 167 ? 3.748 -12.47 -6.219 1 98.9 167 VAL B N 1
ATOM 3515 C CA . VAL B 1 167 ? 5.096 -12.243 -5.709 1 98.9 167 VAL B CA 1
ATOM 3516 C C . VAL B 1 167 ? 5.225 -10.806 -5.21 1 98.9 167 VAL B C 1
ATOM 3518 O O . VAL B 1 167 ? 5.116 -9.858 -5.992 1 98.9 167 VAL B O 1
ATOM 3521 N N . SER B 1 168 ? 5.388 -10.673 -3.942 1 98.64 168 SER B N 1
ATOM 3522 C CA . SER B 1 168 ? 5.579 -9.387 -3.28 1 98.64 168 SER B CA 1
ATOM 3523 C C . SER B 1 168 ? 6.977 -9.276 -2.681 1 98.64 168 SER B C 1
ATOM 3525 O O . SER B 1 168 ? 7.924 -9.883 -3.185 1 98.64 168 SER B O 1
ATOM 3527 N N . SER B 1 169 ? 7.18 -8.392 -1.75 1 98.2 169 SER B N 1
ATOM 3528 C CA . SER B 1 169 ? 8.485 -8.069 -1.183 1 98.2 169 SER B CA 1
ATOM 3529 C C . SER B 1 169 ? 8.37 -7.694 0.291 1 98.2 169 SER B C 1
ATOM 3531 O O . SER B 1 169 ? 7.313 -7.246 0.742 1 98.2 169 SER B O 1
ATOM 3533 N N . LEU B 1 170 ? 9.46 -7.943 0.971 1 97.72 170 LEU B N 1
ATOM 3534 C CA . LEU B 1 170 ? 9.535 -7.398 2.323 1 97.72 170 LEU B CA 1
ATOM 3535 C C . LEU B 1 170 ? 9.317 -5.889 2.313 1 97.72 170 LEU B C 1
ATOM 3537 O O . LEU B 1 170 ? 8.788 -5.327 3.275 1 97.72 170 LEU B O 1
ATOM 3541 N N . LEU B 1 171 ? 9.629 -5.24 1.241 1 97.65 171 LEU B N 1
ATOM 3542 C CA . LEU B 1 171 ? 9.441 -3.801 1.094 1 97.65 171 LEU B CA 1
ATOM 3543 C C . LEU B 1 171 ? 7.965 -3.462 0.912 1 97.65 171 LEU B C 1
ATOM 3545 O O . LEU B 1 171 ? 7.588 -2.288 0.922 1 97.65 171 LEU B O 1
ATOM 3549 N N . GLY B 1 172 ? 7.098 -4.425 0.759 1 98.15 172 GLY B N 1
ATOM 3550 C CA . GLY B 1 172 ? 5.657 -4.234 0.798 1 98.15 172 GLY B CA 1
ATOM 3551 C C . GLY B 1 172 ? 5.094 -4.229 2.207 1 98.15 172 GLY B C 1
ATOM 3552 O O . GLY B 1 172 ? 3.907 -3.963 2.405 1 98.15 172 GLY B O 1
ATOM 3553 N N . ARG B 1 173 ? 6.012 -4.483 3.14 1 97.31 173 ARG B N 1
ATOM 3554 C CA . ARG B 1 173 ? 5.615 -4.581 4.541 1 97.31 173 ARG B CA 1
ATOM 3555 C C . ARG B 1 173 ? 6.389 -3.586 5.4 1 97.31 173 ARG B C 1
ATOM 3557 O O . ARG B 1 173 ? 5.868 -3.082 6.397 1 97.31 173 ARG B O 1
ATOM 3564 N N . ILE B 1 174 ? 7.584 -3.339 5.044 1 97.69 174 ILE B N 1
ATOM 3565 C CA . ILE B 1 174 ? 8.471 -2.438 5.773 1 97.69 174 ILE B CA 1
ATOM 3566 C C . ILE B 1 174 ? 9.009 -1.366 4.828 1 97.69 174 ILE B C 1
ATOM 3568 O O . ILE B 1 174 ? 9.84 -1.653 3.963 1 97.69 174 ILE B O 1
ATOM 3572 N N . PRO B 1 175 ? 8.606 -0.165 5.066 1 97.65 175 PRO B N 1
ATOM 3573 C CA . PRO B 1 175 ? 9.202 0.879 4.23 1 97.65 175 PRO B CA 1
ATOM 3574 C C . PRO B 1 175 ? 10.686 1.091 4.52 1 97.65 175 PRO B C 1
ATOM 3576 O O . PRO B 1 175 ? 11.089 1.15 5.685 1 97.65 175 PRO B O 1
ATOM 3579 N N . THR B 1 176 ? 11.526 1.147 3.526 1 96.5 176 THR B N 1
ATOM 3580 C CA . THR B 1 176 ? 12.952 1.436 3.62 1 96.5 176 THR B CA 1
ATOM 3581 C C . THR B 1 176 ? 13.351 2.521 2.624 1 96.5 176 THR B C 1
ATOM 3583 O O . THR B 1 176 ? 12.687 2.708 1.603 1 96.5 176 THR B O 1
ATOM 3586 N N . PRO B 1 177 ? 14.384 3.239 2.859 1 97.03 177 PRO B N 1
ATOM 3587 C CA . PRO B 1 177 ? 14.794 4.306 1.942 1 97.03 177 PRO B CA 1
ATOM 3588 C C . PRO B 1 177 ? 15.242 3.776 0.582 1 97.03 177 PRO B C 1
ATOM 3590 O O . PRO B 1 177 ? 15.482 2.575 0.432 1 97.03 177 PRO B O 1
ATOM 3593 N N . PHE B 1 178 ? 15.227 4.626 -0.516 1 95.99 178 PHE B N 1
ATOM 3594 C CA . PHE B 1 178 ? 15.854 4.461 -1.822 1 95.99 178 PHE B CA 1
ATOM 3595 C C . PHE B 1 178 ? 14.919 3.74 -2.785 1 95.99 178 PHE B C 1
ATOM 3597 O O . PHE B 1 178 ? 15.243 3.569 -3.962 1 95.99 178 PHE B O 1
ATOM 3604 N N . MET B 1 179 ? 13.763 3.293 -2.339 1 96.46 179 MET B N 1
ATOM 3605 C CA . MET B 1 179 ? 12.892 2.493 -3.195 1 96.46 179 MET B CA 1
ATOM 3606 C C . MET B 1 179 ? 11.441 2.948 -3.072 1 96.46 179 MET B C 1
ATOM 3608 O O . MET B 1 179 ? 10.53 2.121 -3.008 1 96.46 179 MET B O 1
ATOM 3612 N N . ALA B 1 180 ? 11.221 4.197 -3.081 1 98.08 180 ALA B N 1
ATOM 3613 C CA . ALA B 1 180 ? 9.903 4.756 -2.794 1 98.08 180 ALA B CA 1
ATOM 3614 C C . ALA B 1 180 ? 8.859 4.234 -3.777 1 98.08 180 ALA B C 1
ATOM 3616 O O . ALA B 1 180 ? 7.825 3.701 -3.37 1 98.08 180 ALA B O 1
ATOM 3617 N N . PRO B 1 181 ? 9.086 4.343 -5.16 1 98.04 181 PRO B N 1
ATOM 3618 C CA . PRO B 1 181 ? 8.052 3.858 -6.078 1 98.04 181 PRO B CA 1
ATOM 3619 C C . PRO B 1 181 ? 7.818 2.354 -5.962 1 98.04 181 PRO B C 1
ATOM 3621 O O . PRO B 1 181 ? 6.671 1.9 -5.993 1 98.04 181 PRO B O 1
ATOM 3624 N N . TYR B 1 182 ? 8.875 1.574 -5.829 1 98.02 182 TYR B N 1
ATOM 3625 C CA . TYR B 1 182 ? 8.776 0.124 -5.707 1 98.02 182 TYR B CA 1
ATOM 3626 C C . TYR B 1 182 ? 8.031 -0.266 -4.436 1 98.02 182 TYR B C 1
ATOM 3628 O O . TYR B 1 182 ? 7.097 -1.07 -4.479 1 98.02 182 TYR B O 1
ATOM 3636 N N . THR B 1 183 ? 8.449 0.33 -3.28 1 98.51 183 THR B N 1
ATOM 3637 C CA . THR B 1 183 ? 7.816 0.074 -1.991 1 98.51 183 THR B CA 1
ATOM 3638 C C . THR B 1 183 ? 6.326 0.402 -2.046 1 98.51 183 THR B C 1
ATOM 3640 O O . THR B 1 183 ? 5.495 -0.385 -1.59 1 98.51 183 THR B O 1
ATOM 3643 N N . THR B 1 184 ? 6.014 1.519 -2.633 1 98.6 184 THR B N 1
ATOM 3644 C CA . THR B 1 184 ? 4.629 1.956 -2.766 1 98.6 184 THR B CA 1
ATOM 3645 C C . THR B 1 184 ? 3.806 0.923 -3.53 1 98.6 184 THR B C 1
ATOM 3647 O O . THR B 1 184 ? 2.706 0.562 -3.108 1 98.6 184 THR B O 1
ATOM 3650 N N . SER B 1 185 ? 4.308 0.474 -4.621 1 98.61 185 SER B N 1
ATOM 3651 C CA . SER B 1 185 ? 3.589 -0.487 -5.45 1 98.61 185 SER B CA 1
ATOM 3652 C C . SER B 1 185 ? 3.379 -1.805 -4.712 1 98.61 185 SER B C 1
ATOM 3654 O O . SER B 1 185 ? 2.33 -2.439 -4.849 1 98.61 185 SER B O 1
ATOM 3656 N N . LYS B 1 186 ? 4.38 -2.253 -3.958 1 98.75 186 LYS B N 1
ATOM 3657 C CA . LYS B 1 186 ? 4.272 -3.528 -3.254 1 98.75 186 LYS B CA 1
ATOM 3658 C C . LYS B 1 186 ? 3.318 -3.422 -2.068 1 98.75 186 LYS B C 1
ATOM 3660 O O . LYS B 1 186 ? 2.614 -4.381 -1.743 1 98.75 186 LYS B O 1
ATOM 3665 N N . PHE B 1 187 ? 3.251 -2.251 -1.421 1 98.83 187 PHE B N 1
ATOM 3666 C CA . PHE B 1 187 ? 2.224 -2.013 -0.413 1 98.83 187 PHE B CA 1
ATOM 3667 C C . PHE B 1 187 ? 0.832 -2.093 -1.028 1 98.83 187 PHE B C 1
ATOM 3669 O O . PHE B 1 187 ? -0.053 -2.76 -0.488 1 98.83 187 PHE B O 1
ATOM 3676 N N . ALA B 1 188 ? 0.699 -1.433 -2.127 1 98.82 188 ALA B N 1
ATOM 3677 C CA . ALA B 1 188 ? -0.592 -1.452 -2.811 1 98.82 188 ALA B CA 1
ATOM 3678 C C . ALA B 1 188 ? -1.012 -2.879 -3.149 1 98.82 188 ALA B C 1
ATOM 3680 O O . ALA B 1 188 ? -2.175 -3.25 -2.969 1 98.82 188 ALA B O 1
ATOM 3681 N N . LEU B 1 189 ? -0.076 -3.615 -3.596 1 98.64 189 LEU B N 1
ATOM 3682 C CA . LEU B 1 189 ? -0.305 -5.009 -3.963 1 98.64 189 LEU B CA 1
ATOM 3683 C C . LEU B 1 189 ? -0.789 -5.814 -2.762 1 98.64 189 LEU B C 1
ATOM 3685 O O . LEU B 1 189 ? -1.764 -6.563 -2.863 1 98.64 189 LEU B O 1
ATOM 3689 N N . ASP B 1 190 ? -0.116 -5.69 -1.681 1 98.48 190 ASP B N 1
ATOM 3690 C CA . ASP B 1 190 ? -0.46 -6.425 -0.468 1 98.48 190 ASP B CA 1
ATOM 3691 C C . ASP B 1 190 ? -1.851 -6.04 0.031 1 98.48 190 ASP B C 1
ATOM 3693 O O . ASP B 1 190 ? -2.612 -6.897 0.487 1 98.48 190 ASP B O 1
ATOM 3697 N N . GLY B 1 191 ? -2.107 -4.767 -0.023 1 98.62 191 GLY B N 1
ATOM 3698 C CA . GLY B 1 191 ? -3.43 -4.315 0.377 1 98.62 191 GLY B CA 1
ATOM 3699 C C . GLY B 1 191 ? -4.544 -4.904 -0.468 1 98.62 191 GLY B C 1
ATOM 3700 O O . GLY B 1 191 ? -5.497 -5.477 0.063 1 98.62 191 GLY B O 1
ATOM 3701 N N . PHE B 1 192 ? -4.412 -4.849 -1.767 1 98.88 192 PHE B N 1
ATOM 3702 C CA . PHE B 1 192 ? -5.471 -5.271 -2.677 1 98.88 192 PHE B CA 1
ATOM 3703 C C . PHE B 1 192 ? -5.697 -6.775 -2.584 1 98.88 192 PHE B C 1
ATOM 3705 O O . PHE B 1 192 ? -6.835 -7.23 -2.447 1 98.88 192 PHE B O 1
ATOM 3712 N N . PHE B 1 193 ? -4.67 -7.487 -2.692 1 98.88 193 PHE B N 1
ATOM 3713 C CA . PHE B 1 193 ? -4.833 -8.935 -2.741 1 98.88 193 PHE B CA 1
ATOM 3714 C C . PHE B 1 193 ? -5.212 -9.484 -1.371 1 98.88 193 PHE B C 1
ATOM 3716 O O . PHE B 1 193 ? -5.816 -10.554 -1.271 1 98.88 193 PHE B O 1
ATOM 3723 N N . GLY B 1 194 ? -4.802 -8.76 -0.291 1 98.43 194 GLY B N 1
ATOM 3724 C CA . GLY B 1 194 ? -5.375 -9.099 1.001 1 98.43 194 GLY B CA 1
ATOM 3725 C C . GLY B 1 194 ? -6.888 -8.987 1.031 1 98.43 194 GLY B C 1
ATOM 3726 O O . GLY B 1 194 ? -7.569 -9.854 1.581 1 98.43 194 GLY B O 1
ATOM 3727 N N . VAL B 1 195 ? -7.395 -7.914 0.464 1 98.46 195 VAL B N 1
ATOM 3728 C CA . VAL B 1 195 ? -8.839 -7.71 0.404 1 98.46 195 VAL B CA 1
ATOM 3729 C C . VAL B 1 195 ? -9.479 -8.794 -0.46 1 98.46 195 VAL B C 1
ATOM 3731 O O . VAL B 1 195 ? -10.5 -9.375 -0.082 1 98.46 195 VAL B O 1
ATOM 3734 N N . LEU B 1 196 ? -8.897 -9.021 -1.599 1 98.6 196 LEU B N 1
ATOM 3735 C CA . LEU B 1 196 ? -9.446 -10.005 -2.526 1 98.6 196 LEU B CA 1
ATOM 3736 C C . LEU B 1 196 ? -9.509 -11.385 -1.88 1 98.6 196 LEU B C 1
ATOM 3738 O O . LEU B 1 196 ? -10.443 -12.149 -2.129 1 98.6 196 LEU B O 1
ATOM 3742 N N . HIS B 1 197 ? -8.501 -11.737 -1.085 1 98.05 197 HIS B N 1
ATOM 3743 C CA . HIS B 1 197 ? -8.517 -12.992 -0.342 1 98.05 197 HIS B CA 1
ATOM 3744 C C . HIS B 1 197 ? -9.766 -13.104 0.525 1 98.05 197 HIS B C 1
ATOM 3746 O O . HIS B 1 197 ? -10.447 -14.131 0.511 1 98.05 197 HIS B O 1
ATOM 3752 N N . HIS B 1 198 ? -10.072 -12.066 1.286 1 97.79 198 HIS B N 1
ATOM 3753 C CA . HIS B 1 198 ? -11.262 -12.062 2.13 1 97.79 198 HIS B CA 1
ATOM 3754 C C . HIS B 1 198 ? -12.529 -12.227 1.298 1 97.79 198 HIS B C 1
ATOM 3756 O O . HIS B 1 198 ? -13.413 -13.009 1.655 1 97.79 198 HIS B O 1
ATOM 3762 N N . GLU B 1 199 ? -12.556 -11.49 0.255 1 98.01 199 GLU B N 1
ATOM 3763 C CA . GLU B 1 199 ? -13.782 -11.463 -0.536 1 98.01 199 GLU B CA 1
ATOM 3764 C C . GLU B 1 199 ? -14.024 -12.803 -1.224 1 98.01 199 GLU B C 1
ATOM 3766 O O . GLU B 1 199 ? -15.158 -13.284 -1.279 1 98.01 199 GLU B O 1
ATOM 3771 N N . LEU B 1 200 ? -13.016 -13.385 -1.742 1 97.94 200 LEU B N 1
ATOM 3772 C CA . LEU B 1 200 ? -13.161 -14.7 -2.355 1 97.94 200 LEU B CA 1
ATOM 3773 C C . LEU B 1 200 ? -13.584 -15.738 -1.321 1 97.94 200 LEU B C 1
ATOM 3775 O O . LEU B 1 200 ? -14.426 -16.594 -1.602 1 97.94 200 LEU B O 1
ATOM 3779 N N . SER B 1 201 ? -12.957 -15.662 -0.182 1 96.76 201 SER B N 1
ATOM 3780 C CA . SER B 1 201 ? -13.334 -16.573 0.893 1 96.76 201 SER B CA 1
ATOM 3781 C C . SER B 1 201 ? -14.805 -16.411 1.264 1 96.76 201 SER B C 1
ATOM 3783 O O . SER B 1 201 ? -15.526 -17.4 1.411 1 96.76 201 SER B O 1
ATOM 3785 N N . MET B 1 202 ? -15.243 -15.217 1.4 1 96.39 202 MET B N 1
ATOM 3786 C CA . MET B 1 202 ? -16.619 -14.931 1.798 1 96.39 202 MET B CA 1
ATOM 3787 C C . MET B 1 202 ? -17.6 -15.37 0.716 1 96.39 202 MET B C 1
ATOM 3789 O O . MET B 1 202 ? -18.725 -15.773 1.019 1 96.39 202 MET B O 1
ATOM 3793 N N . LYS B 1 203 ? -17.135 -15.331 -0.525 1 96.7 203 LYS B N 1
ATOM 3794 C CA . LYS B 1 203 ? -17.952 -15.779 -1.649 1 96.7 203 LYS B CA 1
ATOM 3795 C C . LYS B 1 203 ? -17.885 -17.296 -1.807 1 96.7 203 LYS B C 1
ATOM 3797 O O . LYS B 1 203 ? -18.479 -17.856 -2.73 1 96.7 203 LYS B O 1
ATOM 3802 N N . LYS B 1 204 ? -17.06 -17.959 -0.982 1 96.58 204 LYS B N 1
ATOM 3803 C CA . LYS B 1 204 ? -16.84 -19.401 -1.031 1 96.58 204 LYS B CA 1
ATOM 3804 C C . LYS B 1 204 ? -16.245 -19.821 -2.373 1 96.58 204 LYS B C 1
ATOM 3806 O O . LYS B 1 204 ? -16.621 -20.855 -2.928 1 96.58 204 LYS B O 1
ATOM 3811 N N . SER B 1 205 ? -15.479 -18.898 -2.864 1 96.98 205 SER B N 1
ATOM 3812 C CA . SER B 1 205 ? -14.71 -19.251 -4.053 1 96.98 205 SER B CA 1
ATOM 3813 C C . SER B 1 205 ? -13.642 -20.291 -3.733 1 96.98 205 SER B C 1
ATOM 3815 O O . SER B 1 205 ? -13.083 -20.297 -2.634 1 96.98 205 SER B O 1
ATOM 3817 N N . ASN B 1 206 ? -13.349 -21.145 -4.644 1 97.03 206 ASN B N 1
ATOM 3818 C CA . ASN B 1 206 ? -12.332 -22.17 -4.435 1 97.03 206 ASN B CA 1
ATOM 3819 C C . ASN B 1 206 ? -10.967 -21.718 -4.948 1 97.03 206 ASN B C 1
ATOM 3821 O O . ASN B 1 206 ? -10.038 -22.521 -5.042 1 97.03 206 ASN B O 1
ATOM 3825 N N . VAL B 1 207 ? -10.89 -20.501 -5.367 1 98.64 207 VAL B N 1
ATOM 3826 C CA . VAL B 1 207 ? -9.618 -19.934 -5.803 1 98.64 207 VAL B CA 1
ATOM 3827 C C . VAL B 1 207 ? -8.801 -19.502 -4.588 1 98.64 207 VAL B C 1
ATOM 3829 O O . VAL B 1 207 ? -9.321 -18.845 -3.683 1 98.64 207 VAL B O 1
ATOM 3832 N N . SER B 1 208 ? -7.53 -19.895 -4.528 1 98.26 208 SER B N 1
ATOM 3833 C CA . SER B 1 208 ? -6.648 -19.459 -3.45 1 98.26 208 SER B CA 1
ATOM 3834 C C . SER B 1 208 ? -5.74 -18.321 -3.903 1 98.26 208 SER B C 1
ATOM 3836 O O . SER B 1 208 ? -5.431 -18.202 -5.09 1 98.26 208 SER B O 1
ATOM 3838 N N . ILE B 1 209 ? -5.422 -17.476 -3.001 1 98.62 209 ILE B N 1
ATOM 3839 C CA . ILE B 1 209 ? -4.441 -16.419 -3.224 1 98.62 209 ILE B CA 1
ATOM 3840 C C . ILE B 1 209 ? -3.272 -16.588 -2.257 1 98.62 209 ILE B C 1
ATOM 3842 O O . ILE B 1 209 ? -3.47 -16.691 -1.045 1 98.62 209 ILE B O 1
ATOM 3846 N N . SER B 1 210 ? -2.069 -16.662 -2.797 1 98.55 210 SER B N 1
ATOM 3847 C CA . SER B 1 210 ? -0.851 -16.707 -1.995 1 98.55 210 SER B CA 1
ATOM 3848 C C . SER B 1 210 ? -0.001 -15.459 -2.209 1 98.55 210 SER B C 1
ATOM 3850 O O . SER B 1 210 ? 0.442 -15.188 -3.327 1 98.55 210 SER B O 1
ATOM 3852 N N . ILE B 1 211 ? 0.167 -14.68 -1.224 1 98.62 211 ILE B N 1
ATOM 3853 C CA . ILE B 1 211 ? 1.068 -13.534 -1.279 1 98.62 211 ILE B CA 1
ATOM 3854 C C . ILE B 1 211 ? 2.452 -13.941 -0.782 1 98.62 211 ILE B C 1
ATOM 3856 O O . ILE B 1 211 ? 2.607 -14.359 0.368 1 98.62 211 ILE B O 1
ATOM 3860 N N . CYS B 1 212 ? 3.438 -13.805 -1.615 1 98.79 212 CYS B N 1
ATOM 3861 C CA . CYS B 1 212 ? 4.789 -14.269 -1.321 1 98.79 212 CYS B CA 1
ATOM 3862 C C . CYS B 1 212 ? 5.721 -13.094 -1.048 1 98.79 212 CYS B C 1
ATOM 3864 O O . CYS B 1 212 ? 6.209 -12.454 -1.981 1 98.79 212 CYS B O 1
ATOM 3866 N N . THR B 1 213 ? 6.007 -12.902 0.167 1 98.63 213 THR B N 1
ATOM 3867 C CA . THR B 1 213 ? 6.87 -11.812 0.608 1 98.63 213 THR B CA 1
ATOM 3868 C C . THR B 1 213 ? 8.331 -12.252 0.626 1 98.63 213 THR B C 1
ATOM 3870 O O . THR B 1 213 ? 8.716 -13.11 1.422 1 98.63 213 THR B O 1
ATOM 3873 N N . LEU B 1 214 ? 9.142 -11.609 -0.182 1 98.57 214 LEU B N 1
ATOM 3874 C CA . LEU B 1 214 ? 10.526 -12.042 -0.344 1 98.57 214 LEU B CA 1
ATOM 3875 C C . LEU B 1 214 ? 11.488 -11.017 0.247 1 98.57 214 LEU B C 1
ATOM 3877 O O . LEU B 1 214 ? 11.258 -9.81 0.142 1 98.57 214 LEU B O 1
ATOM 3881 N N . GLY B 1 215 ? 12.538 -11.527 0.86 1 97.2 215 GLY B N 1
ATOM 3882 C CA . GLY B 1 215 ? 13.688 -10.691 1.164 1 97.2 215 GLY B CA 1
ATOM 3883 C C . GLY B 1 215 ? 14.586 -10.452 -0.035 1 97.2 215 GLY B C 1
ATOM 3884 O O . GLY B 1 215 ? 14.12 -10.455 -1.176 1 97.2 215 GLY B O 1
ATOM 3885 N N . LEU B 1 216 ? 15.817 -10.166 0.188 1 96.26 216 LEU B N 1
ATOM 3886 C CA . LEU B 1 216 ? 16.759 -9.931 -0.901 1 96.26 216 LEU B CA 1
ATOM 3887 C C . LEU B 1 216 ? 17.122 -11.238 -1.597 1 96.26 216 LEU B C 1
ATOM 3889 O O . LEU B 1 216 ? 17.694 -12.139 -0.978 1 96.26 216 LEU B O 1
ATOM 3893 N N . ILE B 1 217 ? 16.735 -11.333 -2.797 1 97.97 217 ILE B N 1
ATOM 3894 C CA . ILE B 1 217 ? 17.014 -12.515 -3.606 1 97.97 217 ILE B CA 1
ATOM 3895 C C . ILE B 1 217 ? 18.151 -12.216 -4.58 1 97.97 217 ILE B C 1
ATOM 3897 O O . ILE B 1 217 ? 18.215 -11.127 -5.155 1 97.97 217 ILE B O 1
ATOM 3901 N N . ASP B 1 218 ? 18.952 -13.217 -4.803 1 96.66 218 ASP B N 1
ATOM 3902 C CA . ASP B 1 218 ? 20.163 -13.061 -5.602 1 96.66 218 ASP B CA 1
ATOM 3903 C C . ASP B 1 218 ? 19.846 -13.104 -7.095 1 96.66 218 ASP B C 1
ATOM 3905 O O . ASP B 1 218 ? 20.062 -14.124 -7.753 1 96.66 218 ASP B O 1
ATOM 3909 N N . THR B 1 219 ? 19.335 -12.075 -7.631 1 96.05 219 THR B N 1
ATOM 3910 C CA . THR B 1 219 ? 19.164 -11.859 -9.063 1 96.05 219 THR B CA 1
ATOM 3911 C C . THR B 1 219 ? 20.129 -10.789 -9.567 1 96.05 219 THR B C 1
ATOM 3913 O O . THR B 1 219 ? 20.564 -9.927 -8.801 1 96.05 219 THR B O 1
ATOM 3916 N N . GLU B 1 220 ? 20.442 -10.829 -10.783 1 93.46 220 GLU B N 1
ATOM 3917 C CA . GLU B 1 220 ? 21.363 -9.852 -11.355 1 93.46 220 GLU B CA 1
ATOM 3918 C C . GLU B 1 220 ? 20.846 -8.429 -11.165 1 93.46 220 GLU B C 1
ATOM 3920 O O . GLU B 1 220 ? 21.595 -7.54 -10.756 1 93.46 220 GLU B O 1
ATOM 3925 N N . SER B 1 221 ? 19.631 -8.264 -11.428 1 91.63 221 SER B N 1
ATOM 3926 C CA . SER B 1 221 ? 19.026 -6.94 -11.323 1 91.63 221 SER B CA 1
ATOM 3927 C C . SER B 1 221 ? 19.064 -6.427 -9.887 1 91.63 221 SER B C 1
ATOM 3929 O O . SER B 1 221 ? 19.445 -5.281 -9.642 1 91.63 221 SER B O 1
ATOM 3931 N N . ALA B 1 222 ? 18.685 -7.219 -8.934 1 92.44 222 ALA B N 1
ATOM 3932 C CA . ALA B 1 222 ? 18.662 -6.812 -7.531 1 92.44 222 ALA B CA 1
ATOM 3933 C C . ALA B 1 222 ? 20.069 -6.507 -7.025 1 92.44 222 ALA B C 1
ATOM 3935 O O . ALA B 1 222 ? 20.289 -5.493 -6.359 1 92.44 222 ALA B O 1
ATOM 3936 N N . MET B 1 223 ? 21.015 -7.335 -7.355 1 93.02 223 MET B N 1
ATOM 3937 C CA . MET B 1 223 ? 22.383 -7.18 -6.868 1 93.02 223 MET B CA 1
ATOM 3938 C C . MET B 1 223 ? 23.028 -5.925 -7.447 1 93.02 223 MET B C 1
ATOM 3940 O O . MET B 1 223 ? 23.801 -5.248 -6.767 1 93.02 223 MET B O 1
ATOM 3944 N N . GLU B 1 224 ? 22.713 -5.655 -8.628 1 91.66 224 GLU B N 1
ATOM 3945 C CA . GLU B 1 224 ? 23.224 -4.434 -9.244 1 91.66 224 GLU B CA 1
ATOM 3946 C C . GLU B 1 224 ? 22.692 -3.193 -8.532 1 91.66 224 GLU B C 1
ATOM 3948 O O . GLU B 1 224 ? 23.425 -2.221 -8.338 1 91.66 224 GLU B O 1
ATOM 3953 N N . LYS B 1 225 ? 21.502 -3.22 -8.154 1 89.13 225 LYS B N 1
ATOM 3954 C CA . LYS B 1 225 ? 20.845 -2.06 -7.558 1 89.13 225 LYS B CA 1
ATOM 3955 C C . LYS B 1 225 ? 21.35 -1.81 -6.14 1 89.13 225 LYS B C 1
ATOM 3957 O O . LYS B 1 225 ? 21.542 -0.661 -5.738 1 89.13 225 LYS B O 1
ATOM 3962 N N . VAL B 1 226 ? 21.587 -2.817 -5.423 1 90.41 226 VAL B N 1
ATOM 3963 C CA . VAL B 1 226 ? 21.927 -2.632 -4.016 1 90.41 226 VAL B CA 1
ATOM 3964 C C . VAL B 1 226 ? 23.432 -2.416 -3.872 1 90.41 226 VAL B C 1
ATOM 3966 O O . VAL B 1 226 ? 23.91 -2.019 -2.807 1 90.41 226 VAL B O 1
ATOM 3969 N N . ARG B 1 227 ? 24.153 -2.673 -4.873 1 88.37 227 ARG B N 1
ATOM 3970 C CA . ARG B 1 227 ? 25.608 -2.569 -4.821 1 88.37 227 ARG B CA 1
ATOM 3971 C C . ARG B 1 227 ? 26.041 -1.197 -4.314 1 88.37 227 ARG B C 1
ATOM 3973 O O . ARG B 1 227 ? 25.589 -0.17 -4.825 1 88.37 227 ARG B O 1
ATOM 3980 N N . GLY B 1 228 ? 26.813 -1.204 -3.268 1 86.78 228 GLY B N 1
ATOM 3981 C CA . GLY B 1 228 ? 27.374 0.034 -2.751 1 86.78 228 GLY B CA 1
ATOM 3982 C C . GLY B 1 228 ? 26.443 0.757 -1.795 1 86.78 228 GLY B C 1
ATOM 3983 O O . GLY B 1 228 ? 26.83 1.75 -1.176 1 86.78 228 GLY B O 1
ATOM 3984 N N . VAL B 1 229 ? 25.274 0.322 -1.707 1 89.28 229 VAL B N 1
ATOM 3985 C CA . VAL B 1 229 ? 24.308 1.036 -0.878 1 89.28 229 VAL B CA 1
ATOM 3986 C C . VAL B 1 229 ? 23.918 0.173 0.32 1 89.28 229 VAL B C 1
ATOM 3988 O O . VAL B 1 229 ? 23.751 0.681 1.431 1 89.28 229 VAL B O 1
ATOM 3991 N N . LEU B 1 230 ? 23.744 -1.076 0.069 1 88.7 230 LEU B N 1
ATOM 3992 C CA . LEU B 1 230 ? 23.292 -2.01 1.094 1 88.7 230 LEU B CA 1
ATOM 3993 C C . LEU B 1 230 ? 24.103 -3.3 1.049 1 88.7 230 LEU B C 1
ATOM 3995 O O . LEU B 1 230 ? 24.283 -3.889 -0.02 1 88.7 230 LEU B O 1
ATOM 3999 N N . ASP B 1 231 ? 24.632 -3.624 2.222 1 84.39 231 ASP B N 1
ATOM 4000 C CA . ASP B 1 231 ? 25.289 -4.922 2.34 1 84.39 231 ASP B CA 1
ATOM 4001 C C . ASP B 1 231 ? 24.401 -5.921 3.078 1 84.39 231 ASP B C 1
ATOM 4003 O O . ASP B 1 231 ? 24.336 -5.91 4.309 1 84.39 231 ASP B O 1
ATOM 4007 N N . ALA B 1 232 ? 23.64 -6.627 2.435 1 85.54 232 ALA B N 1
ATOM 4008 C CA . ALA B 1 232 ? 22.772 -7.644 3.022 1 85.54 232 ALA B CA 1
ATOM 4009 C C . ALA B 1 232 ? 22.909 -8.974 2.286 1 85.54 232 ALA B C 1
ATOM 4011 O O . ALA B 1 232 ? 23.154 -8.999 1.078 1 85.54 232 ALA B O 1
ATOM 4012 N N . PRO B 1 233 ? 22.794 -9.99 3.031 1 90.09 233 PRO B N 1
ATOM 4013 C CA . PRO B 1 233 ? 22.853 -11.294 2.365 1 90.09 233 PRO B CA 1
ATOM 4014 C C . PRO B 1 233 ? 21.689 -11.519 1.403 1 90.09 233 PRO B C 1
ATOM 4016 O O . PRO B 1 233 ? 20.557 -11.125 1.696 1 90.09 233 PRO B O 1
ATOM 4019 N N . ALA B 1 234 ? 21.971 -12.038 0.263 1 95.51 234 ALA B N 1
ATOM 4020 C CA . ALA B 1 234 ? 20.958 -12.403 -0.724 1 95.51 234 ALA B CA 1
ATOM 4021 C C . ALA B 1 234 ? 20.758 -13.916 -0.771 1 95.51 234 ALA B C 1
ATOM 4023 O O . ALA B 1 234 ? 21.698 -14.68 -0.541 1 95.51 234 ALA B O 1
ATOM 4024 N N . TYR B 1 235 ? 19.565 -14.384 -1.012 1 97.27 235 TYR B N 1
ATOM 4025 C CA . TYR B 1 235 ? 19.224 -15.801 -1.079 1 97.27 235 TYR B CA 1
ATOM 4026 C C . TYR B 1 235 ? 19.026 -16.247 -2.523 1 97.27 235 TYR B C 1
ATOM 4028 O O . TYR B 1 235 ? 18.671 -15.44 -3.385 1 97.27 235 TYR B O 1
ATOM 4036 N N . PRO B 1 236 ? 19.218 -17.522 -2.804 1 97.4 236 PRO B N 1
ATOM 4037 C CA . PRO B 1 236 ? 19.21 -17.987 -4.192 1 97.4 236 PRO B CA 1
ATOM 4038 C C . PRO B 1 236 ? 17.834 -17.876 -4.844 1 97.4 236 PRO B C 1
ATOM 4040 O O . PRO B 1 236 ? 16.826 -18.245 -4.235 1 97.4 236 PRO B O 1
ATOM 4043 N N . ALA B 1 237 ? 17.839 -17.407 -6.056 1 98.2 237 ALA B N 1
ATOM 4044 C CA . ALA B 1 237 ? 16.61 -17.242 -6.828 1 98.2 237 ALA B CA 1
ATOM 4045 C C . ALA B 1 237 ? 15.909 -18.581 -7.037 1 98.2 237 ALA B C 1
ATOM 4047 O O . ALA B 1 237 ? 14.679 -18.657 -7.003 1 98.2 237 ALA B O 1
ATOM 4048 N N . THR B 1 238 ? 16.659 -19.662 -7.218 1 98.3 238 THR B N 1
ATOM 4049 C CA . THR B 1 238 ? 16.098 -20.986 -7.461 1 98.3 238 THR B CA 1
ATOM 4050 C C . THR B 1 238 ? 15.309 -21.47 -6.248 1 98.3 238 THR B C 1
ATOM 4052 O O . THR B 1 238 ? 14.216 -22.022 -6.391 1 98.3 238 THR B O 1
ATOM 4055 N N . ASP B 1 239 ? 15.886 -21.237 -5.048 1 98.18 239 ASP B N 1
ATOM 4056 C CA . ASP B 1 239 ? 15.202 -21.634 -3.821 1 98.18 239 ASP B CA 1
ATOM 4057 C C . ASP B 1 239 ? 13.939 -20.803 -3.602 1 98.18 239 ASP B C 1
ATOM 4059 O O . ASP B 1 239 ? 12.904 -21.333 -3.193 1 98.18 239 ASP B O 1
ATOM 4063 N N . ALA B 1 240 ? 14.105 -19.512 -3.834 1 98.5 240 ALA B N 1
ATOM 4064 C CA . ALA B 1 240 ? 12.937 -18.643 -3.716 1 98.5 240 ALA B CA 1
ATOM 4065 C C . ALA B 1 240 ? 11.813 -19.105 -4.639 1 98.5 240 ALA B C 1
ATOM 4067 O O . ALA B 1 240 ? 10.652 -19.171 -4.229 1 98.5 240 ALA B O 1
ATOM 4068 N N . ALA B 1 241 ? 12.152 -19.426 -5.871 1 98.79 241 ALA B N 1
ATOM 4069 C CA . ALA B 1 241 ? 11.187 -19.88 -6.869 1 98.79 241 ALA B CA 1
ATOM 4070 C C . ALA B 1 241 ? 10.455 -21.132 -6.394 1 98.79 241 ALA B C 1
ATOM 4072 O O . ALA B 1 241 ? 9.23 -21.221 -6.506 1 98.79 241 ALA B O 1
ATOM 4073 N N . LEU B 1 242 ? 11.196 -22.076 -5.885 1 98.4 242 LEU B N 1
ATOM 4074 C CA . LEU B 1 242 ? 10.591 -23.318 -5.415 1 98.4 242 LEU B CA 1
ATOM 4075 C C . LEU B 1 242 ? 9.638 -23.053 -4.254 1 98.4 242 LEU B C 1
ATOM 4077 O O . LEU B 1 242 ? 8.57 -23.664 -4.171 1 98.4 242 LEU B O 1
ATOM 4081 N N . ASN B 1 243 ? 10.051 -22.175 -3.374 1 98.24 243 ASN B N 1
ATOM 4082 C CA . ASN B 1 243 ? 9.192 -21.833 -2.245 1 98.24 243 ASN B CA 1
ATOM 4083 C C . ASN B 1 243 ? 7.9 -21.165 -2.707 1 98.24 243 ASN B C 1
ATOM 4085 O O . ASN B 1 243 ? 6.827 -21.441 -2.167 1 98.24 243 ASN B O 1
ATOM 4089 N N . ILE B 1 244 ? 7.971 -20.307 -3.686 1 98.74 244 ILE B N 1
ATOM 4090 C CA . ILE B 1 244 ? 6.801 -19.629 -4.234 1 98.74 244 ILE B CA 1
ATOM 4091 C C . ILE B 1 244 ? 5.846 -20.656 -4.838 1 98.74 244 ILE B C 1
ATOM 4093 O O . ILE B 1 244 ? 4.641 -20.62 -4.577 1 98.74 244 ILE B O 1
ATOM 4097 N N . ILE B 1 245 ? 6.383 -21.58 -5.627 1 98.77 245 ILE B N 1
ATOM 4098 C CA . ILE B 1 245 ? 5.586 -22.612 -6.28 1 98.77 245 ILE B CA 1
ATOM 4099 C C . ILE B 1 245 ? 4.901 -23.48 -5.227 1 98.77 245 ILE B C 1
ATOM 4101 O O . ILE B 1 245 ? 3.712 -23.785 -5.343 1 98.77 245 ILE B O 1
ATOM 4105 N N . THR B 1 246 ? 5.644 -23.825 -4.204 1 98.19 246 THR B N 1
ATOM 4106 C CA . THR B 1 246 ? 5.118 -24.661 -3.13 1 98.19 246 THR B CA 1
ATOM 4107 C C . THR B 1 246 ? 3.976 -23.954 -2.405 1 98.19 246 THR B C 1
ATOM 4109 O O . THR B 1 246 ? 2.964 -24.576 -2.075 1 98.19 246 THR B O 1
ATOM 4112 N N . ALA B 1 247 ? 4.143 -22.678 -2.154 1 97.81 247 ALA B N 1
ATOM 4113 C CA . ALA B 1 247 ? 3.107 -21.905 -1.474 1 97.81 247 ALA B CA 1
ATOM 4114 C C . ALA B 1 247 ? 1.803 -21.92 -2.266 1 97.81 247 ALA B C 1
ATOM 4116 O O . ALA B 1 247 ? 0.722 -22.069 -1.692 1 97.81 247 ALA B O 1
ATOM 4117 N N . GLY B 1 248 ? 1.919 -21.739 -3.571 1 98.09 248 GLY B N 1
ATOM 4118 C CA . GLY B 1 248 ? 0.735 -21.793 -4.414 1 98.09 248 GLY B CA 1
ATOM 4119 C C . GLY B 1 248 ? 0.088 -23.165 -4.445 1 98.09 248 GLY B C 1
ATOM 4120 O O . GLY B 1 248 ? -1.131 -23.285 -4.305 1 98.09 248 GLY B O 1
ATOM 4121 N N . ALA B 1 249 ? 0.875 -24.18 -4.618 1 98 249 ALA B N 1
ATOM 4122 C CA . ALA B 1 249 ? 0.385 -25.546 -4.78 1 98 249 ALA B CA 1
ATOM 4123 C C . ALA B 1 249 ? -0.273 -26.048 -3.498 1 98 249 ALA B C 1
ATOM 4125 O O . ALA B 1 249 ? -1.199 -26.862 -3.545 1 98 249 ALA B O 1
ATOM 4126 N N . THR B 1 250 ? 0.249 -25.563 -2.379 1 97.15 250 THR B N 1
ATOM 4127 C CA . THR B 1 250 ? -0.307 -26 -1.104 1 97.15 250 THR B CA 1
ATOM 4128 C C . THR B 1 250 ? -1.32 -24.987 -0.58 1 97.15 250 THR B C 1
ATOM 4130 O O . THR B 1 250 ? -1.773 -25.087 0.563 1 97.15 250 THR B O 1
ATOM 4133 N N . ARG B 1 251 ? -1.554 -23.947 -1.333 1 96.37 251 ARG B N 1
ATOM 4134 C CA . ARG B 1 251 ? -2.616 -22.977 -1.084 1 96.37 251 ARG B CA 1
ATOM 4135 C C . ARG B 1 251 ? -2.369 -22.216 0.214 1 96.37 251 ARG B C 1
ATOM 4137 O O . ARG B 1 251 ? -3.292 -22.011 1.005 1 96.37 251 ARG B O 1
ATOM 4144 N N . GLN B 1 252 ? -1.1 -21.928 0.417 1 95.33 252 GLN B N 1
ATOM 4145 C CA . GLN B 1 252 ? -0.758 -21.097 1.567 1 95.33 252 GLN B CA 1
ATOM 4146 C C . GLN B 1 252 ? -1.137 -19.639 1.325 1 95.33 252 GLN B C 1
ATOM 4148 O O . GLN B 1 252 ? -0.856 -19.089 0.258 1 95.33 252 GLN B O 1
ATOM 4153 N N . GLN B 1 253 ? -1.7 -19.039 2.29 1 94.58 253 GLN B N 1
ATOM 4154 C CA . GLN B 1 253 ? -2.136 -17.656 2.129 1 94.58 253 GLN B CA 1
ATOM 4155 C C . GLN B 1 253 ? -0.943 -16.712 2.015 1 94.58 253 GLN B C 1
ATOM 4157 O O . GLN B 1 253 ? -1.001 -15.713 1.295 1 94.58 253 GLN B O 1
ATOM 4162 N N . GLU B 1 254 ? 0.059 -17.032 2.794 1 95.7 254 GLU B N 1
ATOM 4163 C CA . GLU B 1 254 ? 1.236 -16.169 2.803 1 95.7 254 GLU B CA 1
ATOM 4164 C C . GLU B 1 254 ? 2.521 -16.989 2.861 1 95.7 254 GLU B C 1
ATOM 4166 O O . GLU B 1 254 ? 2.573 -18.027 3.524 1 95.7 254 GLU B O 1
ATOM 4171 N N . LEU B 1 255 ? 3.488 -16.506 2.185 1 96.81 255 LEU B N 1
ATOM 4172 C CA . LEU B 1 255 ? 4.857 -17.004 2.263 1 96.81 255 LEU B CA 1
ATOM 4173 C C . LEU B 1 255 ? 5.826 -15.879 2.61 1 96.81 255 LEU B C 1
ATOM 4175 O O . LEU B 1 255 ? 5.74 -14.785 2.047 1 96.81 255 LEU B O 1
ATOM 4179 N N . PHE B 1 256 ? 6.625 -16.072 3.571 1 96.85 256 PHE B N 1
ATOM 4180 C CA . PHE B 1 256 ? 7.806 -15.252 3.813 1 96.85 256 PHE B CA 1
ATOM 4181 C C . PHE B 1 256 ? 9.079 -16.031 3.504 1 96.85 256 PHE B C 1
ATOM 4183 O O . PHE B 1 256 ? 9.286 -17.127 4.031 1 96.85 256 PHE B O 1
ATOM 4190 N N . TYR B 1 257 ? 9.826 -15.476 2.633 1 97.23 257 TYR B N 1
ATOM 4191 C CA . TYR B 1 257 ? 11.09 -16.112 2.283 1 97.23 257 TYR B CA 1
ATOM 4192 C C . TYR B 1 257 ? 12.217 -15.087 2.218 1 97.23 257 TYR B C 1
ATOM 4194 O O . TYR B 1 257 ? 12.111 -14.084 1.509 1 97.23 257 TYR B O 1
ATOM 4202 N N . PRO B 1 258 ? 13.415 -15.312 2.886 1 95.93 258 PRO B N 1
ATOM 4203 C CA . PRO B 1 258 ? 13.601 -16.392 3.857 1 95.93 258 PRO B CA 1
ATOM 4204 C C . PRO B 1 258 ? 12.722 -16.23 5.096 1 95.93 258 PRO B C 1
ATOM 4206 O O . PRO B 1 258 ? 12.108 -15.177 5.288 1 95.93 258 PRO B O 1
ATOM 4209 N N . TRP B 1 259 ? 12.651 -17.192 5.901 1 91.78 259 TRP B N 1
ATOM 4210 C CA . TRP B 1 259 ? 11.657 -17.275 6.967 1 91.78 259 TRP B CA 1
ATOM 4211 C C . TRP B 1 259 ? 11.822 -16.127 7.956 1 91.78 259 TRP B C 1
ATOM 4213 O O . TRP B 1 259 ? 10.842 -15.653 8.536 1 91.78 259 TRP B O 1
ATOM 4223 N N . PHE B 1 260 ? 12.977 -15.651 8.159 1 91.58 260 PHE B N 1
ATOM 4224 C CA . PHE B 1 260 ? 13.223 -14.65 9.191 1 91.58 260 PHE B CA 1
ATOM 4225 C C . PHE B 1 260 ? 12.639 -13.301 8.788 1 91.58 260 PHE B C 1
ATOM 4227 O O . PHE B 1 260 ? 12.497 -12.406 9.623 1 91.58 260 PHE B O 1
ATOM 4234 N N . THR B 1 261 ? 12.321 -13.104 7.506 1 94.47 261 THR B N 1
ATOM 4235 C CA . THR B 1 261 ? 11.691 -11.864 7.066 1 94.47 261 THR B CA 1
ATOM 4236 C C . THR B 1 261 ? 10.365 -11.644 7.788 1 94.47 261 THR B C 1
ATOM 4238 O O . THR B 1 261 ? 9.957 -10.503 8.015 1 94.47 261 THR B O 1
ATOM 4241 N N . TYR B 1 262 ? 9.708 -12.727 8.156 1 94.11 262 TYR B N 1
ATOM 4242 C CA . TYR B 1 262 ? 8.486 -12.61 8.943 1 94.11 262 TYR B CA 1
ATOM 4243 C C . TYR B 1 262 ? 8.767 -11.965 10.294 1 94.11 262 TYR B C 1
ATOM 4245 O O . TYR B 1 262 ? 8.041 -11.065 10.723 1 94.11 262 TYR B O 1
ATOM 4253 N N . SER B 1 263 ? 9.813 -12.427 10.975 1 92.4 263 SER B N 1
ATOM 4254 C CA . SER B 1 263 ? 10.196 -11.87 12.269 1 92.4 263 SER B CA 1
ATOM 4255 C C . SER B 1 263 ? 10.571 -10.397 12.147 1 92.4 263 SER B C 1
ATOM 4257 O O . SER B 1 263 ? 10.256 -9.596 13.029 1 92.4 263 SER B O 1
ATOM 4259 N N . LEU B 1 264 ? 11.246 -10.099 11.095 1 92.37 264 LEU B N 1
ATOM 4260 C CA . LEU B 1 264 ? 11.631 -8.71 10.87 1 92.37 264 LEU B CA 1
ATOM 4261 C C . LEU B 1 264 ? 10.4 -7.822 10.728 1 92.37 264 LEU B C 1
ATOM 4263 O O . LEU B 1 264 ? 10.369 -6.707 11.255 1 92.37 264 LEU B O 1
ATOM 4267 N N . HIS B 1 265 ? 9.452 -8.344 9.99 1 94.26 265 HIS B N 1
ATOM 4268 C CA . HIS B 1 265 ? 8.196 -7.628 9.794 1 94.26 265 HIS B CA 1
ATOM 4269 C C . HIS B 1 265 ? 7.486 -7.387 11.122 1 94.26 265 HIS B C 1
ATOM 4271 O O . HIS B 1 265 ? 7.044 -6.271 11.402 1 94.26 265 HIS B O 1
ATOM 4277 N N . LEU B 1 266 ? 7.44 -8.391 11.97 1 91.98 266 LEU B N 1
ATOM 4278 C CA . LEU B 1 266 ? 6.79 -8.273 13.271 1 91.98 266 LEU B CA 1
ATOM 4279 C C . LEU B 1 266 ? 7.553 -7.311 14.174 1 91.98 266 LEU B C 1
ATOM 4281 O O . LEU B 1 266 ? 6.946 -6.505 14.883 1 91.98 266 LEU B O 1
ATOM 4285 N N . PHE B 1 267 ? 8.827 -7.393 14.143 1 91.44 267 PHE B N 1
ATOM 4286 C CA . PHE B 1 267 ? 9.664 -6.529 14.966 1 91.44 267 PHE B CA 1
ATOM 4287 C C . PHE B 1 267 ? 9.502 -5.069 14.558 1 91.44 267 PHE B C 1
ATOM 4289 O O . PHE B 1 267 ? 9.501 -4.177 15.408 1 91.44 267 PHE B O 1
ATOM 4296 N N . ASN B 1 268 ? 9.406 -4.877 13.297 1 93.05 268 ASN B N 1
ATOM 4297 C CA . ASN B 1 268 ? 9.187 -3.527 12.789 1 93.05 268 ASN B CA 1
ATOM 4298 C C . ASN B 1 268 ? 7.897 -2.924 13.339 1 93.05 268 ASN B C 1
ATOM 4300 O O . ASN B 1 268 ? 7.863 -1.748 13.704 1 93.05 268 ASN B O 1
ATOM 4304 N N . ASP B 1 269 ? 6.866 -3.689 13.384 1 90.62 269 ASP B N 1
ATOM 4305 C CA . ASP B 1 269 ? 5.571 -3.195 13.84 1 90.62 269 ASP B CA 1
ATOM 4306 C C . ASP B 1 269 ? 5.56 -3 15.354 1 90.62 269 ASP B C 1
ATOM 4308 O O . ASP B 1 269 ? 4.904 -2.088 15.863 1 90.62 269 ASP B O 1
ATOM 4312 N N . CYS B 1 270 ? 6.316 -3.819 16.049 1 88.33 270 CYS B N 1
ATOM 4313 C CA . CYS B 1 270 ? 6.332 -3.775 17.507 1 88.33 270 CYS B CA 1
ATOM 4314 C C . CYS B 1 270 ? 7.26 -2.676 18.01 1 88.33 270 CYS B C 1
ATOM 4316 O O . CYS B 1 270 ? 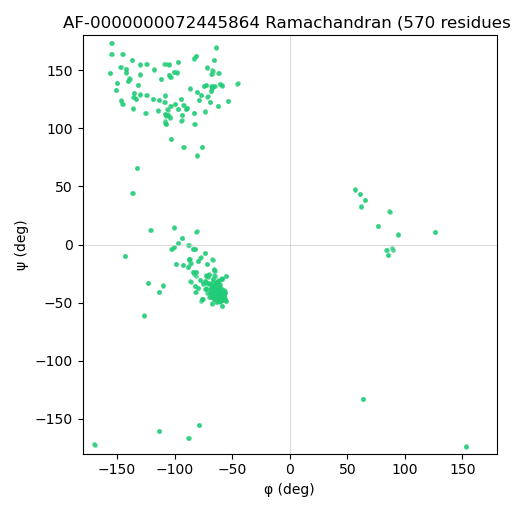6.989 -2.05 19.037 1 88.33 270 CYS B O 1
ATOM 4318 N N . PHE B 1 271 ? 8.361 -2.486 17.27 1 90.49 271 PHE B N 1
ATOM 4319 C CA . PHE B 1 271 ? 9.371 -1.53 17.706 1 90.49 271 PHE B CA 1
ATOM 4320 C C . PHE B 1 271 ? 9.792 -0.625 16.555 1 90.49 271 PHE B C 1
ATOM 4322 O O . PHE B 1 271 ? 10.961 -0.613 16.163 1 90.49 271 PHE B O 1
ATOM 4329 N N . PRO B 1 272 ? 8.837 0.164 16.13 1 90.9 272 PRO B N 1
ATOM 4330 C CA . PRO B 1 272 ? 9.116 0.954 14.928 1 90.9 272 PRO B CA 1
ATOM 4331 C C . PRO B 1 272 ? 10.289 1.914 15.112 1 90.9 272 PRO B C 1
ATOM 4333 O O . PRO B 1 272 ? 11.094 2.093 14.194 1 90.9 272 PRO B O 1
ATOM 4336 N N . SER B 1 273 ? 10.431 2.548 16.259 1 91.33 273 SER B N 1
ATOM 4337 C CA . SER B 1 273 ? 11.509 3.508 16.475 1 91.33 273 SER B CA 1
ATOM 4338 C C . SER B 1 273 ? 12.875 2.833 16.39 1 91.33 273 SER B C 1
ATOM 4340 O O . SER B 1 273 ? 13.809 3.383 15.802 1 91.33 273 SER B O 1
ATOM 4342 N N . VAL B 1 274 ? 13.004 1.621 16.991 1 91.63 274 VAL B N 1
ATOM 4343 C CA . VAL B 1 274 ? 14.252 0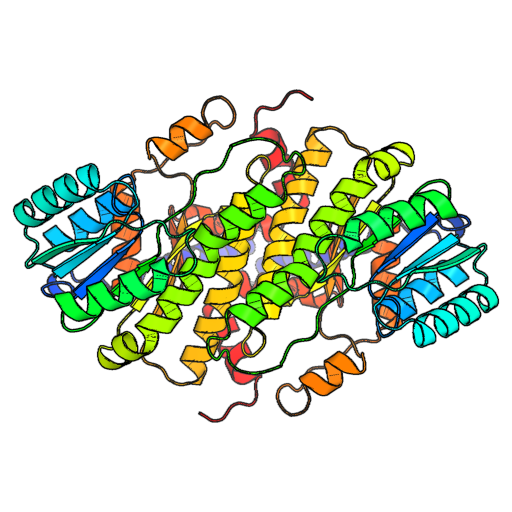.866 16.956 1 91.63 274 VAL B CA 1
ATOM 4344 C C . VAL B 1 274 ? 14.553 0.432 15.523 1 91.63 274 VAL B C 1
ATOM 4346 O O . VAL B 1 274 ? 15.676 0.594 15.041 1 91.63 274 VAL B O 1
ATOM 4349 N N . MET B 1 275 ? 13.559 -0.084 14.915 1 92.7 275 MET B N 1
ATOM 4350 C CA . MET B 1 275 ? 13.744 -0.575 13.552 1 92.7 275 MET B CA 1
ATOM 4351 C C . MET B 1 275 ? 14.103 0.566 12.606 1 92.7 275 MET B C 1
ATOM 4353 O O . MET B 1 275 ? 14.898 0.386 11.683 1 92.7 275 MET B O 1
ATOM 4357 N N . ASN B 1 276 ? 13.472 1.697 12.811 1 94.51 276 ASN B N 1
ATOM 4358 C CA . ASN B 1 276 ? 13.808 2.853 11.986 1 94.51 276 ASN B CA 1
ATOM 4359 C C . ASN B 1 276 ? 15.293 3.194 12.077 1 94.51 276 ASN B C 1
ATOM 4361 O O . ASN B 1 276 ? 15.933 3.475 11.062 1 94.51 276 ASN B O 1
ATOM 4365 N N . ARG B 1 277 ? 15.836 3.222 13.274 1 94.13 277 ARG B N 1
ATOM 4366 C CA . ARG B 1 277 ? 17.253 3.511 13.469 1 94.13 277 ARG B CA 1
ATOM 4367 C C . ARG B 1 277 ? 18.125 2.466 12.781 1 94.13 277 ARG B C 1
ATOM 4369 O O . ARG B 1 277 ? 19.123 2.805 12.142 1 94.13 277 ARG B O 1
ATOM 4376 N N . VAL B 1 278 ? 17.75 1.22 12.946 1 93.68 278 VAL B N 1
ATOM 4377 C CA . VAL B 1 278 ? 18.498 0.128 12.333 1 93.68 278 VAL B CA 1
ATOM 4378 C C . VAL B 1 278 ? 18.484 0.28 10.814 1 93.68 278 VAL B C 1
ATOM 4380 O O . VAL B 1 278 ? 19.529 0.192 10.166 1 93.68 278 VAL B O 1
ATOM 4383 N N . ILE B 1 279 ? 17.32 0.532 10.245 1 94.34 279 ILE B N 1
ATOM 4384 C CA . ILE B 1 279 ? 17.143 0.655 8.802 1 94.34 279 ILE B CA 1
ATOM 4385 C C . ILE B 1 279 ? 17.985 1.816 8.276 1 94.34 279 ILE B C 1
ATOM 4387 O O . ILE B 1 279 ? 18.715 1.665 7.294 1 94.34 279 ILE B O 1
ATOM 4391 N N . GLN B 1 280 ? 17.958 2.906 8.892 1 94.67 280 GLN B N 1
ATOM 4392 C CA . GLN B 1 280 ? 18.695 4.084 8.447 1 94.67 280 GLN B CA 1
ATOM 4393 C C . GLN B 1 280 ? 20.201 3.852 8.522 1 94.67 280 GLN B C 1
ATOM 4395 O O . GLN B 1 280 ? 20.958 4.389 7.71 1 94.67 280 GLN B O 1
ATOM 4400 N N . ASN B 1 281 ? 20.612 2.968 9.412 1 92.53 281 ASN B N 1
ATOM 4401 C CA . ASN B 1 281 ? 22.039 2.762 9.63 1 92.53 281 ASN B CA 1
ATOM 4402 C C . ASN B 1 281 ? 22.603 1.702 8.687 1 92.53 281 ASN B C 1
ATOM 4404 O O . ASN B 1 281 ? 23.816 1.626 8.486 1 92.53 281 ASN B O 1
ATOM 4408 N N . ILE B 1 282 ? 21.752 0.896 8.152 1 91.6 282 ILE B N 1
ATOM 4409 C CA . ILE B 1 282 ? 22.249 -0.177 7.298 1 91.6 282 ILE B CA 1
ATOM 4410 C C . ILE B 1 282 ? 22.528 0.366 5.898 1 91.6 282 ILE B C 1
ATOM 4412 O O . ILE B 1 282 ? 23.363 -0.176 5.17 1 91.6 282 ILE B O 1
ATOM 4416 N N . TYR B 1 283 ? 21.901 1.412 5.565 1 91.69 283 TYR B N 1
ATOM 4417 C CA . TYR B 1 283 ? 22.112 2.003 4.249 1 91.69 283 TYR B CA 1
ATOM 4418 C C . TYR B 1 283 ? 23.299 2.96 4.264 1 91.69 283 TYR B C 1
ATOM 4420 O O . TYR B 1 283 ? 23.477 3.722 5.218 1 91.69 283 TYR B O 1
ATOM 4428 N N . LYS B 1 284 ? 24.069 2.774 3.273 1 88.97 284 LYS B N 1
ATOM 4429 C CA . LYS B 1 284 ? 25.21 3.674 3.125 1 88.97 284 LYS B CA 1
ATOM 4430 C C . LYS B 1 284 ? 24.798 4.974 2.44 1 88.97 284 LYS B C 1
ATOM 4432 O O . LYS B 1 284 ? 24.571 4.999 1.228 1 88.97 284 LYS B O 1
ATOM 4437 N N . TYR B 1 285 ? 24.68 5.996 3.266 1 88.07 285 TYR B N 1
ATOM 4438 C CA . TYR B 1 285 ? 24.316 7.321 2.775 1 88.07 285 TYR B CA 1
ATOM 4439 C C . TYR B 1 285 ? 24.998 8.412 3.592 1 88.07 285 TYR B C 1
ATOM 4441 O O . TYR B 1 285 ? 25.008 8.359 4.824 1 88.07 285 TYR B O 1
ATOM 4449 N N . LYS B 1 286 ? 25.776 9.31 2.836 1 82.95 286 LYS B N 1
ATOM 4450 C CA . LYS B 1 286 ? 26.362 10.486 3.473 1 82.95 286 LYS B CA 1
ATOM 4451 C C . LYS B 1 286 ? 25.65 11.762 3.032 1 82.95 286 LYS B C 1
ATOM 4453 O O . LYS B 1 286 ? 25.697 12.131 1.857 1 82.95 286 LYS B O 1
ATOM 4458 N N . PRO B 1 287 ? 24.809 12.337 3.905 1 77.45 287 PRO B N 1
ATOM 4459 C CA . PRO B 1 287 ? 24.085 13.556 3.537 1 77.45 287 PRO B CA 1
ATOM 4460 C C . PRO B 1 287 ? 25.018 14.703 3.156 1 77.45 287 PRO B C 1
ATOM 4462 O O . PRO B 1 287 ? 26.165 14.748 3.608 1 77.45 287 PRO B O 1
#

Organism: Betta splendens (NCBI:txid158456)